Protein AF-A0A417Z4T6-F1 (afdb_monomer)

Organism: NCBI:txid1303590

pLDDT: mean 84.58, std 10.39, range [32.19, 97.38]

Mean predicted aligned error: 9.63 Å

Nearest PDB structures (foldseek):
  3gx1-assembly1_B  TM=9.097E-01  e=2.998E-04  Listeria innocua Clip11262
  3gdw-assembly1_A  TM=8.349E-01  e=2.255E-04  Enterococcus faecalis V583
  3ipr-assembly1_A  TM=7.755E-01  e=1.698E-02  Enterococcus faecalis
  6vg7-assembly1_A  TM=5.722E-01  e=9.838E-02  synthetic construct
  4bjh-assembly1_B  TM=3.637E-01  e=6.736E+00  Aquifex aeolicus

Structure (mmCIF, N/CA/C/O backbone):
data_AF-A0A417Z4T6-F1
#
_entry.id   AF-A0A417Z4T6-F1
#
loop_
_atom_site.group_PDB
_atom_site.id
_atom_site.type_symbol
_atom_site.label_atom_id
_atom_site.label_alt_id
_atom_site.label_comp_id
_atom_site.label_asym_id
_atom_site.label_entity_id
_atom_site.label_seq_id
_atom_site.pdbx_PDB_ins_code
_atom_site.Cartn_x
_atom_site.Cartn_y
_atom_site.Cartn_z
_atom_site.occupancy
_atom_site.B_iso_or_equiv
_atom_site.auth_seq_id
_atom_site.auth_comp_id
_atom_site.auth_asym_id
_atom_site.auth_atom_id
_atom_site.pdbx_PDB_model_num
ATOM 1 N N . MET A 1 1 ? 5.330 -1.977 -39.890 1.00 78.50 1 MET A N 1
ATOM 2 C CA . MET A 1 1 ? 6.059 -2.708 -40.962 1.00 78.50 1 MET A CA 1
ATOM 3 C C . MET A 1 1 ? 5.035 -3.295 -41.925 1.00 78.50 1 MET A C 1
ATOM 5 O O . MET A 1 1 ? 4.104 -3.929 -41.443 1.00 78.50 1 MET A O 1
ATOM 9 N N . SER A 1 2 ? 5.154 -3.073 -43.241 1.00 88.75 2 SER A N 1
ATOM 10 C CA . SER A 1 2 ? 4.208 -3.640 -44.224 1.00 88.75 2 SER A CA 1
ATOM 11 C C . SER A 1 2 ? 4.252 -5.171 -44.230 1.00 88.75 2 SER A C 1
ATOM 13 O O . SER A 1 2 ? 5.275 -5.746 -43.862 1.00 88.75 2 SER A O 1
ATOM 15 N N . GLN A 1 3 ? 3.163 -5.819 -44.662 1.00 88.06 3 GLN A N 1
ATOM 16 C CA . GLN A 1 3 ? 3.065 -7.283 -44.757 1.00 88.06 3 GLN A CA 1
ATOM 17 C C . GLN A 1 3 ? 4.199 -7.880 -45.607 1.00 88.06 3 GLN A C 1
ATOM 19 O O . GLN A 1 3 ? 4.899 -8.770 -45.136 1.00 88.06 3 GLN A O 1
ATOM 24 N N . GLU A 1 4 ? 4.467 -7.297 -46.778 1.00 88.50 4 GLU A N 1
ATOM 25 C CA . GLU A 1 4 ? 5.558 -7.702 -47.679 1.00 88.50 4 GLU A CA 1
ATOM 26 C C . GLU A 1 4 ? 6.935 -7.681 -46.989 1.00 88.50 4 GLU A C 1
ATOM 28 O O . GLU A 1 4 ? 7.740 -8.601 -47.130 1.00 88.50 4 GLU A O 1
ATOM 33 N N . ASN A 1 5 ? 7.205 -6.657 -46.172 1.00 88.50 5 ASN A N 1
ATOM 34 C CA . ASN A 1 5 ? 8.467 -6.569 -45.440 1.00 88.50 5 ASN A CA 1
ATOM 35 C C . ASN A 1 5 ? 8.563 -7.616 -44.318 1.00 88.50 5 ASN A C 1
ATOM 37 O O . ASN A 1 5 ? 9.669 -8.059 -44.005 1.00 88.50 5 ASN A O 1
ATOM 41 N N . GLN A 1 6 ? 7.436 -8.047 -43.732 1.00 89.81 6 GLN A N 1
ATOM 42 C CA . GLN A 1 6 ? 7.441 -9.150 -42.760 1.00 89.81 6 GLN A CA 1
ATOM 43 C C . GLN A 1 6 ? 7.777 -10.484 -43.435 1.00 89.81 6 GLN A C 1
ATOM 45 O O . GLN A 1 6 ? 8.498 -11.292 -42.855 1.00 89.81 6 GLN A O 1
ATOM 50 N N . GLU A 1 7 ? 7.306 -10.705 -44.663 1.00 87.88 7 GLU A N 1
ATOM 51 C CA . GLU A 1 7 ? 7.592 -11.931 -45.417 1.00 87.88 7 GLU A CA 1
ATOM 52 C C . GLU A 1 7 ? 9.052 -12.014 -45.858 1.00 87.88 7 GLU A C 1
ATOM 54 O O . GLU A 1 7 ? 9.674 -13.070 -45.737 1.00 87.88 7 GLU A O 1
ATOM 59 N N . LYS A 1 8 ? 9.649 -10.890 -46.273 1.00 87.50 8 LYS A N 1
ATOM 60 C CA . LYS A 1 8 ? 11.085 -10.832 -46.599 1.00 87.50 8 LYS A CA 1
ATOM 61 C C . LYS A 1 8 ? 11.966 -11.256 -45.419 1.00 87.50 8 LYS A C 1
ATOM 63 O O . LYS A 1 8 ? 13.004 -11.886 -45.616 1.00 87.50 8 LYS A O 1
ATOM 68 N N . LEU A 1 9 ? 11.534 -10.988 -44.184 1.00 90.69 9 LEU A N 1
ATOM 69 C CA . LEU A 1 9 ? 12.236 -11.445 -42.982 1.00 90.69 9 LEU A CA 1
ATOM 70 C C . LEU A 1 9 ? 12.176 -12.966 -42.776 1.00 90.69 9 LEU A C 1
ATOM 72 O O . LEU A 1 9 ? 13.034 -13.489 -42.067 1.00 90.69 9 LEU A O 1
ATOM 76 N N . PHE A 1 10 ? 11.239 -13.698 -43.392 1.00 89.75 10 PHE A N 1
ATOM 77 C CA . PHE A 1 10 ? 11.163 -15.159 -43.246 1.00 89.75 10 PHE A CA 1
ATOM 78 C C . PHE A 1 10 ? 12.434 -15.837 -43.753 1.00 89.75 10 PHE A C 1
ATOM 80 O O . PHE A 1 10 ? 12.952 -16.731 -43.095 1.00 89.75 10 PHE A O 1
ATOM 87 N N . LEU A 1 11 ? 12.982 -15.375 -44.878 1.00 88.00 11 LEU A N 1
ATOM 88 C CA . LEU A 1 11 ? 14.212 -15.929 -45.450 1.00 88.00 11 LEU A CA 1
ATOM 89 C C . LEU A 1 11 ? 15.414 -15.712 -44.526 1.00 88.00 11 LEU A C 1
ATOM 91 O O . LEU A 1 11 ? 16.238 -16.611 -44.339 1.00 88.00 11 LEU A O 1
ATOM 95 N N . LEU A 1 12 ? 15.479 -14.545 -43.887 1.00 91.56 12 LEU A N 1
ATOM 96 C CA . LEU A 1 12 ? 16.545 -14.230 -42.947 1.00 91.56 12 LEU A CA 1
ATOM 97 C C . LEU A 1 12 ? 16.410 -15.028 -41.643 1.00 91.56 12 LEU A C 1
ATOM 99 O O . LEU A 1 12 ? 17.414 -15.504 -41.121 1.00 91.56 12 LEU A O 1
ATOM 103 N N . ILE A 1 13 ? 15.190 -15.206 -41.132 1.00 91.19 13 ILE A N 1
ATOM 104 C CA . ILE A 1 13 ? 14.932 -15.947 -39.890 1.00 91.19 13 ILE A CA 1
ATOM 105 C C . ILE A 1 13 ? 15.121 -17.455 -40.094 1.00 91.19 13 ILE A C 1
ATOM 107 O O . ILE A 1 13 ? 15.824 -18.095 -39.313 1.00 91.19 13 ILE A O 1
ATOM 111 N N . ASP A 1 14 ? 14.525 -18.011 -41.149 1.00 90.00 14 ASP A N 1
ATOM 112 C CA . ASP A 1 14 ? 14.455 -19.457 -41.367 1.00 90.00 14 ASP A CA 1
ATOM 113 C C . ASP A 1 14 ? 15.727 -19.986 -42.043 1.00 90.00 14 ASP A C 1
ATOM 115 O O . ASP A 1 14 ? 16.243 -21.041 -41.675 1.00 90.00 14 ASP A O 1
ATOM 119 N N . GLN A 1 15 ? 16.250 -19.258 -43.037 1.00 90.12 15 GLN A N 1
ATOM 120 C CA . GLN A 1 15 ? 17.360 -19.719 -43.880 1.00 90.12 15 GLN A CA 1
ATOM 121 C C . GLN A 1 15 ? 18.670 -18.966 -43.635 1.00 90.12 15 GLN A C 1
ATOM 123 O O . GLN A 1 15 ? 19.686 -19.322 -44.237 1.00 90.12 15 GLN A O 1
ATOM 128 N N . LYS A 1 16 ? 18.677 -17.941 -42.767 1.00 91.69 16 LYS A N 1
ATOM 129 C CA . LYS A 1 1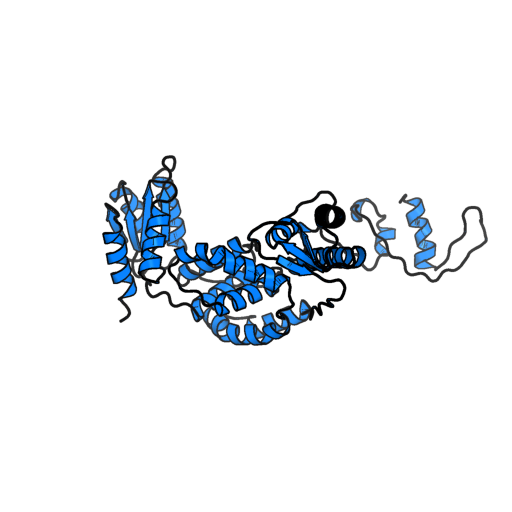6 ? 19.837 -17.063 -42.522 1.00 91.69 16 LYS A CA 1
ATOM 130 C C . LYS A 1 16 ? 20.347 -16.369 -43.785 1.00 91.69 16 LYS A C 1
ATOM 132 O O . LYS A 1 16 ? 21.536 -16.067 -43.883 1.00 91.69 16 LYS A O 1
ATOM 137 N N . LYS A 1 17 ? 19.460 -16.142 -44.757 1.00 91.56 17 LYS A N 1
ATOM 138 C CA . LYS A 1 17 ? 19.790 -15.572 -46.065 1.00 91.56 17 LYS A CA 1
ATOM 139 C C . LYS A 1 17 ? 19.033 -14.277 -46.317 1.00 91.56 17 LYS A C 1
ATOM 141 O O . LYS A 1 17 ? 17.878 -14.140 -45.928 1.00 91.56 17 LYS A O 1
ATOM 146 N N . PHE A 1 18 ? 19.681 -13.348 -47.003 1.00 91.56 18 PHE A N 1
ATOM 147 C CA . PHE A 1 18 ? 19.068 -12.126 -47.513 1.00 91.56 18 PHE A CA 1
ATOM 148 C C . PHE A 1 18 ? 19.759 -11.713 -48.816 1.00 91.56 18 PHE A C 1
ATOM 150 O O . PHE A 1 18 ? 20.878 -12.141 -49.082 1.00 91.56 18 PHE A O 1
ATOM 157 N N . HIS A 1 19 ? 19.117 -10.869 -49.611 1.00 89.00 19 HIS A N 1
ATOM 158 C CA . HIS A 1 19 ? 19.733 -10.204 -50.759 1.00 89.00 19 HIS A CA 1
ATOM 159 C C . HIS A 1 19 ? 19.510 -8.698 -50.618 1.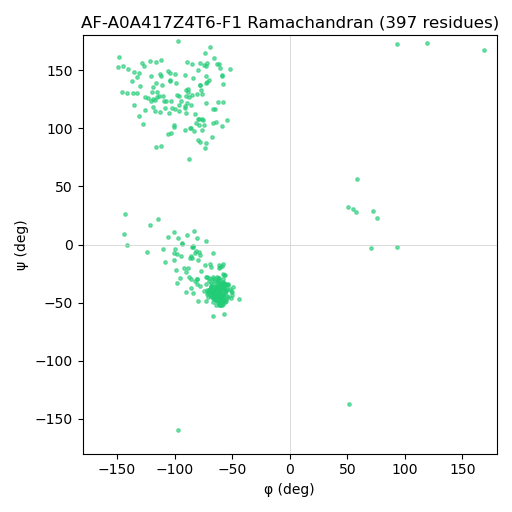00 89.00 19 HIS A C 1
ATOM 161 O O . HIS A 1 19 ? 18.588 -8.265 -49.913 1.00 89.00 19 HIS A O 1
ATOM 167 N N . ARG A 1 20 ? 20.388 -7.883 -51.203 1.00 87.38 20 ARG A N 1
ATOM 168 C CA . ARG A 1 20 ? 20.207 -6.429 -51.155 1.00 87.38 20 ARG A CA 1
ATOM 169 C C . ARG A 1 20 ? 19.146 -6.012 -52.169 1.00 87.38 20 ARG A C 1
ATOM 171 O O . ARG A 1 20 ? 18.880 -6.707 -53.146 1.00 87.38 20 ARG A O 1
ATOM 178 N N . LEU A 1 21 ? 18.524 -4.859 -51.936 1.00 84.56 21 LEU A N 1
ATOM 179 C CA . LEU A 1 21 ? 17.537 -4.319 -52.867 1.00 84.56 21 LEU A CA 1
ATOM 180 C C . LEU A 1 21 ? 18.211 -4.034 -54.221 1.00 84.56 21 LEU A C 1
ATOM 182 O O . LEU A 1 21 ? 19.176 -3.273 -54.266 1.00 84.56 21 LEU A O 1
ATOM 186 N N . GLY A 1 22 ? 17.704 -4.640 -55.296 1.00 83.56 22 GLY A N 1
ATOM 187 C CA . GLY A 1 22 ? 18.275 -4.543 -56.645 1.00 83.56 22 GLY A CA 1
ATOM 188 C C . GLY A 1 22 ? 19.269 -5.653 -57.013 1.00 83.56 22 GLY A C 1
ATOM 189 O O . GLY A 1 22 ? 19.747 -5.672 -58.142 1.00 83.56 22 GLY A O 1
ATOM 190 N N . GLU A 1 23 ? 19.576 -6.578 -56.097 1.00 84.00 23 GLU A N 1
ATOM 191 C CA . GLU A 1 23 ? 20.270 -7.832 -56.408 1.00 84.00 23 GLU A CA 1
ATOM 192 C C . GLU A 1 23 ? 19.220 -8.938 -56.581 1.00 84.00 23 GLU A C 1
ATOM 194 O O . GLU A 1 23 ? 18.542 -9.274 -55.610 1.00 84.00 23 GLU A O 1
ATOM 199 N N . ASP A 1 24 ? 19.082 -9.504 -57.783 1.00 71.12 24 ASP A N 1
ATOM 200 C CA . ASP A 1 24 ? 18.108 -10.582 -58.032 1.00 71.12 24 ASP A CA 1
ATOM 201 C C . ASP A 1 24 ? 18.673 -11.979 -57.696 1.00 71.12 24 ASP A C 1
ATOM 203 O O . ASP A 1 24 ? 17.932 -12.842 -57.232 1.00 71.12 24 ASP A O 1
ATOM 207 N N . ASP A 1 25 ? 19.995 -12.183 -57.824 1.00 78.06 25 ASP A N 1
ATOM 208 C CA . ASP A 1 25 ? 20.625 -13.512 -57.683 1.00 78.06 25 ASP A CA 1
ATOM 209 C C . ASP A 1 25 ? 21.750 -13.608 -56.632 1.00 78.06 25 ASP A C 1
ATOM 211 O O . ASP A 1 25 ? 22.241 -14.703 -56.337 1.00 78.06 25 ASP A O 1
ATOM 215 N N . GLN A 1 26 ? 22.178 -12.493 -56.026 1.00 87.81 26 GLN A N 1
ATOM 216 C CA . GLN A 1 26 ? 23.240 -12.520 -55.011 1.00 87.81 26 GLN A CA 1
ATOM 217 C C . GLN A 1 26 ? 22.679 -12.686 -53.598 1.00 87.81 26 GLN A C 1
ATOM 219 O O . GLN A 1 26 ? 22.265 -11.736 -52.936 1.00 87.81 26 GLN A O 1
ATOM 224 N N . TRP A 1 27 ? 22.712 -13.927 -53.113 1.00 89.31 27 TRP A N 1
ATOM 225 C CA . TRP A 1 27 ? 22.328 -14.263 -51.745 1.00 89.31 27 TRP A CA 1
ATOM 226 C C . TRP A 1 27 ? 23.501 -14.141 -50.779 1.00 89.31 27 TRP A C 1
ATOM 228 O O . TRP A 1 27 ? 24.534 -14.794 -50.929 1.00 89.31 27 TRP A O 1
ATOM 238 N N . HIS A 1 28 ? 23.289 -13.381 -49.713 1.00 91.31 28 HIS A N 1
ATOM 239 C CA . HIS A 1 28 ? 24.212 -13.218 -48.598 1.00 91.31 28 HIS A CA 1
ATOM 240 C C . HIS A 1 28 ? 23.722 -14.023 -47.397 1.00 91.31 28 HIS A C 1
ATOM 242 O O . HIS A 1 28 ? 22.518 -14.159 -47.173 1.00 91.31 28 HIS A O 1
ATOM 248 N N . GLN A 1 29 ? 24.654 -14.538 -46.595 1.00 93.31 29 GLN A N 1
ATOM 249 C CA . GLN A 1 29 ? 24.340 -15.203 -45.332 1.00 93.31 29 GLN A CA 1
ATOM 250 C C . GLN A 1 29 ? 24.644 -14.305 -44.135 1.00 93.31 29 GLN A C 1
ATOM 252 O O . GLN A 1 29 ? 25.662 -13.615 -44.106 1.00 93.31 29 GLN A O 1
ATOM 257 N N . ALA A 1 30 ? 23.783 -14.349 -43.119 1.00 93.19 30 ALA A N 1
ATOM 258 C CA . ALA A 1 30 ? 23.984 -13.627 -41.869 1.00 93.19 30 ALA A CA 1
ATOM 259 C C . ALA A 1 30 ? 23.525 -14.456 -40.666 1.00 93.19 30 ALA A C 1
ATOM 261 O O . ALA A 1 30 ? 22.405 -14.959 -40.619 1.00 93.19 30 ALA A O 1
ATOM 262 N N . SER A 1 31 ? 24.386 -14.562 -39.652 1.00 93.38 31 SER A N 1
ATOM 263 C CA . SER A 1 31 ? 24.036 -15.165 -38.365 1.00 93.38 31 SER A CA 1
ATOM 264 C C . SER A 1 31 ? 23.803 -14.062 -37.341 1.00 93.38 31 SER A C 1
ATOM 266 O O . SER A 1 31 ? 24.748 -13.551 -36.745 1.00 93.38 31 SER A O 1
ATOM 268 N N . ILE A 1 32 ? 22.540 -13.690 -37.151 1.00 91.25 32 ILE A N 1
ATOM 269 C CA . ILE A 1 32 ? 22.135 -12.575 -36.290 1.00 91.25 32 ILE A CA 1
ATOM 270 C C . ILE A 1 32 ? 21.182 -13.033 -35.187 1.00 91.25 32 ILE A C 1
ATOM 272 O O . ILE A 1 32 ? 20.500 -14.050 -35.307 1.00 91.25 32 ILE A O 1
ATOM 276 N N . ARG A 1 33 ? 21.110 -12.244 -34.112 1.00 91.44 33 ARG A N 1
ATOM 277 C CA . ARG A 1 33 ? 20.034 -12.316 -33.121 1.00 91.44 33 ARG A CA 1
ATOM 278 C C . ARG A 1 33 ? 19.091 -11.148 -33.367 1.00 91.44 33 ARG A C 1
ATOM 280 O O . ARG A 1 33 ? 19.530 -10.003 -33.346 1.00 91.44 33 ARG A O 1
ATOM 287 N N . ILE A 1 34 ? 17.815 -11.443 -33.583 1.00 90.56 34 ILE A N 1
ATOM 288 C CA . ILE A 1 34 ? 16.793 -10.423 -33.820 1.00 90.56 34 ILE A CA 1
ATOM 289 C C . ILE A 1 34 ? 16.090 -10.120 -32.497 1.00 90.56 34 ILE A C 1
ATOM 291 O O . ILE A 1 34 ? 15.628 -11.032 -31.814 1.00 90.56 34 ILE A O 1
ATOM 295 N N . ILE A 1 35 ? 16.022 -8.838 -32.143 1.00 93.31 35 ILE A N 1
ATOM 296 C CA . ILE A 1 35 ? 15.207 -8.319 -31.042 1.00 93.31 35 ILE A CA 1
ATOM 297 C C . ILE A 1 35 ? 14.247 -7.308 -31.664 1.00 93.31 35 ILE A C 1
ATOM 299 O O . ILE A 1 35 ? 14.684 -6.378 -32.339 1.00 93.31 35 ILE A O 1
ATOM 303 N N . LEU A 1 36 ? 12.949 -7.520 -31.465 1.00 91.62 36 LEU A N 1
ATOM 304 C CA . LEU A 1 36 ? 11.884 -6.665 -31.981 1.00 91.62 36 LEU A CA 1
ATOM 305 C C . LEU A 1 36 ? 11.210 -5.957 -30.807 1.00 91.62 36 LEU A C 1
ATOM 307 O O . LEU A 1 36 ? 11.056 -6.543 -29.738 1.00 91.62 36 LEU A O 1
ATOM 311 N N . ALA A 1 37 ? 10.791 -4.714 -31.017 1.00 92.94 37 ALA A N 1
ATOM 312 C CA . ALA A 1 37 ? 9.992 -3.956 -30.066 1.00 92.94 37 ALA A CA 1
ATOM 313 C C . ALA A 1 37 ? 8.880 -3.230 -30.825 1.00 92.94 37 ALA A C 1
ATOM 315 O O . ALA A 1 37 ? 9.100 -2.735 -31.930 1.00 92.94 37 ALA A O 1
ATOM 316 N N . THR A 1 38 ? 7.689 -3.184 -30.238 1.00 91.56 38 THR A N 1
ATOM 317 C CA . THR A 1 38 ? 6.541 -2.451 -30.772 1.00 91.56 38 THR A CA 1
ATOM 318 C C . THR A 1 38 ? 5.665 -1.974 -29.619 1.00 91.56 38 THR A C 1
ATOM 320 O O . THR A 1 38 ? 5.662 -2.584 -28.550 1.00 91.56 38 THR A O 1
ATOM 323 N N . THR A 1 39 ? 4.944 -0.879 -29.839 1.00 89.44 39 THR A N 1
ATOM 324 C CA . THR A 1 39 ? 3.874 -0.386 -28.959 1.00 89.44 39 THR A CA 1
ATOM 325 C C . THR A 1 39 ? 2.484 -0.761 -29.482 1.00 89.44 39 THR A C 1
ATOM 327 O O . THR A 1 39 ? 1.487 -0.455 -28.839 1.00 89.44 39 THR A O 1
ATOM 330 N N . GLU A 1 40 ? 2.402 -1.385 -30.659 1.00 89.88 40 GLU A N 1
ATOM 331 C CA . GLU A 1 40 ? 1.151 -1.821 -31.282 1.00 89.88 40 GLU A CA 1
ATOM 332 C C . GLU A 1 40 ? 0.764 -3.243 -30.840 1.00 89.88 40 GLU A C 1
ATOM 334 O O . GLU A 1 40 ? 1.624 -4.050 -30.480 1.00 89.88 40 GLU A O 1
ATOM 339 N N . ASP A 1 41 ? -0.526 -3.586 -30.925 1.00 88.94 41 ASP A N 1
ATOM 340 C CA . ASP A 1 41 ? -0.996 -4.952 -30.666 1.00 88.94 41 ASP A CA 1
ATOM 341 C C . ASP A 1 41 ? -0.464 -5.910 -31.744 1.00 88.94 41 ASP A C 1
ATOM 343 O O . ASP A 1 41 ? -0.790 -5.812 -32.933 1.00 88.94 41 ASP A O 1
ATOM 347 N N . THR A 1 42 ? 0.359 -6.871 -31.324 1.00 89.00 42 THR A N 1
ATOM 348 C CA . THR A 1 42 ? 0.999 -7.847 -32.210 1.00 89.00 42 THR A CA 1
ATOM 349 C C . THR A 1 42 ? -0.017 -8.743 -32.912 1.00 89.00 42 THR A C 1
ATOM 351 O O . THR A 1 42 ? 0.241 -9.203 -34.024 1.00 89.00 42 THR A O 1
ATOM 354 N N . LYS A 1 43 ? -1.194 -8.984 -32.321 1.00 87.69 43 LYS A N 1
ATOM 355 C CA . LYS A 1 43 ? -2.214 -9.870 -32.897 1.00 87.69 43 LYS A CA 1
ATOM 356 C C . LYS A 1 43 ? -2.913 -9.266 -34.105 1.00 87.69 43 LYS A C 1
ATOM 358 O O . LYS A 1 43 ? -3.369 -10.032 -34.953 1.00 87.69 43 LYS A O 1
ATOM 363 N N . THR A 1 44 ? -2.994 -7.942 -34.170 1.00 88.00 44 THR A N 1
ATOM 364 C CA . THR A 1 44 ? -3.660 -7.206 -35.251 1.00 88.00 44 THR A CA 1
ATOM 365 C C . THR A 1 44 ? -2.670 -6.719 -36.307 1.00 88.00 44 THR A C 1
ATOM 367 O O . THR A 1 44 ? -3.007 -6.690 -37.488 1.00 88.00 44 THR A O 1
ATOM 370 N N . THR A 1 45 ? -1.441 -6.384 -35.908 1.00 88.69 45 THR A N 1
ATOM 371 C CA . THR A 1 45 ? -0.440 -5.757 -36.791 1.00 88.69 45 THR A CA 1
ATOM 372 C C . THR A 1 45 ? 0.536 -6.735 -37.445 1.00 88.69 45 THR A C 1
ATOM 374 O O . THR A 1 45 ? 1.028 -6.478 -38.550 1.00 88.69 45 THR A O 1
ATOM 377 N N . LEU A 1 46 ? 0.829 -7.869 -36.801 1.00 90.88 46 LEU A N 1
ATOM 378 C CA . LEU A 1 46 ? 1.756 -8.868 -37.333 1.00 90.88 46 LEU A CA 1
ATOM 379 C C . LEU A 1 46 ? 1.012 -10.022 -38.002 1.00 90.88 46 LEU A C 1
ATOM 381 O O . LEU A 1 46 ? 0.032 -10.553 -37.474 1.00 90.88 46 LEU A O 1
ATOM 385 N N . LEU A 1 47 ? 1.543 -10.478 -39.138 1.00 91.81 47 LEU A N 1
ATOM 386 C CA . LEU A 1 47 ? 1.050 -11.678 -39.807 1.00 91.81 47 LEU A CA 1
ATOM 387 C C . LEU A 1 47 ? 1.142 -12.881 -38.860 1.00 91.81 47 LEU A C 1
ATOM 389 O O . LEU A 1 47 ? 2.158 -13.094 -38.193 1.00 91.81 47 LEU A O 1
ATOM 393 N N . ALA A 1 48 ? 0.112 -13.730 -38.848 1.00 90.31 48 ALA A N 1
ATOM 394 C CA . ALA A 1 48 ? 0.117 -14.948 -38.035 1.00 90.31 48 ALA A CA 1
ATOM 395 C C . ALA A 1 48 ? 1.318 -15.861 -38.361 1.00 90.31 48 ALA A C 1
ATOM 397 O O . ALA A 1 48 ? 1.884 -16.495 -37.472 1.00 90.31 48 ALA A O 1
ATOM 398 N N . THR A 1 49 ? 1.742 -15.895 -39.628 1.00 91.25 49 THR A N 1
ATOM 399 C CA . THR A 1 49 ? 2.936 -16.614 -40.099 1.00 91.25 49 THR A CA 1
ATOM 400 C C . THR A 1 49 ? 4.236 -16.019 -39.561 1.00 91.25 49 THR A C 1
ATOM 402 O O . THR A 1 49 ? 5.147 -16.776 -39.227 1.00 91.25 49 THR A O 1
ATOM 405 N N . PHE A 1 50 ? 4.325 -14.695 -39.428 1.00 91.44 50 PHE A N 1
ATOM 406 C CA . PHE A 1 50 ? 5.478 -14.026 -38.826 1.00 91.44 50 PHE A CA 1
ATOM 407 C C . PHE A 1 50 ? 5.529 -14.270 -37.314 1.00 91.44 50 PHE A C 1
ATOM 409 O O . PHE A 1 50 ? 6.560 -14.678 -36.791 1.00 91.44 50 PHE A O 1
ATOM 416 N N . ARG A 1 51 ? 4.390 -14.146 -36.620 1.00 90.38 51 ARG A N 1
ATOM 417 C CA . ARG A 1 51 ? 4.286 -14.400 -35.172 1.00 90.38 51 ARG A CA 1
ATOM 418 C C . ARG A 1 51 ? 4.733 -15.801 -34.762 1.00 90.38 51 ARG A C 1
ATOM 420 O O . ARG A 1 51 ? 5.379 -15.949 -33.735 1.00 90.38 51 ARG A O 1
ATOM 427 N N . ARG A 1 52 ? 4.451 -16.828 -35.573 1.00 89.50 52 ARG A N 1
ATOM 428 C CA . ARG A 1 52 ? 4.905 -18.212 -35.313 1.00 89.50 52 ARG A CA 1
ATOM 429 C C . ARG A 1 52 ? 6.431 -18.365 -35.260 1.00 89.50 52 ARG A C 1
ATOM 431 O O . ARG A 1 52 ? 6.908 -19.351 -34.713 1.00 89.50 52 ARG A O 1
ATOM 438 N N . ARG A 1 53 ? 7.185 -17.414 -35.818 1.00 91.06 53 ARG A N 1
ATOM 439 C CA . ARG A 1 53 ? 8.657 -17.390 -35.820 1.00 91.06 53 ARG A CA 1
ATOM 440 C C . ARG A 1 53 ? 9.245 -16.587 -34.658 1.00 91.06 53 ARG A C 1
ATOM 442 O O . ARG A 1 53 ? 10.462 -16.469 -34.554 1.00 91.06 53 ARG A O 1
ATOM 449 N N . ILE A 1 54 ? 8.394 -16.042 -33.788 1.00 91.25 54 ILE A N 1
ATOM 450 C CA . ILE A 1 54 ? 8.779 -15.320 -32.577 1.00 91.25 54 ILE A CA 1
ATOM 451 C C . ILE A 1 54 ? 8.486 -16.250 -31.388 1.00 91.25 54 ILE A C 1
ATOM 453 O O . ILE A 1 54 ? 7.349 -16.314 -30.927 1.00 91.25 54 ILE A O 1
ATOM 457 N N . PRO A 1 55 ? 9.479 -17.020 -30.903 1.00 90.25 55 PRO A N 1
ATOM 458 C CA . PRO A 1 55 ? 9.262 -18.025 -29.859 1.00 90.25 55 PRO A CA 1
ATOM 459 C C . PRO A 1 55 ? 9.051 -17.417 -28.467 1.00 90.25 55 PRO A C 1
ATOM 461 O O . PRO A 1 55 ? 8.574 -18.100 -27.565 1.00 90.25 55 PRO A O 1
ATOM 464 N N . LEU A 1 56 ? 9.440 -16.154 -28.282 1.00 91.75 56 LEU A N 1
ATOM 465 C CA . LEU A 1 56 ? 9.362 -15.446 -27.014 1.00 91.75 56 LEU A CA 1
ATOM 466 C C . LEU A 1 56 ? 8.809 -14.041 -27.247 1.00 91.75 56 LEU A C 1
ATOM 468 O O . LEU A 1 56 ? 9.417 -13.239 -27.955 1.00 91.75 56 LEU A O 1
ATOM 472 N N . GLU A 1 57 ? 7.686 -13.750 -26.605 1.00 90.25 57 GLU A N 1
ATOM 473 C CA . GLU A 1 57 ? 7.082 -12.424 -26.538 1.00 90.25 57 GLU A CA 1
ATOM 474 C C . GLU A 1 57 ? 7.144 -11.950 -25.084 1.00 90.25 57 GLU A C 1
ATOM 476 O O . GLU A 1 57 ? 6.747 -12.673 -24.169 1.00 90.25 57 GLU A O 1
ATOM 481 N N . VAL A 1 58 ? 7.687 -10.753 -24.864 1.00 91.38 58 VAL A N 1
ATOM 482 C CA . VAL A 1 58 ? 7.788 -10.139 -23.536 1.00 91.38 58 VAL A CA 1
ATOM 483 C C . VAL A 1 58 ? 6.993 -8.845 -23.557 1.00 91.38 58 VAL A C 1
ATOM 485 O O . VAL A 1 58 ? 7.322 -7.928 -24.307 1.00 91.38 58 VAL A O 1
ATOM 488 N N . VAL A 1 59 ? 5.964 -8.766 -22.716 1.00 88.94 59 VAL A N 1
ATOM 489 C CA . VAL A 1 59 ? 5.170 -7.548 -22.534 1.00 88.94 59 VAL A CA 1
ATOM 490 C C . VAL A 1 59 ? 5.810 -6.715 -21.431 1.00 88.94 59 VAL A C 1
ATOM 492 O O . VAL A 1 59 ? 5.968 -7.182 -20.304 1.00 88.94 59 VAL A O 1
ATOM 495 N N . LEU A 1 60 ? 6.189 -5.480 -21.753 1.00 90.25 60 LEU A N 1
ATOM 496 C CA . LEU A 1 60 ? 6.678 -4.525 -20.764 1.00 90.25 60 LEU A CA 1
ATOM 497 C C . LEU A 1 60 ? 5.492 -3.709 -20.237 1.00 90.25 60 LEU A C 1
ATOM 499 O O . LEU A 1 60 ? 4.861 -3.016 -21.031 1.00 90.25 60 LEU A O 1
ATOM 503 N N . PRO A 1 61 ? 5.182 -3.763 -18.931 1.00 89.75 61 PRO A N 1
ATOM 504 C CA . PRO A 1 61 ? 4.068 -3.010 -18.377 1.00 89.75 61 PRO A CA 1
ATOM 505 C C . PRO A 1 61 ? 4.370 -1.510 -18.323 1.00 89.75 61 PRO A C 1
ATOM 507 O O . PRO A 1 61 ? 5.533 -1.082 -18.209 1.00 89.75 61 PRO A O 1
ATOM 510 N N . ASP A 1 62 ? 3.298 -0.722 -18.319 1.00 91.75 62 ASP A N 1
ATOM 511 C CA . ASP A 1 62 ? 3.359 0.697 -17.995 1.00 91.75 62 ASP A CA 1
ATOM 512 C C . ASP A 1 62 ? 3.858 0.926 -16.578 1.00 91.75 62 ASP A C 1
ATOM 514 O O . ASP A 1 62 ? 3.727 0.063 -15.708 1.00 91.75 62 ASP A O 1
ATOM 518 N N . PHE A 1 63 ? 4.426 2.108 -16.335 1.00 91.69 63 PHE A N 1
ATOM 519 C CA . PHE A 1 63 ? 4.999 2.470 -15.050 1.00 91.69 63 PHE A CA 1
ATOM 520 C C . PHE A 1 63 ? 4.014 2.199 -13.918 1.00 91.69 63 PHE A C 1
ATOM 522 O O . PHE A 1 63 ? 4.397 1.543 -12.960 1.00 91.69 63 PHE A O 1
ATOM 529 N N . GLN A 1 64 ? 2.741 2.584 -14.056 1.00 87.69 64 GLN A N 1
ATOM 530 C CA . GLN A 1 64 ? 1.738 2.369 -13.013 1.00 87.69 64 GLN A CA 1
ATOM 531 C C . GLN A 1 64 ? 1.421 0.901 -12.725 1.00 87.69 64 GLN A C 1
ATOM 533 O O . GLN A 1 64 ? 1.172 0.562 -11.568 1.00 87.69 64 GLN A O 1
ATOM 538 N N . ALA A 1 65 ? 1.511 0.035 -13.733 1.00 84.88 65 ALA A N 1
ATOM 539 C CA . ALA A 1 65 ? 1.294 -1.401 -13.593 1.00 84.88 65 ALA A CA 1
ATOM 540 C C . ALA A 1 65 ? 2.531 -2.156 -13.067 1.00 84.88 65 ALA A C 1
ATOM 542 O O . ALA A 1 65 ? 2.442 -3.350 -12.786 1.00 84.88 65 ALA A O 1
ATOM 543 N N . ARG A 1 66 ? 3.687 -1.488 -12.929 1.00 84.81 66 ARG A N 1
ATOM 544 C CA . ARG A 1 66 ? 4.892 -2.081 -12.332 1.00 84.81 66 ARG A CA 1
ATOM 545 C C . ARG A 1 66 ? 4.772 -2.211 -10.824 1.00 84.81 66 ARG A C 1
ATOM 547 O O . ARG A 1 66 ? 4.102 -1.422 -10.157 1.00 84.81 66 ARG A O 1
ATOM 554 N N . THR A 1 67 ? 5.527 -3.170 -10.307 1.00 78.19 67 THR A N 1
ATOM 555 C CA . THR A 1 67 ? 5.689 -3.402 -8.874 1.00 78.19 67 THR A CA 1
ATOM 556 C C . THR A 1 67 ? 6.259 -2.155 -8.188 1.00 78.19 67 THR A C 1
ATOM 558 O O . THR A 1 67 ? 7.077 -1.438 -8.775 1.00 78.19 67 THR A O 1
ATOM 561 N N . HIS A 1 68 ? 5.858 -1.871 -6.947 1.00 79.50 68 HIS A N 1
ATOM 562 C CA . HIS A 1 68 ? 6.427 -0.784 -6.147 1.00 79.50 68 HIS A CA 1
ATOM 563 C C . HIS A 1 68 ? 7.960 -0.852 -6.129 1.00 79.50 68 HIS A C 1
ATOM 565 O O . HIS A 1 68 ? 8.633 0.156 -6.357 1.00 79.50 68 HIS A O 1
ATOM 571 N N . ARG A 1 69 ? 8.514 -2.059 -5.959 1.00 76.88 69 ARG A N 1
ATOM 572 C CA . ARG A 1 69 ? 9.964 -2.287 -5.968 1.00 76.88 69 ARG A CA 1
ATOM 573 C C . ARG A 1 69 ? 10.614 -1.875 -7.292 1.00 76.88 69 ARG A C 1
ATOM 575 O O . ARG A 1 69 ? 11.621 -1.169 -7.277 1.00 76.88 69 ARG A O 1
ATOM 582 N N . GLU A 1 70 ? 10.048 -2.266 -8.434 1.00 81.38 70 GLU A N 1
ATOM 583 C CA . GLU A 1 70 ? 10.560 -1.851 -9.748 1.00 81.38 70 GLU A CA 1
ATOM 584 C C . GLU A 1 70 ? 10.449 -0.340 -9.962 1.00 81.38 70 GLU A C 1
ATOM 586 O O . GLU A 1 70 ? 11.379 0.277 -10.485 1.00 81.38 70 GLU A O 1
ATOM 591 N N . LYS A 1 71 ? 9.334 0.272 -9.542 1.00 88.75 71 LYS A N 1
ATOM 592 C CA . LYS A 1 71 ? 9.140 1.723 -9.652 1.00 88.75 71 LYS A CA 1
ATOM 593 C C . LYS A 1 71 ? 10.228 2.481 -8.888 1.00 88.75 71 LYS A C 1
ATOM 595 O O . LYS A 1 71 ? 10.857 3.377 -9.455 1.00 88.75 71 LYS A O 1
ATOM 600 N N . VAL A 1 72 ? 10.499 2.086 -7.639 1.00 86.69 72 VAL A N 1
ATOM 601 C CA . VAL A 1 72 ? 11.569 2.671 -6.813 1.00 86.69 72 VAL A CA 1
ATOM 602 C C . VAL A 1 72 ? 12.933 2.486 -7.479 1.00 86.69 72 VAL A C 1
ATOM 604 O O . VAL A 1 72 ? 13.700 3.443 -7.570 1.00 86.69 72 VAL A O 1
ATOM 607 N N . GLN A 1 73 ? 13.228 1.296 -8.012 1.00 84.19 73 GLN A N 1
ATOM 608 C CA . GLN A 1 73 ? 14.495 1.025 -8.703 1.00 84.19 73 GLN A CA 1
ATOM 609 C C . GLN A 1 73 ? 14.696 1.897 -9.949 1.00 84.19 73 GLN A C 1
ATOM 611 O O . GLN A 1 73 ? 15.803 2.391 -10.175 1.00 84.19 73 GLN A O 1
ATOM 616 N N . LEU A 1 74 ? 13.647 2.104 -10.750 1.00 91.06 74 LEU A N 1
ATOM 617 C CA . LEU A 1 74 ? 13.696 2.978 -11.925 1.00 91.06 74 LEU A CA 1
ATOM 618 C C . LEU A 1 74 ? 13.963 4.429 -11.525 1.00 91.06 74 LEU A C 1
ATOM 620 O O . LEU A 1 74 ? 14.916 5.029 -12.024 1.00 91.06 74 LEU A O 1
ATOM 624 N N . ILE A 1 75 ? 13.169 4.966 -10.593 1.00 93.62 75 ILE A N 1
ATOM 625 C CA . ILE A 1 75 ? 13.325 6.335 -10.082 1.00 93.62 75 ILE A CA 1
ATOM 626 C C . ILE A 1 75 ? 14.741 6.537 -9.539 1.00 93.62 75 ILE A C 1
ATOM 628 O O . ILE A 1 75 ? 15.428 7.487 -9.916 1.00 93.62 75 ILE A O 1
ATOM 632 N N . TRP A 1 76 ? 15.208 5.604 -8.710 1.00 90.12 76 TRP A N 1
ATOM 633 C CA . TRP A 1 76 ? 16.540 5.656 -8.128 1.00 90.12 76 TRP A CA 1
ATOM 634 C C . TRP A 1 76 ? 17.633 5.663 -9.196 1.00 90.12 76 TRP A C 1
ATOM 636 O O . TRP A 1 76 ? 18.539 6.495 -9.158 1.00 90.12 76 TRP A O 1
ATOM 646 N N . ARG A 1 77 ? 17.534 4.780 -10.196 1.00 90.31 77 ARG A N 1
ATOM 647 C CA . ARG A 1 77 ? 18.489 4.723 -11.308 1.00 90.31 77 ARG A CA 1
ATOM 648 C C . ARG A 1 77 ? 18.521 6.029 -12.101 1.00 90.31 77 ARG A C 1
ATOM 650 O O . ARG A 1 77 ? 19.598 6.451 -12.520 1.00 90.31 77 ARG A O 1
ATOM 657 N N . PHE A 1 78 ? 17.377 6.682 -12.304 1.00 95.31 78 PHE A N 1
ATOM 658 C CA . PHE A 1 78 ? 17.329 7.981 -12.974 1.00 95.31 78 PHE A CA 1
ATOM 659 C C . PHE A 1 78 ? 18.028 9.066 -12.156 1.00 95.31 78 PHE A C 1
ATOM 661 O O . PHE A 1 78 ? 18.896 9.748 -12.697 1.00 95.31 78 PHE A O 1
ATOM 668 N N . PHE A 1 79 ? 17.766 9.155 -10.851 1.00 95.00 79 PHE A N 1
ATOM 669 C CA . PHE A 1 79 ? 18.498 10.082 -9.987 1.00 95.00 79 PHE A CA 1
ATOM 670 C C . PHE A 1 79 ? 19.996 9.774 -9.914 1.00 95.00 79 PHE A C 1
ATOM 672 O O . PHE A 1 79 ? 20.803 10.696 -9.929 1.00 95.00 79 PHE A O 1
ATOM 679 N N . GLN A 1 80 ? 20.406 8.503 -9.888 1.00 91.81 80 GLN A N 1
ATOM 680 C CA . GLN A 1 80 ? 21.826 8.135 -9.919 1.00 91.81 80 GLN A CA 1
ATOM 681 C C . GLN A 1 80 ? 22.518 8.576 -11.211 1.00 91.81 80 GLN A C 1
ATOM 683 O O . GLN A 1 80 ? 23.660 9.042 -11.172 1.00 91.81 80 GLN A O 1
ATOM 688 N N . ASN A 1 81 ? 21.839 8.443 -12.353 1.00 93.69 81 ASN A N 1
ATOM 689 C CA . ASN A 1 81 ? 22.354 8.923 -13.632 1.00 93.69 81 ASN A CA 1
ATOM 690 C C . ASN A 1 81 ? 22.529 10.447 -13.618 1.00 93.69 81 ASN A C 1
ATOM 692 O O . ASN A 1 81 ? 23.576 10.934 -14.044 1.00 93.69 81 ASN A O 1
ATOM 696 N N . GLU A 1 82 ? 21.561 11.185 -13.071 1.00 95.12 82 GLU A N 1
ATOM 697 C CA . GLU A 1 82 ? 21.664 12.640 -12.919 1.00 95.12 82 GLU A CA 1
ATOM 698 C C . GLU A 1 82 ? 22.759 13.036 -11.917 1.00 95.12 82 GLU A C 1
ATOM 700 O O . GLU A 1 82 ? 23.578 13.898 -12.218 1.00 95.12 82 GLU A O 1
ATOM 705 N N . ALA A 1 83 ? 22.880 12.350 -10.778 1.00 93.31 83 ALA A N 1
ATOM 706 C CA . ALA A 1 83 ? 23.961 12.559 -9.810 1.00 93.31 83 ALA A CA 1
ATOM 707 C C . ALA A 1 83 ? 25.347 12.346 -10.447 1.00 93.31 83 ALA A C 1
ATOM 709 O O . ALA A 1 83 ? 26.303 13.072 -10.166 1.00 93.31 83 ALA A O 1
ATOM 710 N N . LYS A 1 84 ? 25.465 11.355 -11.343 1.00 93.00 84 LYS A N 1
ATOM 711 C CA . LYS A 1 84 ? 26.682 11.103 -12.126 1.00 93.00 84 LYS A CA 1
ATOM 712 C C . LYS A 1 84 ? 26.951 12.222 -13.130 1.00 93.00 84 LYS A C 1
ATOM 714 O O . LYS A 1 84 ? 28.095 12.659 -13.229 1.00 93.00 84 LYS A O 1
ATOM 719 N N . HIS A 1 85 ? 25.927 12.674 -13.850 1.00 92.56 85 HIS A N 1
ATOM 720 C CA . HIS A 1 85 ? 26.040 13.751 -14.833 1.00 92.56 85 HIS A CA 1
ATOM 721 C C . HIS A 1 85 ? 26.419 15.090 -14.177 1.00 92.56 85 HIS A C 1
ATOM 723 O O . HIS A 1 85 ? 27.310 15.782 -14.659 1.00 92.56 85 HIS A O 1
ATOM 729 N N . LEU A 1 86 ? 25.803 15.416 -13.038 1.00 91.38 86 LEU A N 1
ATOM 730 C CA . LEU A 1 86 ? 26.043 16.639 -12.260 1.00 91.38 86 LEU A CA 1
ATOM 731 C C . LEU A 1 86 ? 27.278 16.562 -11.348 1.00 91.38 86 LEU A C 1
ATOM 733 O O . LEU A 1 86 ? 27.612 17.540 -10.682 1.00 91.38 86 LEU A O 1
ATOM 737 N N . GLN A 1 87 ? 27.926 15.394 -11.265 1.00 90.69 87 GLN A N 1
ATOM 738 C CA . GLN A 1 87 ? 29.068 15.124 -10.381 1.00 90.69 87 GLN A CA 1
ATOM 739 C C . GLN A 1 87 ? 28.828 15.535 -8.914 1.00 90.69 87 GLN A C 1
ATOM 741 O O . GLN A 1 87 ? 29.755 15.914 -8.198 1.00 90.69 87 GLN A O 1
ATOM 746 N N . SER A 1 88 ? 27.579 15.438 -8.461 1.00 90.56 88 SER A N 1
ATOM 747 C CA . SER A 1 88 ? 27.117 15.920 -7.158 1.00 90.56 88 SER A CA 1
ATOM 748 C C . SER A 1 88 ? 26.230 14.867 -6.500 1.00 90.56 88 SER A C 1
ATOM 750 O O . SER A 1 88 ? 25.529 14.122 -7.184 1.00 90.56 88 SER A O 1
ATOM 752 N N . THR A 1 89 ? 26.239 14.795 -5.170 1.00 93.00 89 THR A N 1
ATOM 753 C CA . THR A 1 89 ? 25.278 13.963 -4.434 1.00 93.00 89 THR A CA 1
ATOM 754 C C . THR A 1 89 ? 23.928 14.670 -4.419 1.00 93.00 89 THR A C 1
ATOM 756 O O . THR A 1 89 ? 23.843 15.838 -4.045 1.00 93.00 89 THR A O 1
ATOM 759 N N . LEU A 1 90 ? 22.862 13.974 -4.789 1.00 93.75 90 LEU A N 1
ATOM 760 C CA . LEU A 1 90 ? 21.509 14.512 -4.722 1.00 93.75 90 LEU A CA 1
ATOM 761 C C . LEU A 1 90 ? 20.903 14.189 -3.355 1.00 93.75 90 LEU A C 1
ATOM 763 O O . LEU A 1 90 ? 20.993 13.059 -2.890 1.00 93.75 90 LEU A O 1
ATOM 767 N N . ALA A 1 91 ? 20.301 15.176 -2.706 1.00 92.75 91 ALA A N 1
ATOM 768 C CA . ALA A 1 91 ? 19.392 14.988 -1.586 1.00 92.75 91 ALA A CA 1
ATOM 769 C C . ALA A 1 91 ? 17.979 15.114 -2.154 1.00 92.75 91 ALA A C 1
ATOM 771 O O . ALA A 1 91 ? 17.540 16.220 -2.454 1.00 92.75 91 ALA A O 1
ATOM 772 N N . VAL A 1 92 ? 17.286 13.999 -2.355 1.00 92.81 92 VAL A N 1
ATOM 773 C CA . VAL A 1 92 ? 15.949 13.985 -2.966 1.00 92.81 92 VAL A CA 1
ATOM 774 C C . VAL A 1 92 ? 14.905 13.912 -1.869 1.00 92.81 92 VAL A C 1
ATOM 776 O O . VAL A 1 92 ? 15.014 13.063 -0.986 1.00 92.81 92 VAL A O 1
ATOM 779 N N . SER A 1 93 ? 13.913 14.800 -1.891 1.00 91.62 93 SER A N 1
ATOM 780 C CA . SER A 1 93 ? 12.912 14.799 -0.829 1.00 91.62 93 SER A CA 1
ATOM 781 C C . SER A 1 93 ? 11.994 13.577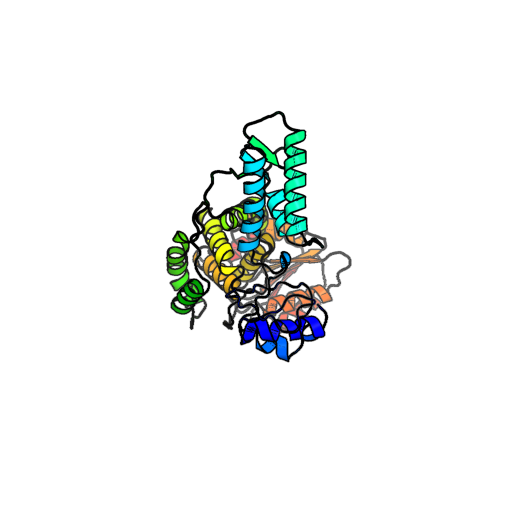 -0.908 1.00 91.62 93 SER A C 1
ATOM 783 O O . SER A 1 93 ? 11.611 13.131 -1.994 1.00 91.62 93 SER A O 1
ATOM 785 N N . ALA A 1 94 ? 11.626 13.022 0.252 1.00 86.44 94 ALA A N 1
ATOM 786 C CA . ALA A 1 94 ? 10.735 11.859 0.331 1.00 86.44 94 ALA A CA 1
ATOM 787 C C . ALA A 1 94 ? 9.377 12.125 -0.338 1.00 86.44 94 ALA A C 1
ATOM 789 O O . ALA A 1 94 ? 8.843 11.267 -1.040 1.00 86.44 94 ALA A O 1
ATOM 790 N N . ARG A 1 95 ? 8.873 13.357 -0.209 1.00 87.88 95 ARG A N 1
ATOM 791 C CA . ARG A 1 95 ? 7.647 13.804 -0.870 1.00 87.88 95 ARG A CA 1
ATOM 792 C C . ARG A 1 95 ? 7.750 13.719 -2.392 1.00 87.88 95 ARG A C 1
ATOM 794 O O . ARG A 1 95 ? 6.842 13.191 -3.028 1.00 87.88 95 ARG A O 1
ATOM 801 N N . LEU A 1 96 ? 8.852 14.194 -2.982 1.00 91.81 96 LEU A N 1
ATOM 802 C CA . LEU A 1 96 ? 9.060 14.083 -4.427 1.00 91.81 96 LEU A CA 1
ATOM 803 C C . LEU A 1 96 ? 9.102 12.611 -4.863 1.00 91.81 96 LEU A C 1
ATOM 805 O O . LEU A 1 96 ? 8.539 12.265 -5.900 1.00 91.81 96 LEU A O 1
ATOM 809 N N . LEU A 1 97 ? 9.725 11.728 -4.076 1.00 91.00 97 LEU A N 1
ATOM 810 C CA . LEU A 1 97 ? 9.730 10.289 -4.360 1.00 91.00 97 LEU A CA 1
ATOM 811 C C . LEU A 1 97 ? 8.310 9.700 -4.347 1.00 91.00 97 LEU A C 1
ATOM 813 O O . LEU A 1 97 ? 7.956 8.976 -5.277 1.00 91.00 97 LEU A O 1
ATOM 817 N N . GLU A 1 98 ? 7.482 10.038 -3.352 1.00 87.31 98 GLU A N 1
ATOM 818 C CA . GLU A 1 98 ? 6.069 9.628 -3.298 1.00 87.31 98 GLU A CA 1
ATOM 819 C C . GLU A 1 98 ? 5.284 10.125 -4.524 1.00 87.31 98 GLU A C 1
ATOM 821 O O . GLU A 1 98 ? 4.578 9.342 -5.166 1.00 87.31 98 GLU A O 1
ATOM 826 N N . GLU A 1 99 ? 5.448 11.397 -4.894 1.00 90.62 99 GLU A N 1
ATOM 827 C CA . GLU A 1 99 ? 4.791 11.995 -6.062 1.00 90.62 99 GLU A CA 1
ATOM 828 C C . GLU A 1 99 ? 5.213 11.314 -7.374 1.00 90.62 99 GLU A C 1
ATOM 830 O O . GLU A 1 99 ? 4.383 11.076 -8.253 1.00 90.62 99 GLU A O 1
ATOM 835 N N . LEU A 1 100 ? 6.494 10.961 -7.517 1.00 93.56 100 LEU A N 1
ATOM 836 C CA . LEU A 1 100 ? 7.004 10.249 -8.690 1.00 93.56 100 LEU A CA 1
ATOM 837 C C . LEU A 1 100 ? 6.470 8.813 -8.761 1.00 93.56 100 LEU A C 1
ATOM 839 O O . LEU A 1 100 ? 6.089 8.364 -9.842 1.00 93.56 100 LEU A O 1
ATOM 843 N N . LEU A 1 101 ? 6.376 8.105 -7.632 1.00 89.88 101 LEU A N 1
ATOM 844 C CA . LEU A 1 101 ? 5.836 6.739 -7.574 1.00 89.88 101 LEU A CA 1
ATOM 845 C C . LEU A 1 101 ? 4.361 6.655 -7.975 1.00 89.88 101 LEU A C 1
ATOM 847 O O . LEU A 1 101 ? 3.930 5.651 -8.547 1.00 89.88 101 LEU A O 1
ATOM 851 N N . GLN A 1 102 ? 3.599 7.708 -7.690 1.00 88.06 102 GLN A N 1
ATOM 852 C CA . GLN A 1 102 ? 2.172 7.806 -7.999 1.00 88.06 102 GLN A CA 1
ATOM 853 C C . GLN A 1 102 ? 1.897 8.498 -9.344 1.00 88.06 102 GLN A C 1
ATOM 855 O O . GLN A 1 102 ? 0.741 8.647 -9.726 1.00 88.06 102 GLN A O 1
ATOM 860 N N . SER A 1 103 ? 2.936 8.921 -10.072 1.00 88.44 103 SER A N 1
ATOM 861 C CA . SER A 1 103 ? 2.761 9.713 -11.290 1.00 88.44 103 SER A CA 1
ATOM 862 C C . SER A 1 103 ? 2.231 8.891 -12.466 1.00 88.44 103 SER A C 1
ATOM 864 O O . SER A 1 103 ? 2.855 7.923 -12.900 1.00 88.44 103 SER A O 1
ATOM 866 N N . ASP A 1 104 ? 1.083 9.295 -13.002 1.00 87.94 104 ASP A N 1
ATOM 867 C CA . ASP A 1 104 ? 0.529 8.746 -14.236 1.00 87.94 104 ASP A CA 1
ATOM 868 C C . ASP A 1 104 ? 0.825 9.718 -15.383 1.00 87.94 104 ASP A C 1
ATOM 870 O O . ASP A 1 104 ? 0.239 10.797 -15.475 1.00 87.94 104 ASP A O 1
ATOM 874 N N . LEU A 1 105 ? 1.849 9.403 -16.177 1.00 88.06 105 LEU A N 1
ATOM 875 C CA . LEU A 1 105 ? 2.372 10.276 -17.227 1.00 88.06 105 LEU A CA 1
ATOM 876 C C . LEU A 1 105 ? 2.146 9.614 -18.585 1.00 88.06 105 LEU A C 1
ATOM 878 O O . LEU A 1 105 ? 2.568 8.477 -18.777 1.00 88.06 105 LEU A O 1
ATOM 882 N N . GLU A 1 106 ? 1.591 10.349 -19.553 1.00 86.19 106 GLU A N 1
ATOM 883 C CA . GLU A 1 106 ? 1.323 9.831 -20.909 1.00 86.19 106 GLU A CA 1
ATOM 884 C C . GLU A 1 106 ? 2.584 9.278 -21.601 1.00 86.19 106 GLU A C 1
ATOM 886 O O . GLU A 1 106 ? 2.532 8.272 -22.301 1.00 86.19 106 GLU A O 1
ATOM 891 N N . GLY A 1 107 ? 3.753 9.884 -21.360 1.00 87.88 107 GLY A N 1
ATOM 892 C CA . GLY A 1 107 ? 5.040 9.388 -21.870 1.00 87.88 107 GLY A CA 1
ATOM 893 C C . GLY A 1 107 ? 5.690 8.288 -21.017 1.00 87.88 107 GLY A C 1
ATOM 894 O O . GLY A 1 107 ? 6.872 7.984 -21.214 1.00 87.88 107 GLY A O 1
ATOM 895 N N . ASN A 1 108 ? 4.956 7.717 -20.056 1.00 92.06 108 ASN A N 1
ATOM 896 C CA . ASN A 1 108 ? 5.342 6.571 -19.236 1.00 92.06 108 ASN A CA 1
ATOM 897 C C . ASN A 1 108 ? 6.731 6.764 -18.574 1.00 92.06 108 ASN A C 1
ATOM 899 O O . ASN A 1 108 ? 7.067 7.854 -18.100 1.00 92.06 108 ASN A O 1
ATOM 903 N N . VAL A 1 109 ? 7.574 5.727 -18.561 1.00 94.25 109 VAL A N 1
ATOM 904 C CA . VAL A 1 109 ? 8.934 5.752 -17.994 1.00 94.25 109 VAL A CA 1
ATOM 905 C C . VAL A 1 109 ? 9.811 6.862 -18.602 1.00 94.25 109 VAL A C 1
ATOM 907 O O . VAL A 1 109 ? 10.631 7.448 -17.895 1.00 94.25 109 VAL A O 1
ATOM 910 N N . GLY A 1 110 ? 9.632 7.193 -19.887 1.00 94.25 110 GLY A N 1
ATOM 911 C CA . GLY A 1 110 ? 10.395 8.255 -20.552 1.00 94.25 110 GLY A CA 1
ATOM 912 C C . GLY A 1 110 ? 10.043 9.651 -20.030 1.00 94.25 110 GLY A C 1
ATOM 913 O O . GLY A 1 110 ? 10.934 10.443 -19.716 1.00 94.25 110 GLY A O 1
ATOM 914 N N . ALA A 1 111 ? 8.748 9.937 -19.858 1.00 95.38 111 ALA A N 1
ATOM 915 C CA . ALA A 1 111 ? 8.293 11.185 -19.243 1.00 95.38 111 ALA A CA 1
ATOM 916 C C . ALA A 1 111 ? 8.730 11.292 -17.776 1.00 95.38 111 ALA A C 1
ATOM 918 O O . ALA A 1 111 ? 9.150 12.366 -17.344 1.00 95.38 111 ALA A O 1
ATOM 919 N N . LEU A 1 112 ? 8.701 10.181 -17.031 1.00 96.62 112 LEU A N 1
ATOM 920 C CA . LEU A 1 112 ? 9.191 10.119 -15.652 1.00 96.62 112 LEU A CA 1
ATOM 921 C C . LEU A 1 112 ? 10.678 10.488 -15.562 1.00 96.62 112 LEU A C 1
ATOM 923 O O . LEU A 1 112 ? 11.058 11.344 -14.762 1.00 96.62 112 LEU A O 1
ATOM 927 N N . GLN A 1 113 ? 11.513 9.885 -16.412 1.00 97.38 113 GLN A N 1
ATOM 928 C CA . GLN A 1 113 ? 12.939 10.200 -16.482 1.00 97.38 113 GLN A CA 1
ATOM 929 C C . GLN A 1 113 ? 13.168 11.676 -16.827 1.00 97.38 113 GLN A C 1
ATOM 931 O O . GLN A 1 113 ? 13.998 12.335 -16.200 1.00 97.38 113 GLN A O 1
ATOM 936 N N . ASN A 1 114 ? 12.422 12.212 -17.798 1.00 96.81 114 ASN A N 1
ATOM 937 C CA . ASN A 1 114 ? 12.533 13.617 -18.176 1.00 96.81 114 ASN A CA 1
ATOM 938 C C . ASN A 1 114 ? 12.130 14.555 -17.028 1.00 96.81 114 ASN A C 1
ATOM 940 O O . ASN A 1 114 ? 12.818 15.540 -16.778 1.00 96.81 114 ASN A O 1
ATOM 944 N N . LYS A 1 115 ? 11.062 14.230 -16.287 1.00 96.69 115 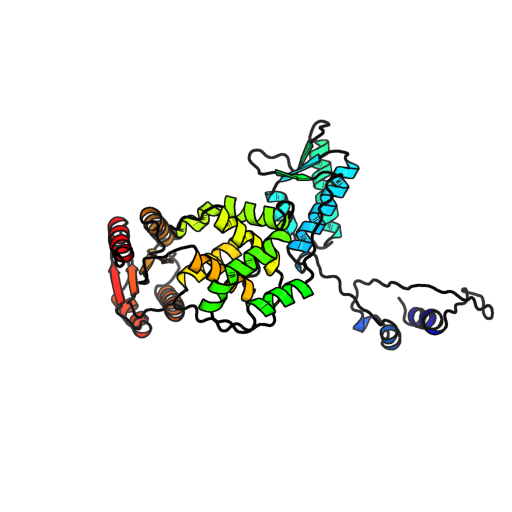LYS A N 1
ATOM 945 C CA . LYS A 1 115 ? 10.636 14.998 -15.110 1.00 96.69 115 LYS A CA 1
ATOM 946 C C . LYS A 1 115 ? 11.743 15.051 -14.056 1.00 96.69 115 LYS A C 1
ATOM 948 O O . LYS A 1 115 ? 12.087 16.140 -13.611 1.00 96.69 115 LYS A O 1
ATOM 953 N N . ILE A 1 116 ? 12.351 13.907 -13.729 1.00 97.25 116 ILE A N 1
ATOM 954 C CA . ILE A 1 116 ? 13.490 13.828 -12.798 1.00 97.25 116 ILE A CA 1
ATOM 955 C C . ILE A 1 116 ? 14.654 14.696 -13.283 1.00 97.25 116 ILE A C 1
ATOM 957 O O . ILE A 1 116 ? 15.165 15.516 -12.524 1.00 97.25 116 ILE A O 1
ATOM 961 N N . LYS A 1 117 ? 15.030 14.571 -14.560 1.00 97.00 117 LYS A N 1
ATOM 962 C CA . LYS A 1 117 ? 16.104 15.365 -15.167 1.00 97.00 117 LYS A CA 1
ATOM 963 C C . LYS A 1 117 ? 15.850 16.868 -15.041 1.00 97.00 117 LYS A C 1
ATOM 965 O O . LYS A 1 117 ? 16.738 17.609 -14.626 1.00 97.00 117 LYS A O 1
ATOM 970 N N . VAL A 1 118 ? 14.638 17.319 -15.367 1.00 95.88 118 VAL A N 1
ATOM 971 C CA . VAL A 1 118 ? 14.246 18.732 -15.252 1.00 95.88 118 VAL A CA 1
ATOM 972 C C . VAL A 1 118 ? 14.284 19.192 -13.794 1.00 95.88 118 VAL A C 1
ATOM 974 O O . VAL A 1 118 ? 14.858 20.244 -13.521 1.00 95.88 118 VAL A O 1
ATOM 977 N N . SER A 1 119 ? 13.758 18.403 -12.852 1.00 95.38 119 SER A N 1
ATOM 978 C CA . SER A 1 119 ? 13.798 18.725 -11.419 1.00 95.38 119 SER A CA 1
ATOM 979 C C . SER A 1 119 ? 15.229 18.857 -10.892 1.00 95.38 119 SER A C 1
ATOM 981 O O . SER A 1 119 ? 15.540 19.819 -10.191 1.00 95.38 119 SER A O 1
ATOM 983 N N . CYS A 1 120 ? 16.124 17.937 -11.265 1.00 95.31 120 CYS A N 1
ATOM 984 C CA . CYS A 1 120 ? 17.538 18.009 -10.898 1.00 95.31 120 CYS A CA 1
ATOM 985 C C . CYS A 1 120 ? 18.228 19.235 -11.508 1.00 95.31 120 CYS A C 1
ATOM 987 O O . CYS A 1 120 ? 18.961 19.928 -10.806 1.00 95.31 120 CYS A O 1
ATOM 989 N N . ALA A 1 121 ? 17.980 19.533 -12.787 1.00 93.00 121 ALA A N 1
ATOM 990 C CA . ALA A 1 121 ? 18.568 20.687 -13.465 1.00 93.00 121 ALA A CA 1
ATOM 991 C C . ALA A 1 121 ? 18.108 22.021 -12.851 1.00 93.00 121 ALA A C 1
ATOM 993 O O . ALA A 1 121 ? 18.927 22.915 -12.639 1.00 93.00 121 ALA A O 1
ATOM 994 N N . GLN A 1 122 ? 16.818 22.143 -12.526 1.00 93.25 122 GLN A N 1
ATOM 995 C CA . GLN A 1 122 ? 16.259 23.321 -11.857 1.00 93.25 122 GLN A CA 1
ATOM 996 C C . GLN A 1 122 ? 16.889 23.530 -10.477 1.00 93.25 122 GLN A C 1
ATOM 998 O O . GLN A 1 122 ? 17.395 24.616 -10.200 1.00 93.25 122 GLN A O 1
ATOM 1003 N N . ALA A 1 123 ? 16.924 22.481 -9.650 1.00 93.31 123 ALA A N 1
ATOM 1004 C CA . ALA A 1 123 ? 17.547 22.526 -8.330 1.00 93.31 123 ALA A CA 1
ATOM 1005 C C . ALA A 1 123 ? 19.034 22.908 -8.405 1.00 93.31 123 ALA A C 1
ATOM 1007 O O . ALA A 1 123 ? 19.487 23.801 -7.690 1.00 93.31 123 ALA A O 1
ATOM 1008 N N . TYR A 1 124 ? 19.780 22.284 -9.320 1.00 92.38 124 TYR A N 1
ATOM 1009 C CA . TYR A 1 124 ? 21.200 22.562 -9.524 1.00 92.38 124 TYR A CA 1
ATOM 1010 C C . TYR A 1 124 ? 21.461 24.003 -9.979 1.00 92.38 124 TYR A C 1
ATOM 1012 O O . TYR A 1 124 ? 22.426 24.613 -9.539 1.00 92.38 124 TYR A O 1
ATOM 1020 N N . SER A 1 125 ? 20.610 24.561 -10.845 1.00 91.25 125 SER A N 1
ATOM 1021 C CA . SER A 1 125 ? 20.764 25.937 -11.332 1.00 91.25 125 SER A CA 1
ATOM 1022 C C . SER A 1 125 ? 20.446 26.995 -10.272 1.00 91.25 125 SER A C 1
ATOM 1024 O O . SER A 1 125 ? 20.935 28.118 -10.383 1.00 91.25 125 SER A O 1
ATOM 1026 N N . GLN A 1 126 ? 19.582 26.679 -9.306 1.00 90.12 126 GLN A N 1
ATOM 1027 C CA . GLN A 1 126 ? 19.159 27.607 -8.251 1.00 90.12 126 GLN A CA 1
ATOM 1028 C C . GLN A 1 126 ? 20.106 27.583 -7.047 1.00 90.12 126 GLN A C 1
ATOM 1030 O O . GLN A 1 126 ? 20.256 28.590 -6.356 1.00 90.12 126 GLN A O 1
ATOM 1035 N N . GLN A 1 127 ? 20.773 26.453 -6.816 1.00 89.31 127 GLN A N 1
ATOM 1036 C CA . GLN A 1 127 ? 21.744 26.289 -5.743 1.00 89.31 127 GLN A CA 1
ATOM 1037 C C . GLN A 1 127 ? 23.154 26.637 -6.228 1.00 89.31 127 GLN A C 1
ATOM 1039 O O . GLN A 1 127 ? 23.531 26.407 -7.374 1.00 89.31 127 GLN A O 1
ATOM 1044 N N . LYS A 1 128 ? 23.976 27.203 -5.338 1.00 77.69 128 LYS A N 1
ATOM 1045 C CA . LYS A 1 128 ? 25.401 27.411 -5.634 1.00 77.69 128 LYS A CA 1
ATOM 1046 C C . LYS A 1 128 ? 26.073 26.059 -5.907 1.00 77.69 128 LYS A C 1
ATOM 1048 O O . LYS A 1 128 ? 25.645 25.066 -5.322 1.00 77.69 128 LYS A O 1
ATOM 1053 N N . PRO A 1 129 ? 27.149 26.012 -6.719 1.00 68.62 129 PRO A N 1
ATOM 1054 C CA . PRO A 1 129 ? 27.886 24.779 -6.970 1.00 68.62 129 PRO A CA 1
ATOM 1055 C C . PRO A 1 129 ? 28.325 24.162 -5.639 1.00 68.62 129 PRO A C 1
ATOM 1057 O O . PRO A 1 129 ? 29.204 24.674 -4.944 1.00 68.62 129 PRO A O 1
ATOM 1060 N N . ALA A 1 130 ? 27.657 23.077 -5.271 1.00 71.31 130 ALA A N 1
ATOM 1061 C CA . ALA A 1 130 ? 27.803 22.405 -3.997 1.00 71.31 130 ALA A CA 1
ATOM 1062 C C . ALA A 1 130 ? 27.995 20.915 -4.250 1.00 71.31 130 ALA A C 1
ATOM 1064 O O . ALA A 1 130 ? 27.417 20.339 -5.166 1.00 71.31 130 ALA A O 1
ATOM 1065 N N . LYS A 1 131 ? 28.772 20.255 -3.384 1.00 82.69 131 LYS A N 1
ATOM 1066 C CA . LYS A 1 131 ? 28.934 18.791 -3.431 1.00 82.69 131 LYS A CA 1
ATOM 1067 C C . LYS A 1 131 ? 27.610 18.041 -3.218 1.00 82.69 131 LYS A C 1
ATOM 1069 O O . LYS A 1 131 ? 27.539 16.847 -3.506 1.00 82.69 131 LYS A O 1
ATOM 1074 N N . LYS A 1 132 ? 26.597 18.724 -2.674 1.00 90.75 132 LYS A N 1
ATOM 1075 C CA . LYS A 1 132 ? 25.270 18.199 -2.369 1.00 90.75 132 LYS A CA 1
ATOM 1076 C C . LYS A 1 132 ? 24.198 19.165 -2.880 1.00 90.75 132 LYS A C 1
ATOM 1078 O O . LYS A 1 132 ? 24.291 20.350 -2.583 1.00 90.75 132 LYS A O 1
ATOM 1083 N N . VAL A 1 133 ? 23.210 18.646 -3.604 1.00 92.81 133 VAL A N 1
ATOM 1084 C CA . VAL A 1 133 ? 22.133 19.416 -4.253 1.00 92.81 133 VAL A CA 1
ATOM 1085 C C . VAL A 1 133 ? 20.788 18.892 -3.760 1.00 92.81 133 VAL A C 1
ATOM 1087 O O . VAL A 1 133 ? 20.542 17.691 -3.851 1.00 92.81 133 VAL A O 1
ATOM 1090 N N . PHE A 1 134 ? 19.927 19.760 -3.238 1.00 93.00 134 PHE A N 1
ATOM 1091 C CA . PHE A 1 134 ? 18.611 19.395 -2.700 1.00 93.00 134 PHE A CA 1
ATOM 1092 C C . PHE A 1 134 ? 17.535 19.462 -3.790 1.00 93.00 134 PHE A C 1
ATOM 1094 O O . PHE A 1 134 ? 17.432 20.468 -4.485 1.00 93.00 134 PHE A O 1
ATOM 1101 N N . VAL A 1 135 ? 16.748 18.403 -3.975 1.00 93.06 135 VAL A N 1
ATOM 1102 C CA . VAL A 1 135 ? 15.798 18.263 -5.089 1.00 93.06 135 VAL A CA 1
ATOM 1103 C C . VAL A 1 135 ? 14.394 17.925 -4.563 1.00 93.06 135 VAL A C 1
ATOM 1105 O O . VAL A 1 135 ? 14.150 16.760 -4.232 1.00 93.06 135 VAL A O 1
ATOM 1108 N N . PRO A 1 136 ? 13.453 18.893 -4.542 1.00 90.25 136 PRO A N 1
ATOM 1109 C CA . PRO A 1 136 ? 13.681 20.347 -4.550 1.00 90.25 136 PRO A CA 1
ATOM 1110 C C . PRO A 1 136 ? 14.295 20.838 -3.224 1.00 90.25 136 PRO A C 1
ATOM 1112 O O . PRO A 1 136 ? 14.366 20.086 -2.260 1.00 90.25 136 PRO A O 1
ATOM 1115 N N . GLU A 1 137 ? 14.738 22.097 -3.160 1.00 84.88 137 GLU A N 1
ATOM 1116 C CA . GLU A 1 137 ? 15.172 22.715 -1.900 1.00 84.88 137 GLU A CA 1
ATOM 1117 C C . GLU A 1 137 ? 13.953 23.180 -1.093 1.00 84.88 137 GLU A C 1
ATOM 1119 O O . GLU A 1 137 ? 13.259 24.131 -1.452 1.00 84.88 137 GLU A O 1
ATOM 1124 N N . THR A 1 138 ? 13.675 22.473 -0.005 1.00 81.00 138 THR A N 1
ATOM 1125 C CA . THR A 1 138 ? 12.566 22.727 0.918 1.00 81.00 138 THR A CA 1
ATOM 1126 C C . THR A 1 138 ? 13.054 22.694 2.364 1.00 81.00 138 THR A C 1
ATOM 1128 O O . THR A 1 138 ? 13.913 21.894 2.753 1.00 81.00 138 THR A O 1
ATOM 1131 N N . ASN A 1 139 ? 12.471 23.564 3.186 1.00 73.44 139 ASN A N 1
ATOM 1132 C CA . ASN A 1 139 ? 12.670 23.534 4.629 1.00 73.44 139 ASN A CA 1
ATOM 1133 C C . ASN A 1 139 ? 11.808 22.413 5.231 1.00 73.44 139 ASN A C 1
ATOM 1135 O O . ASN A 1 139 ? 10.631 22.312 4.897 1.00 73.44 139 ASN A O 1
ATOM 1139 N N . LEU A 1 140 ? 12.373 21.645 6.172 1.00 62.59 140 LEU A N 1
ATOM 1140 C CA . LEU A 1 140 ? 11.673 20.628 6.983 1.00 62.59 140 LEU A CA 1
ATOM 1141 C C . LEU A 1 140 ? 11.257 19.335 6.255 1.00 62.59 140 LEU A C 1
ATOM 1143 O O . LEU A 1 140 ? 10.308 18.679 6.679 1.00 62.59 140 LEU A O 1
ATOM 1147 N N . GLU A 1 141 ? 11.979 18.917 5.215 1.00 69.75 141 GLU A N 1
ATOM 1148 C CA . GLU A 1 141 ? 11.755 17.609 4.581 1.00 69.75 141 GLU A CA 1
ATOM 1149 C C . GLU A 1 141 ? 12.855 16.597 4.923 1.00 69.75 141 GLU A C 1
ATOM 1151 O O . GLU A 1 141 ? 14.020 16.939 5.143 1.00 69.75 141 GLU A O 1
ATOM 1156 N N . HIS A 1 142 ? 12.470 15.321 4.968 1.00 81.38 142 HIS A N 1
ATOM 1157 C CA . HIS A 1 142 ? 13.418 14.213 4.977 1.00 81.38 142 HIS A CA 1
ATOM 1158 C C . HIS A 1 142 ? 13.961 14.010 3.564 1.00 81.38 142 HIS A C 1
ATOM 1160 O O . HIS A 1 142 ? 13.196 13.974 2.595 1.00 81.38 142 HIS A O 1
ATOM 1166 N N . TYR A 1 143 ? 15.281 13.878 3.458 1.00 87.19 143 TYR A N 1
ATOM 1167 C CA . TYR A 1 143 ? 15.979 13.744 2.186 1.00 87.19 143 TYR A CA 1
ATOM 1168 C C . TYR A 1 143 ? 16.736 12.430 2.115 1.00 87.19 143 TYR A C 1
ATOM 1170 O O . TYR A 1 143 ? 17.559 12.130 2.980 1.00 87.19 143 TYR A O 1
ATOM 1178 N N . GLU A 1 144 ? 16.539 11.724 1.011 1.00 86.06 144 GLU A N 1
ATOM 1179 C CA . GLU A 1 144 ? 17.316 10.547 0.660 1.00 86.06 144 GLU A CA 1
ATOM 1180 C C . GLU A 1 144 ? 18.556 10.945 -0.138 1.00 86.06 144 GLU A C 1
ATOM 1182 O O . GLU A 1 144 ? 18.488 11.728 -1.090 1.00 86.06 144 GLU A O 1
ATOM 1187 N N . LEU A 1 145 ? 19.717 10.424 0.266 1.00 88.62 145 LEU A N 1
ATOM 1188 C CA . LEU A 1 145 ? 20.997 10.747 -0.364 1.00 88.62 145 LEU A CA 1
ATOM 1189 C C . LEU A 1 145 ? 21.310 9.770 -1.490 1.00 88.62 145 LEU A C 1
ATOM 1191 O O . LEU A 1 145 ? 21.529 8.582 -1.256 1.00 88.62 145 LEU A O 1
ATOM 1195 N N . ILE A 1 146 ? 21.406 10.309 -2.702 1.00 88.38 146 ILE A N 1
ATOM 1196 C CA . ILE A 1 146 ? 21.651 9.564 -3.932 1.00 88.38 146 ILE A CA 1
ATOM 1197 C C . ILE A 1 146 ? 22.976 10.019 -4.531 1.00 88.38 146 ILE A C 1
ATOM 1199 O O . ILE A 1 146 ? 23.133 11.162 -4.962 1.00 88.38 146 ILE A O 1
ATOM 1203 N N . SER A 1 147 ? 23.947 9.113 -4.575 1.00 86.19 147 SER A N 1
ATOM 1204 C CA . SER A 1 147 ? 25.261 9.366 -5.169 1.00 86.19 147 SER A CA 1
ATOM 1205 C C . SER A 1 147 ? 25.525 8.478 -6.383 1.00 86.19 147 SER A C 1
ATOM 1207 O O . SER A 1 147 ? 24.985 7.379 -6.516 1.00 86.19 147 SER A O 1
ATOM 1209 N N . SER A 1 148 ? 26.432 8.926 -7.250 1.00 81.44 148 SER A N 1
ATOM 1210 C CA . SER A 1 148 ? 26.853 8.187 -8.447 1.00 81.44 148 SER A CA 1
ATOM 1211 C C . SER A 1 148 ? 27.673 6.922 -8.159 1.00 81.44 148 SER A C 1
ATOM 1213 O O . SER A 1 148 ? 27.829 6.084 -9.044 1.00 81.44 148 SER A O 1
ATOM 1215 N N . LYS A 1 149 ? 28.214 6.782 -6.939 1.00 72.44 149 LYS A N 1
ATOM 1216 C CA . LYS A 1 149 ? 29.060 5.651 -6.512 1.00 72.44 149 LYS A CA 1
ATOM 1217 C C . LYS A 1 149 ? 28.313 4.608 -5.680 1.00 72.44 149 LYS A C 1
ATOM 1219 O O . LYS A 1 149 ? 28.890 3.565 -5.381 1.00 72.44 149 LYS A O 1
ATOM 1224 N N . GLN A 1 150 ? 27.062 4.869 -5.296 1.00 67.06 150 GLN A N 1
ATOM 1225 C CA . GLN A 1 150 ? 26.244 3.888 -4.586 1.00 67.06 150 GLN A CA 1
ATOM 1226 C C . GLN A 1 150 ? 25.931 2.714 -5.515 1.00 67.06 150 GLN A C 1
ATOM 1228 O O . GLN A 1 150 ? 25.075 2.799 -6.396 1.00 67.06 150 GLN A O 1
ATOM 1233 N N . VAL A 1 151 ? 26.616 1.596 -5.296 1.00 58.28 151 VAL A N 1
ATOM 1234 C CA . VAL A 1 151 ? 26.203 0.304 -5.835 1.00 58.28 151 VAL A CA 1
ATOM 1235 C C . VAL A 1 151 ? 25.163 -0.244 -4.873 1.00 58.28 151 VAL A C 1
ATOM 1237 O O . VAL A 1 151 ? 25.515 -0.795 -3.834 1.00 58.28 151 VAL A O 1
ATOM 1240 N N . ILE A 1 152 ? 23.880 -0.074 -5.191 1.00 57.41 152 ILE A N 1
ATOM 1241 C CA . ILE A 1 152 ? 22.848 -0.778 -4.434 1.00 57.41 152 ILE A CA 1
ATOM 1242 C C . ILE A 1 152 ? 22.860 -2.224 -4.902 1.00 57.41 152 ILE A C 1
ATOM 1244 O O . ILE A 1 152 ? 22.468 -2.537 -6.030 1.00 57.41 152 ILE A O 1
ATOM 1248 N N . HIS A 1 153 ? 23.345 -3.112 -4.040 1.00 52.31 153 HIS A N 1
ATOM 1249 C CA . HIS A 1 153 ? 23.216 -4.535 -4.276 1.00 52.31 153 HIS A CA 1
ATOM 1250 C C . HIS A 1 153 ? 21.807 -4.963 -3.875 1.00 52.31 153 HIS A C 1
ATOM 1252 O O . HIS A 1 153 ? 21.543 -5.319 -2.730 1.00 52.31 153 HIS A O 1
ATOM 1258 N N . TRP A 1 154 ? 20.881 -4.909 -4.832 1.00 55.31 154 TRP A N 1
ATOM 1259 C CA . TRP A 1 154 ? 19.572 -5.520 -4.661 1.00 55.31 154 TRP A CA 1
ATOM 1260 C C . TRP A 1 154 ? 19.771 -7.033 -4.614 1.00 55.31 154 TRP A C 1
ATOM 1262 O O . TRP A 1 154 ? 19.789 -7.679 -5.664 1.00 55.31 154 TRP A O 1
ATOM 1272 N N . GLN A 1 155 ? 19.924 -7.621 -3.423 1.00 55.44 155 GLN A N 1
ATOM 1273 C CA . GLN A 1 155 ? 19.744 -9.063 -3.292 1.00 55.44 155 GLN A CA 1
ATOM 1274 C C . GLN A 1 155 ? 18.321 -9.369 -3.758 1.00 55.44 155 GLN A C 1
ATOM 1276 O O . GLN A 1 155 ? 17.320 -9.045 -3.113 1.00 55.44 155 GLN A O 1
ATOM 1281 N N . THR A 1 156 ? 18.230 -9.871 -4.985 1.00 56.06 156 THR A N 1
ATOM 1282 C CA . THR A 1 156 ? 16.954 -10.042 -5.656 1.00 56.06 156 THR A CA 1
ATOM 1283 C C . THR A 1 156 ? 16.428 -11.387 -5.202 1.00 56.06 156 THR A C 1
ATOM 1285 O O . THR A 1 156 ? 16.875 -12.432 -5.671 1.00 56.06 156 THR A O 1
ATOM 1288 N N . LEU A 1 157 ? 15.507 -11.374 -4.239 1.00 62.12 157 LEU A N 1
ATOM 1289 C CA . LEU A 1 157 ? 14.721 -12.560 -3.947 1.00 62.12 157 LEU A CA 1
ATOM 1290 C C . LEU A 1 157 ? 13.880 -12.839 -5.194 1.00 62.12 157 LEU A C 1
ATOM 1292 O O . LEU A 1 157 ? 12.952 -12.089 -5.499 1.00 62.12 157 LEU A O 1
ATOM 1296 N N . SER A 1 158 ? 14.255 -13.864 -5.960 1.00 65.69 158 SER A N 1
ATOM 1297 C CA . SER A 1 158 ? 13.495 -14.233 -7.151 1.00 65.69 158 SER A CA 1
ATOM 1298 C C . SER A 1 158 ? 12.061 -14.569 -6.747 1.00 65.69 158 SER A C 1
ATOM 1300 O O . SER A 1 158 ? 11.831 -15.133 -5.673 1.00 65.69 158 SER A O 1
ATOM 1302 N N . GLN A 1 159 ? 11.090 -14.260 -7.612 1.00 67.56 159 GLN A N 1
ATOM 1303 C CA . GLN A 1 159 ? 9.692 -14.623 -7.355 1.00 67.56 159 GLN A CA 1
ATOM 1304 C C . GLN A 1 159 ? 9.552 -16.122 -7.062 1.00 67.56 159 GLN A C 1
ATOM 1306 O O . GLN A 1 159 ? 8.791 -16.497 -6.177 1.00 67.56 159 GLN A O 1
ATOM 1311 N N . ASN A 1 160 ? 10.355 -16.973 -7.710 1.00 68.38 160 ASN A N 1
ATOM 1312 C CA . ASN A 1 160 ? 10.385 -18.412 -7.447 1.00 68.38 160 ASN A CA 1
ATOM 1313 C C . ASN A 1 160 ? 10.849 -18.735 -6.021 1.00 68.38 160 ASN A C 1
ATOM 1315 O O . ASN A 1 160 ? 10.212 -19.542 -5.350 1.00 68.38 160 ASN A O 1
ATOM 1319 N N . LYS A 1 161 ? 11.913 -18.086 -5.523 1.00 73.56 161 LYS A N 1
ATOM 1320 C CA . LYS A 1 161 ? 12.393 -18.316 -4.153 1.00 73.56 161 LYS A CA 1
ATOM 1321 C C . LYS A 1 161 ? 11.422 -17.765 -3.111 1.00 73.56 161 LYS A C 1
ATOM 1323 O O . LYS A 1 161 ? 11.194 -18.418 -2.099 1.00 73.56 161 LYS A O 1
ATOM 1328 N N . LEU A 1 162 ? 10.815 -16.605 -3.368 1.00 74.00 162 LEU A N 1
ATOM 1329 C CA . LEU A 1 162 ? 9.753 -16.060 -2.521 1.00 74.00 162 LEU A CA 1
ATOM 1330 C C . LEU A 1 162 ? 8.549 -17.010 -2.474 1.00 74.00 162 LEU A C 1
ATOM 1332 O O . LEU A 1 162 ? 8.056 -17.309 -1.393 1.00 74.00 162 LEU A O 1
ATOM 1336 N N . THR A 1 163 ? 8.127 -17.533 -3.627 1.00 74.00 163 THR A N 1
ATOM 1337 C CA . THR A 1 163 ? 7.035 -18.511 -3.730 1.00 74.00 163 THR A CA 1
ATOM 1338 C C . THR A 1 163 ? 7.360 -19.777 -2.946 1.00 74.00 163 THR A C 1
ATOM 1340 O O . THR A 1 163 ? 6.518 -20.250 -2.193 1.00 74.00 163 THR A O 1
ATOM 1343 N N . GLU A 1 164 ? 8.587 -20.293 -3.055 1.00 74.56 164 GLU A N 1
ATOM 1344 C CA . GLU A 1 164 ? 9.048 -21.459 -2.297 1.00 74.56 164 GLU A CA 1
ATOM 1345 C C . GLU A 1 164 ? 8.988 -21.203 -0.782 1.00 74.56 164 GLU A C 1
ATOM 1347 O O . GLU A 1 164 ? 8.415 -22.003 -0.046 1.00 74.56 164 GLU A O 1
ATOM 1352 N N . ILE A 1 165 ? 9.508 -20.059 -0.316 1.00 74.38 165 ILE A N 1
ATOM 1353 C CA . ILE A 1 165 ? 9.457 -19.671 1.101 1.00 74.38 165 ILE A CA 1
ATOM 1354 C C . ILE A 1 165 ? 7.999 -19.536 1.560 1.00 74.38 165 ILE A C 1
ATOM 1356 O O . ILE A 1 165 ? 7.645 -20.031 2.629 1.00 74.38 165 ILE A O 1
ATOM 1360 N N . ILE A 1 166 ? 7.134 -18.896 0.769 1.00 75.94 166 ILE A N 1
ATOM 1361 C CA . ILE A 1 166 ? 5.715 -18.732 1.105 1.00 75.94 166 ILE A CA 1
ATOM 1362 C C . ILE A 1 166 ? 5.019 -20.093 1.173 1.00 75.94 166 ILE A C 1
ATOM 1364 O O . ILE A 1 166 ? 4.310 -20.362 2.137 1.00 75.94 166 ILE A O 1
ATOM 1368 N N . GLN A 1 167 ? 5.240 -20.976 0.200 1.00 74.88 167 GLN A N 1
ATOM 1369 C CA . GLN A 1 167 ? 4.637 -22.309 0.179 1.00 74.88 167 GLN A CA 1
ATOM 1370 C C . GLN A 1 167 ? 5.102 -23.158 1.366 1.00 74.88 167 GLN A C 1
ATOM 1372 O O . GLN A 1 167 ? 4.267 -23.744 2.052 1.00 74.88 167 GLN A O 1
ATOM 1377 N N . GLN A 1 168 ? 6.404 -23.160 1.669 1.00 71.00 168 GLN A N 1
ATOM 1378 C CA . GLN A 1 168 ? 6.965 -23.871 2.824 1.00 71.00 168 GLN A CA 1
ATOM 1379 C C . GLN A 1 168 ? 6.377 -23.394 4.156 1.00 71.00 168 GLN A C 1
ATOM 1381 O O . GLN A 1 168 ? 6.246 -24.188 5.084 1.00 71.00 168 GLN A O 1
ATOM 1386 N N . ASN A 1 169 ? 6.036 -22.107 4.264 1.00 67.56 169 ASN A N 1
ATOM 1387 C CA . ASN A 1 169 ? 5.572 -21.522 5.517 1.00 67.56 169 ASN A CA 1
ATOM 1388 C C . ASN A 1 169 ? 4.046 -21.406 5.629 1.00 67.56 169 ASN A C 1
ATOM 1390 O O . ASN A 1 169 ? 3.577 -21.293 6.754 1.00 67.56 169 ASN A O 1
ATOM 1394 N N . PHE A 1 170 ? 3.275 -21.400 4.530 1.00 71.06 170 PHE A N 1
ATOM 1395 C CA . PHE A 1 170 ? 1.868 -20.963 4.560 1.00 71.06 170 PHE A CA 1
ATOM 1396 C C . PHE A 1 170 ? 0.881 -21.757 3.682 1.00 71.06 170 PHE A C 1
ATOM 1398 O O . PHE A 1 170 ? -0.306 -21.442 3.716 1.00 71.06 170 PHE A O 1
ATOM 1405 N N . ALA A 1 171 ? 1.303 -22.786 2.932 1.00 58.75 171 ALA A N 1
ATOM 1406 C CA . ALA A 1 171 ? 0.455 -23.446 1.923 1.00 58.75 171 ALA A CA 1
ATOM 1407 C C . ALA A 1 171 ? -0.866 -24.072 2.432 1.00 58.75 171 ALA A C 1
ATOM 1409 O O . ALA A 1 171 ? -1.757 -24.319 1.622 1.00 58.75 171 ALA A O 1
ATOM 1410 N N . THR A 1 172 ? -1.022 -24.327 3.737 1.00 55.81 172 THR A N 1
ATOM 1411 C CA . THR A 1 172 ? -2.202 -25.022 4.301 1.00 55.81 172 THR A CA 1
ATOM 1412 C C . THR A 1 172 ? -2.653 -24.491 5.670 1.00 55.81 172 THR A C 1
ATOM 1414 O O . THR A 1 172 ? -3.197 -25.243 6.477 1.00 55.81 172 THR A O 1
ATOM 1417 N N . LEU A 1 173 ? -2.383 -23.225 5.996 1.00 58.84 173 LEU A N 1
ATOM 1418 C CA . LEU A 1 173 ? -2.410 -22.762 7.389 1.00 58.84 173 LEU A CA 1
ATOM 1419 C C . LEU A 1 173 ? -3.639 -21.927 7.785 1.00 58.84 173 LEU A C 1
ATOM 1421 O O . LEU A 1 173 ? -4.083 -21.045 7.053 1.00 58.84 173 LEU A O 1
ATOM 1425 N N . THR A 1 174 ? -4.142 -22.161 9.005 1.00 62.03 174 THR A N 1
ATOM 1426 C CA . THR A 1 174 ? -5.106 -21.276 9.689 1.00 62.03 174 THR A CA 1
ATOM 1427 C C . THR A 1 174 ? -4.414 -19.992 10.181 1.00 62.03 174 THR A C 1
ATOM 1429 O O . THR A 1 174 ? -3.189 -19.962 10.293 1.00 62.03 174 THR A O 1
ATOM 1432 N N . ILE A 1 175 ? -5.159 -18.934 10.557 1.00 58.84 175 ILE A N 1
ATOM 1433 C CA . ILE A 1 175 ? -4.576 -17.699 11.149 1.00 58.84 175 ILE A CA 1
ATOM 1434 C C . ILE A 1 175 ? -3.625 -18.025 12.318 1.00 58.84 175 ILE A C 1
ATOM 1436 O O . ILE A 1 175 ? -2.557 -17.430 12.445 1.00 58.84 175 ILE A O 1
ATOM 1440 N N . THR A 1 176 ? -3.996 -18.988 13.164 1.00 62.41 176 THR A N 1
ATOM 1441 C CA . THR A 1 176 ? -3.191 -19.453 14.305 1.00 62.41 176 THR A CA 1
ATOM 1442 C C . THR A 1 176 ? -1.849 -20.044 13.884 1.00 62.41 176 THR A C 1
ATOM 1444 O O . THR A 1 176 ? -0.837 -19.833 14.554 1.00 62.41 176 THR A O 1
ATOM 1447 N N . ASP A 1 177 ? -1.816 -20.748 12.759 1.00 66.69 177 ASP A N 1
ATOM 1448 C CA . ASP A 1 177 ? -0.586 -21.333 12.244 1.00 66.69 177 ASP A CA 1
ATOM 1449 C C . ASP A 1 177 ? 0.256 -20.300 11.491 1.00 66.69 177 ASP A C 1
ATOM 1451 O O . ASP A 1 177 ? 1.481 -20.320 11.617 1.00 66.69 177 ASP A O 1
ATOM 1455 N N . VAL A 1 178 ? -0.378 -19.348 10.794 1.00 69.94 178 VAL A N 1
ATOM 1456 C CA . VAL A 1 178 ? 0.303 -18.196 10.181 1.00 69.94 178 VAL A CA 1
ATOM 1457 C C . VAL A 1 178 ? 1.084 -17.427 11.237 1.00 69.94 178 VAL A C 1
ATOM 1459 O O . VAL A 1 178 ? 2.277 -17.189 11.064 1.00 69.94 178 VAL A O 1
ATOM 1462 N N . SER A 1 179 ? 0.449 -17.105 12.364 1.00 68.44 179 SER A N 1
ATOM 1463 C CA . SER A 1 179 ? 1.111 -16.449 13.487 1.00 68.44 179 SER A CA 1
ATOM 1464 C C . SER A 1 179 ? 2.365 -17.223 13.943 1.00 68.44 179 SER A C 1
ATOM 1466 O O . SER A 1 179 ? 3.446 -16.651 14.098 1.00 68.44 179 SER A O 1
ATOM 1468 N N . ARG A 1 180 ? 2.285 -18.551 14.074 1.00 69.81 180 ARG A N 1
ATOM 1469 C CA . ARG A 1 180 ? 3.435 -19.371 14.493 1.00 69.81 180 ARG A CA 1
ATOM 1470 C C . ARG A 1 180 ? 4.609 -19.317 13.505 1.00 69.81 180 ARG A C 1
ATOM 1472 O O . ARG A 1 180 ? 5.765 -19.332 13.931 1.00 69.81 180 ARG A O 1
ATOM 1479 N N . HIS A 1 181 ? 4.327 -19.236 12.207 1.00 78.38 181 HIS A N 1
ATOM 1480 C CA . HIS A 1 181 ? 5.348 -19.223 11.155 1.00 78.38 181 HIS A CA 1
ATOM 1481 C C . HIS A 1 181 ? 5.855 -17.818 10.823 1.00 78.38 181 HIS A C 1
ATOM 1483 O O . HIS A 1 181 ? 6.971 -17.676 10.329 1.00 78.38 181 HIS A O 1
ATOM 1489 N N . LEU A 1 182 ? 5.105 -16.771 11.167 1.00 82.50 182 LEU A N 1
ATOM 1490 C CA . LEU A 1 182 ? 5.423 -15.397 10.795 1.00 82.50 182 LEU A CA 1
ATOM 1491 C C . LEU A 1 182 ? 6.787 -14.927 11.313 1.00 82.50 182 LEU A C 1
ATOM 1493 O O . LEU A 1 182 ? 7.542 -14.313 10.567 1.00 82.50 182 LEU A O 1
ATOM 1497 N N . ARG A 1 183 ? 7.149 -15.253 12.562 1.00 80.38 183 ARG A N 1
ATOM 1498 C CA . ARG A 1 183 ? 8.478 -14.901 13.100 1.00 80.38 183 ARG A CA 1
ATOM 1499 C C . ARG A 1 183 ? 9.605 -15.557 12.301 1.00 80.38 183 ARG A C 1
ATOM 1501 O O . ARG A 1 183 ? 10.597 -14.903 11.999 1.00 80.38 183 ARG A O 1
ATOM 1508 N N . ARG A 1 184 ? 9.447 -16.834 11.932 1.00 81.69 184 ARG A N 1
ATOM 1509 C CA . ARG A 1 184 ? 10.428 -17.563 11.109 1.00 81.69 184 ARG A CA 1
ATOM 1510 C C . ARG A 1 184 ? 10.507 -16.975 9.706 1.00 81.69 184 ARG A C 1
ATOM 1512 O O . ARG A 1 184 ? 11.606 -16.781 9.202 1.00 81.69 184 ARG A O 1
ATOM 1519 N N . PHE A 1 185 ? 9.357 -16.645 9.121 1.00 83.69 185 PHE A N 1
ATOM 1520 C CA . PHE A 1 185 ? 9.273 -15.985 7.827 1.00 83.69 185 PHE A CA 1
ATOM 1521 C C . PHE A 1 185 ? 10.011 -14.645 7.839 1.00 83.69 185 PHE A C 1
ATOM 1523 O O . PHE A 1 185 ? 10.915 -14.476 7.031 1.00 83.69 185 PHE A O 1
ATOM 1530 N N . LEU A 1 186 ? 9.722 -13.757 8.802 1.00 83.31 186 LEU A N 1
ATOM 1531 C CA . LEU A 1 186 ? 10.406 -12.467 8.973 1.00 83.31 186 LEU A CA 1
ATOM 1532 C C . LEU A 1 186 ? 11.928 -12.630 9.095 1.00 83.31 186 LEU A C 1
ATOM 1534 O O . LEU A 1 186 ? 12.673 -11.908 8.439 1.00 83.31 186 LEU A O 1
ATOM 1538 N N . ILE A 1 187 ? 12.402 -13.606 9.876 1.00 82.75 187 ILE A N 1
ATOM 1539 C CA . ILE A 1 187 ? 13.839 -13.900 9.998 1.00 82.75 187 ILE A CA 1
ATOM 1540 C C . ILE A 1 187 ? 14.426 -14.371 8.661 1.00 82.75 187 ILE A C 1
ATOM 1542 O O . ILE A 1 187 ? 15.509 -13.929 8.288 1.00 82.75 187 ILE A O 1
ATOM 1546 N N . ALA A 1 188 ? 13.723 -15.243 7.934 1.00 80.56 188 ALA A N 1
ATOM 1547 C CA . ALA A 1 188 ? 14.189 -15.783 6.659 1.00 80.56 188 ALA A CA 1
ATOM 1548 C C . ALA A 1 188 ? 14.279 -14.715 5.562 1.00 80.56 188 ALA A C 1
ATOM 1550 O O . ALA A 1 188 ? 15.161 -14.787 4.710 1.00 80.56 188 ALA A O 1
ATOM 1551 N N . ILE A 1 189 ? 13.383 -13.727 5.580 1.00 79.38 189 ILE A N 1
ATOM 1552 C CA . ILE A 1 189 ? 13.326 -12.678 4.559 1.00 79.38 189 ILE A CA 1
ATOM 1553 C C . ILE A 1 189 ? 14.182 -11.448 4.891 1.00 79.38 189 ILE A C 1
ATOM 1555 O O . ILE A 1 189 ? 14.611 -10.754 3.971 1.00 79.38 189 ILE A O 1
ATOM 1559 N N . LYS A 1 190 ? 14.481 -11.192 6.174 1.00 80.50 190 LYS A N 1
ATOM 1560 C CA . LYS A 1 190 ? 15.263 -10.027 6.625 1.00 80.50 190 LYS A CA 1
ATOM 1561 C C . LYS A 1 190 ? 16.600 -9.828 5.893 1.00 80.50 190 LYS A C 1
ATOM 1563 O O . LYS A 1 190 ? 16.893 -8.688 5.557 1.00 80.50 190 LYS A O 1
ATOM 1568 N N . PRO A 1 191 ? 17.384 -10.874 5.565 1.00 77.56 191 PRO A N 1
ATOM 1569 C CA . PRO A 1 191 ? 18.619 -10.709 4.796 1.00 77.56 191 PRO A CA 1
ATOM 1570 C C . PRO A 1 191 ? 18.416 -10.118 3.392 1.00 77.56 191 PRO A C 1
ATOM 1572 O O . PRO A 1 191 ? 19.306 -9.444 2.888 1.00 77.56 191 PRO A O 1
ATOM 1575 N N . TYR A 1 192 ? 17.250 -10.340 2.773 1.00 70.62 192 TYR A N 1
ATOM 1576 C CA . TYR A 1 192 ? 16.945 -9.892 1.408 1.00 70.62 192 TYR A CA 1
ATOM 1577 C C . TYR A 1 192 ? 16.409 -8.456 1.338 1.00 70.62 192 TYR A C 1
ATOM 1579 O O . TYR A 1 192 ? 16.292 -7.898 0.246 1.00 70.62 192 TYR A O 1
ATOM 1587 N N . CYS A 1 193 ? 16.090 -7.864 2.489 1.00 66.94 193 CYS A N 1
ATOM 1588 C CA . CYS A 1 193 ? 15.759 -6.454 2.642 1.00 66.94 193 CYS A CA 1
ATOM 1589 C C . CYS A 1 193 ? 16.835 -5.826 3.525 1.00 66.94 193 CYS A C 1
ATOM 1591 O O . CYS A 1 193 ? 16.694 -5.749 4.745 1.00 66.94 193 CYS A O 1
ATOM 1593 N N . SER A 1 194 ? 17.952 -5.434 2.912 1.00 62.19 194 SER A N 1
ATOM 1594 C CA . SER A 1 194 ? 18.980 -4.676 3.618 1.00 62.19 194 SER A CA 1
ATOM 1595 C C . SER A 1 194 ? 18.439 -3.300 4.015 1.00 62.19 194 SER A C 1
ATOM 1597 O O . SER A 1 194 ? 17.491 -2.791 3.417 1.00 62.19 194 SER A O 1
ATOM 1599 N N . ASN A 1 195 ? 19.083 -2.647 4.987 1.00 61.91 195 ASN A N 1
ATOM 1600 C CA . ASN A 1 195 ? 18.816 -1.232 5.269 1.00 61.91 195 ASN A CA 1
ATOM 1601 C C . ASN A 1 195 ? 19.051 -0.335 4.036 1.00 61.91 195 ASN A C 1
ATOM 1603 O O . ASN A 1 195 ? 18.553 0.783 4.006 1.00 61.91 195 ASN A O 1
ATOM 1607 N N . ASP A 1 196 ? 19.765 -0.825 3.022 1.00 65.06 196 ASP A N 1
ATOM 1608 C CA . ASP A 1 196 ? 19.997 -0.119 1.762 1.00 65.06 196 ASP A CA 1
ATOM 1609 C C . ASP A 1 196 ? 18.858 -0.314 0.741 1.00 65.06 196 ASP A C 1
ATOM 1611 O O . ASP A 1 196 ? 18.912 0.248 -0.355 1.00 65.06 196 ASP A O 1
ATOM 1615 N N . ASP A 1 197 ? 17.830 -1.115 1.055 1.00 75.25 197 ASP A N 1
ATOM 1616 C CA . ASP A 1 197 ? 16.652 -1.238 0.201 1.00 75.25 197 ASP A CA 1
ATOM 1617 C C . ASP A 1 197 ? 15.783 0.021 0.326 1.00 75.25 197 ASP A C 1
ATOM 1619 O O . ASP A 1 197 ? 15.043 0.221 1.291 1.00 75.25 197 ASP A O 1
ATOM 1623 N N . MET A 1 198 ? 15.871 0.881 -0.685 1.00 76.06 198 MET A N 1
ATOM 1624 C CA . MET A 1 198 ? 15.140 2.145 -0.725 1.00 76.06 198 MET A CA 1
ATOM 1625 C C . MET A 1 198 ? 13.619 1.981 -0.723 1.00 76.06 198 MET A C 1
ATOM 1627 O O . MET A 1 198 ? 12.927 2.863 -0.220 1.00 76.06 198 MET A O 1
ATOM 1631 N N . GLY A 1 199 ? 13.086 0.877 -1.263 1.00 79.81 199 GLY A N 1
ATOM 1632 C CA . GLY A 1 199 ? 11.646 0.615 -1.216 1.00 79.81 199 GLY A CA 1
ATOM 1633 C C . GLY A 1 199 ? 11.201 0.415 0.226 1.00 79.81 199 GLY A C 1
ATOM 1634 O O . GLY A 1 199 ? 10.284 1.080 0.706 1.00 79.81 199 GLY A O 1
ATOM 1635 N N . TYR A 1 200 ? 11.950 -0.409 0.958 1.00 84.38 200 TYR A N 1
ATOM 1636 C CA . TYR A 1 200 ? 11.764 -0.594 2.392 1.00 84.38 200 TYR A CA 1
ATOM 1637 C C . TYR A 1 200 ? 11.909 0.722 3.175 1.00 84.38 200 TYR A C 1
ATOM 1639 O O . TYR A 1 200 ? 11.035 1.029 3.986 1.00 84.38 200 TYR A O 1
ATOM 1647 N N . GLN A 1 201 ? 12.956 1.517 2.920 1.00 82.81 201 GLN A N 1
ATOM 1648 C CA . GLN A 1 201 ? 13.175 2.785 3.631 1.00 82.81 201 GLN A CA 1
ATOM 1649 C C . GLN A 1 201 ? 12.048 3.788 3.393 1.00 82.81 201 GLN A C 1
ATOM 1651 O O . GLN A 1 201 ? 11.574 4.411 4.341 1.00 82.81 201 GLN A O 1
ATOM 1656 N N . LEU A 1 202 ? 11.557 3.903 2.158 1.00 82.81 202 LEU A N 1
ATOM 1657 C CA . LEU A 1 202 ? 10.457 4.808 1.848 1.00 82.81 202 LEU A CA 1
ATOM 1658 C C . LEU A 1 202 ? 9.146 4.354 2.502 1.00 82.81 202 LEU A C 1
ATOM 1660 O O . LEU A 1 202 ? 8.421 5.169 3.069 1.00 82.81 202 LEU A O 1
ATOM 1664 N N . ILE A 1 203 ? 8.850 3.050 2.483 1.00 87.19 203 ILE A N 1
ATOM 1665 C CA . ILE A 1 203 ? 7.682 2.507 3.187 1.00 87.19 203 ILE A CA 1
ATOM 1666 C C . ILE A 1 203 ? 7.801 2.773 4.694 1.00 87.19 203 ILE A C 1
ATOM 1668 O O . ILE A 1 203 ? 6.838 3.226 5.316 1.00 87.19 203 ILE A O 1
ATOM 1672 N N . LEU A 1 204 ? 8.974 2.536 5.284 1.00 88.38 204 LEU A N 1
ATOM 1673 C CA . LEU A 1 204 ? 9.227 2.793 6.700 1.00 88.38 204 LEU A CA 1
ATOM 1674 C C . LEU A 1 204 ? 9.095 4.284 7.040 1.00 88.38 204 LEU A C 1
ATOM 1676 O O . LEU A 1 204 ? 8.483 4.634 8.051 1.00 88.38 204 LEU A O 1
ATOM 1680 N N . HIS A 1 205 ? 9.609 5.170 6.191 1.00 86.12 205 HIS A N 1
ATOM 1681 C CA . HIS A 1 205 ? 9.447 6.614 6.332 1.00 86.12 205 HIS A CA 1
ATOM 1682 C C . HIS A 1 205 ? 7.966 7.015 6.298 1.00 86.12 205 HIS A C 1
ATOM 1684 O O . HIS A 1 205 ? 7.494 7.741 7.172 1.00 86.12 205 HIS A O 1
ATOM 1690 N N . ASN A 1 206 ? 7.191 6.469 5.361 1.00 85.00 206 ASN A N 1
ATOM 1691 C CA . ASN A 1 206 ? 5.754 6.731 5.262 1.00 85.00 206 ASN A CA 1
ATOM 1692 C C . ASN A 1 206 ? 4.998 6.255 6.505 1.00 85.00 206 ASN A C 1
ATOM 1694 O O . ASN A 1 206 ? 4.106 6.948 6.991 1.00 85.00 206 ASN A O 1
ATOM 1698 N N . LEU A 1 207 ? 5.360 5.092 7.049 1.00 88.56 207 LEU A N 1
ATOM 1699 C CA . LEU A 1 207 ? 4.758 4.57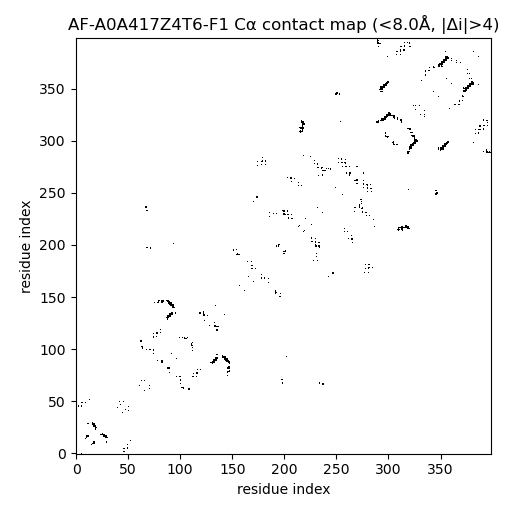4 8.278 1.00 88.56 207 LEU A CA 1
ATOM 1700 C C . LEU A 1 207 ? 5.133 5.404 9.508 1.00 88.56 207 LEU A C 1
ATOM 1702 O O . LEU A 1 207 ? 4.279 5.654 10.354 1.00 88.56 207 LEU A O 1
ATOM 1706 N N . THR A 1 208 ? 6.388 5.840 9.616 1.00 88.75 208 THR A N 1
ATOM 1707 C CA . THR A 1 208 ? 6.870 6.620 10.767 1.00 88.75 208 THR A CA 1
ATOM 1708 C C . THR A 1 208 ? 6.321 8.046 10.763 1.00 88.75 208 THR A C 1
ATOM 1710 O O . THR A 1 208 ? 5.853 8.516 11.796 1.00 88.75 208 THR A O 1
ATOM 1713 N N . THR A 1 209 ? 6.285 8.719 9.611 1.00 85.56 209 THR A N 1
ATOM 1714 C CA . THR A 1 209 ? 5.719 10.076 9.486 1.00 85.56 209 THR A CA 1
ATOM 1715 C C . THR A 1 209 ? 4.206 10.096 9.661 1.00 85.56 209 THR A C 1
ATOM 1717 O O . THR A 1 209 ? 3.665 10.996 10.304 1.00 85.56 209 THR A O 1
ATOM 1720 N N . LYS A 1 210 ? 3.503 9.078 9.149 1.00 85.50 210 LYS A N 1
ATOM 1721 C CA . LYS A 1 210 ? 2.043 8.960 9.269 1.00 85.50 210 LYS A CA 1
ATOM 1722 C C . LYS A 1 210 ? 1.612 8.203 10.533 1.00 85.50 210 LYS A C 1
ATOM 1724 O O . LYS A 1 210 ? 0.414 7.961 10.703 1.00 85.50 210 LYS A O 1
ATOM 1729 N N . LEU A 1 211 ? 2.533 7.887 11.453 1.00 83.81 211 LEU A N 1
ATOM 1730 C CA . LEU A 1 211 ? 2.260 7.173 12.710 1.00 83.81 211 LEU A CA 1
ATOM 1731 C C . LEU A 1 211 ? 1.180 7.862 13.549 1.00 83.81 211 LEU A C 1
ATOM 1733 O O . LEU A 1 211 ? 0.341 7.194 14.149 1.00 83.81 211 LEU A O 1
ATOM 1737 N N . GLY A 1 212 ? 1.140 9.199 13.518 1.00 81.94 212 GLY A N 1
ATOM 1738 C CA . GLY A 1 212 ? 0.108 9.991 14.187 1.00 81.94 212 GLY A CA 1
ATOM 1739 C C . GLY A 1 212 ? -1.317 9.623 13.758 1.00 81.94 212 GLY A C 1
ATOM 1740 O O . GLY A 1 212 ? -2.234 9.735 14.557 1.00 81.94 212 GLY A O 1
ATOM 1741 N N . THR A 1 213 ? -1.528 9.092 12.552 1.00 83.62 213 THR A N 1
ATOM 1742 C CA . THR A 1 213 ? -2.857 8.626 12.114 1.00 83.62 213 THR A CA 1
ATOM 1743 C C . THR A 1 213 ? -3.257 7.277 12.716 1.00 83.62 213 THR A C 1
ATOM 1745 O O . THR A 1 213 ? -4.447 6.984 12.815 1.00 83.62 213 THR A O 1
ATOM 1748 N N . LEU A 1 214 ? -2.284 6.465 13.144 1.00 86.62 214 LEU A N 1
ATOM 1749 C CA . LEU A 1 214 ? -2.524 5.206 13.857 1.00 86.62 214 LEU A CA 1
ATOM 1750 C C . LEU A 1 214 ? -2.837 5.435 15.341 1.00 86.62 214 LEU A C 1
ATOM 1752 O O . LEU A 1 214 ? -3.372 4.537 15.989 1.00 86.62 214 LEU A O 1
ATOM 1756 N N . SER A 1 215 ? -2.586 6.644 15.860 1.00 85.38 215 SER A N 1
ATOM 1757 C CA . SER A 1 215 ? -2.949 7.023 17.231 1.00 85.38 215 SER A CA 1
ATOM 1758 C C . SER A 1 215 ? -4.446 6.873 17.511 1.00 85.38 215 SER A C 1
ATOM 1760 O O . SER A 1 215 ? -4.815 6.629 18.652 1.00 85.38 215 SER A O 1
ATOM 1762 N N . PHE A 1 216 ? -5.306 6.934 16.484 1.00 89.56 216 PHE A N 1
ATOM 1763 C CA . PHE A 1 216 ? -6.745 6.670 16.595 1.00 89.56 216 PHE A CA 1
ATOM 1764 C C . PHE A 1 216 ? -7.063 5.355 17.327 1.00 89.56 216 PHE A C 1
ATOM 1766 O O . PHE A 1 216 ? -8.032 5.268 18.079 1.00 89.56 216 PHE A O 1
ATOM 1773 N N . PHE A 1 217 ? -6.243 4.323 17.118 1.00 91.06 217 PHE A N 1
ATOM 1774 C CA . PHE A 1 217 ? -6.450 3.014 17.731 1.00 91.06 217 PHE A CA 1
ATOM 1775 C C . PHE A 1 217 ? -6.018 2.962 19.201 1.00 91.06 217 PHE A C 1
ATOM 1777 O O . PHE A 1 217 ? -6.257 1.956 19.855 1.00 91.06 217 PHE A O 1
ATOM 1784 N N . GLY A 1 218 ? -5.349 3.996 19.719 1.00 88.31 218 GLY A N 1
ATOM 1785 C CA . GLY A 1 218 ? -4.837 4.039 21.090 1.00 88.31 218 GLY A CA 1
ATOM 1786 C C . GLY A 1 218 ? -3.653 3.114 21.376 1.00 88.31 218 GLY A C 1
ATOM 1787 O O . GLY A 1 218 ? -3.102 3.141 22.468 1.00 88.31 218 GLY A O 1
ATOM 1788 N N . LEU A 1 219 ? -3.225 2.310 20.402 1.00 90.25 219 LEU A N 1
ATOM 1789 C CA . LEU A 1 219 ? -2.161 1.326 20.577 1.00 90.25 219 LEU A CA 1
ATOM 1790 C C . LEU A 1 219 ? -0.774 1.951 20.402 1.00 90.25 219 LEU A C 1
ATOM 1792 O O . LEU A 1 219 ? -0.546 2.776 19.515 1.00 90.25 219 LEU A O 1
ATOM 1796 N N . GLN A 1 220 ? 0.184 1.489 21.205 1.00 88.50 220 GLN A N 1
ATOM 1797 C CA . GLN A 1 220 ? 1.584 1.880 21.075 1.00 88.50 220 GLN A CA 1
ATOM 1798 C C . GLN A 1 220 ? 2.306 1.002 20.047 1.00 88.50 220 GLN A C 1
ATOM 1800 O O . GLN A 1 220 ? 2.420 -0.216 20.197 1.00 88.50 220 GLN A O 1
ATOM 1805 N N . PHE A 1 221 ? 2.840 1.632 19.003 1.00 90.69 221 PHE A N 1
ATOM 1806 C CA . PHE A 1 221 ? 3.660 0.968 17.994 1.00 90.69 221 PHE A CA 1
ATOM 1807 C C . PHE A 1 221 ? 5.139 1.226 18.273 1.00 90.69 221 PHE A C 1
ATOM 1809 O O . PHE A 1 221 ? 5.608 2.359 18.198 1.00 90.69 221 PHE A O 1
ATOM 1816 N N . LEU A 1 222 ? 5.886 0.161 18.563 1.00 90.94 222 LEU A N 1
ATOM 1817 C CA . LEU A 1 222 ? 7.340 0.229 18.677 1.00 90.94 222 LEU A CA 1
ATOM 1818 C C . LEU A 1 222 ? 7.978 0.385 17.284 1.00 90.94 222 LEU A C 1
ATOM 1820 O O . LEU A 1 222 ? 7.424 -0.127 16.306 1.00 90.94 222 LEU A O 1
ATOM 1824 N N . PRO A 1 223 ? 9.178 0.988 17.166 1.00 90.00 223 PRO A N 1
ATOM 1825 C CA . PRO A 1 223 ? 9.885 1.100 15.885 1.00 90.00 223 PRO A CA 1
ATOM 1826 C C . PRO A 1 223 ? 10.077 -0.246 15.167 1.00 90.00 223 PRO A C 1
ATOM 1828 O O . PRO A 1 223 ? 9.980 -0.319 13.943 1.00 90.00 223 PRO A O 1
ATOM 1831 N N . GLN A 1 224 ? 10.265 -1.331 15.928 1.00 90.12 224 GLN A N 1
ATOM 1832 C CA . GLN A 1 224 ? 10.370 -2.685 15.381 1.00 90.12 224 GLN A CA 1
ATOM 1833 C C . GLN A 1 224 ? 9.082 -3.134 14.670 1.00 90.12 224 GLN A C 1
ATOM 1835 O O . GLN A 1 224 ? 9.166 -3.795 13.639 1.00 90.12 224 GLN A O 1
ATOM 1840 N N . HIS A 1 225 ? 7.903 -2.731 15.163 1.00 91.69 225 HIS A N 1
ATOM 1841 C CA . HIS A 1 225 ? 6.626 -3.051 14.519 1.00 91.69 225 HIS A CA 1
ATOM 1842 C C . HIS A 1 225 ? 6.535 -2.420 13.134 1.00 91.69 225 HIS A C 1
ATOM 1844 O O . HIS A 1 225 ? 6.148 -3.079 12.173 1.00 91.69 225 HIS A O 1
ATOM 1850 N N . LEU A 1 226 ? 6.931 -1.152 13.022 1.00 91.38 226 LEU A N 1
ATOM 1851 C CA . LEU A 1 226 ? 6.918 -0.433 11.751 1.00 91.38 226 LEU A CA 1
ATOM 1852 C C . LEU A 1 226 ? 7.939 -1.020 10.772 1.00 91.38 226 LEU A C 1
ATOM 1854 O O . LEU A 1 226 ? 7.626 -1.172 9.597 1.00 91.38 226 LEU A O 1
ATOM 1858 N N . SER A 1 227 ? 9.119 -1.406 11.265 1.00 90.19 227 SER A N 1
ATOM 1859 C CA . SER A 1 227 ? 10.153 -2.087 10.479 1.00 90.19 227 SER A CA 1
ATOM 1860 C C . SER A 1 227 ? 9.659 -3.420 9.909 1.00 90.19 227 SER A C 1
ATOM 1862 O O . SER A 1 227 ? 9.712 -3.624 8.699 1.00 90.19 227 SER A O 1
ATOM 1864 N N . ASP A 1 228 ? 9.106 -4.310 10.733 1.00 90.75 228 ASP A N 1
ATOM 1865 C CA . ASP A 1 228 ? 8.643 -5.617 10.251 1.00 90.75 228 ASP A CA 1
ATOM 1866 C C . ASP A 1 228 ? 7.468 -5.483 9.269 1.00 90.75 228 ASP A C 1
ATOM 1868 O O . ASP A 1 228 ? 7.414 -6.181 8.257 1.00 90.75 228 ASP A O 1
ATOM 1872 N N . ILE A 1 229 ? 6.546 -4.549 9.526 1.00 91.69 229 ILE A N 1
ATOM 1873 C CA . ILE A 1 229 ? 5.419 -4.264 8.628 1.00 91.69 229 ILE A CA 1
ATOM 1874 C C . ILE A 1 229 ? 5.913 -3.673 7.303 1.00 91.69 229 ILE A C 1
ATOM 1876 O O . ILE A 1 229 ? 5.462 -4.111 6.244 1.00 91.69 229 ILE A O 1
ATOM 1880 N N . ALA A 1 230 ? 6.861 -2.731 7.334 1.00 89.75 230 ALA A N 1
ATOM 1881 C CA . ALA A 1 230 ? 7.470 -2.178 6.125 1.00 89.75 230 ALA A CA 1
ATOM 1882 C C . ALA A 1 230 ? 8.140 -3.270 5.287 1.00 89.75 230 ALA A C 1
ATOM 1884 O O . ALA A 1 230 ? 8.042 -3.264 4.062 1.00 89.75 230 ALA A O 1
ATOM 1885 N N . LEU A 1 231 ? 8.768 -4.244 5.946 1.00 87.81 231 LEU A N 1
ATOM 1886 C CA . LEU A 1 231 ? 9.414 -5.368 5.291 1.00 87.81 231 LEU A CA 1
ATOM 1887 C C . LEU A 1 231 ? 8.397 -6.288 4.601 1.00 87.81 231 LEU A C 1
ATOM 1889 O O . LEU A 1 231 ? 8.581 -6.645 3.435 1.00 87.81 231 LEU A O 1
ATOM 1893 N N . LEU A 1 232 ? 7.301 -6.630 5.289 1.00 88.25 232 LEU A N 1
ATOM 1894 C CA . LEU A 1 232 ? 6.202 -7.400 4.698 1.00 88.25 232 LEU A CA 1
ATOM 1895 C C . LEU A 1 232 ? 5.626 -6.691 3.470 1.00 88.25 232 LEU A C 1
ATOM 1897 O O . LEU A 1 232 ? 5.422 -7.329 2.441 1.00 88.25 232 LEU A O 1
ATOM 1901 N N . ILE A 1 233 ? 5.406 -5.378 3.561 1.00 87.56 233 ILE A N 1
ATOM 1902 C CA . ILE A 1 233 ? 4.884 -4.575 2.453 1.00 87.56 233 ILE A CA 1
ATOM 1903 C C . ILE A 1 233 ? 5.872 -4.539 1.284 1.00 87.56 233 ILE A C 1
ATOM 1905 O O . ILE A 1 233 ? 5.467 -4.787 0.153 1.00 87.56 233 ILE A O 1
ATOM 1909 N N . ASN A 1 234 ? 7.158 -4.286 1.538 1.00 84.12 234 ASN A N 1
ATOM 1910 C CA . ASN A 1 234 ? 8.172 -4.187 0.487 1.00 84.12 234 ASN A CA 1
ATOM 1911 C C . ASN A 1 234 ? 8.322 -5.492 -0.314 1.00 84.12 234 ASN A C 1
ATOM 1913 O O . ASN A 1 234 ? 8.589 -5.462 -1.513 1.00 84.12 234 ASN A O 1
ATOM 1917 N N . LEU A 1 235 ? 8.148 -6.646 0.336 1.00 81.31 235 LEU A N 1
ATOM 1918 C CA . LEU A 1 235 ? 8.289 -7.950 -0.317 1.00 81.31 235 LEU A CA 1
ATOM 1919 C C . LEU A 1 235 ? 6.996 -8.484 -0.919 1.00 81.31 235 LEU A C 1
ATOM 1921 O O . LEU A 1 235 ? 7.031 -9.091 -1.988 1.00 81.31 235 LEU A O 1
ATOM 1925 N N . LEU A 1 236 ? 5.874 -8.322 -0.219 1.00 80.38 236 LEU A N 1
ATOM 1926 C CA . LEU A 1 236 ? 4.609 -8.938 -0.606 1.00 80.38 236 LEU A CA 1
ATOM 1927 C C . LEU A 1 236 ? 3.661 -7.975 -1.313 1.00 80.38 236 LEU A C 1
ATOM 1929 O O . LEU A 1 236 ? 2.714 -8.472 -1.907 1.00 80.38 236 LEU A O 1
ATOM 1933 N N . GLY A 1 237 ? 3.901 -6.657 -1.293 1.00 76.31 237 GLY A N 1
ATOM 1934 C CA . GLY A 1 237 ? 3.056 -5.623 -1.916 1.00 76.31 237 GLY A CA 1
ATOM 1935 C C . GLY A 1 237 ? 2.591 -5.985 -3.320 1.00 76.31 237 GLY A C 1
ATOM 1936 O O . GLY A 1 237 ? 1.394 -5.962 -3.612 1.00 76.31 237 GLY A O 1
ATOM 1937 N N . ASP A 1 238 ? 3.536 -6.454 -4.130 1.00 69.56 238 ASP A N 1
ATOM 1938 C CA . ASP A 1 238 ? 3.325 -6.809 -5.532 1.00 69.56 238 ASP A CA 1
ATOM 1939 C C . ASP A 1 238 ? 3.286 -8.326 -5.781 1.00 69.56 238 ASP A C 1
ATOM 1941 O O . ASP A 1 238 ? 3.269 -8.789 -6.924 1.00 69.56 238 ASP A O 1
ATOM 1945 N N . TYR A 1 239 ? 3.304 -9.130 -4.714 1.00 73.69 239 TYR A N 1
ATOM 1946 C CA . TYR A 1 239 ? 3.204 -10.577 -4.832 1.00 73.69 239 TYR A CA 1
ATOM 1947 C C . TYR A 1 239 ? 1.749 -10.983 -5.065 1.00 73.69 239 TYR A C 1
ATOM 1949 O O . TYR A 1 239 ? 0.913 -10.953 -4.160 1.00 73.69 239 TYR A O 1
ATOM 1957 N N . HIS A 1 240 ? 1.456 -11.413 -6.287 1.00 66.25 240 HIS A N 1
ATOM 1958 C CA . HIS A 1 240 ? 0.168 -11.993 -6.637 1.00 66.25 240 HIS A CA 1
ATOM 1959 C C . HIS A 1 240 ? 0.178 -13.494 -6.350 1.00 66.25 240 HIS A C 1
ATOM 1961 O O . HIS A 1 240 ? 0.694 -14.291 -7.131 1.00 66.25 240 HIS A O 1
ATOM 1967 N N . SER A 1 241 ? -0.411 -13.893 -5.224 1.00 63.38 241 SER A N 1
ATOM 1968 C CA . SER A 1 241 ? -0.666 -15.305 -4.947 1.00 63.38 241 SER A CA 1
ATOM 1969 C C . SER A 1 241 ? -2.024 -15.717 -5.512 1.00 63.38 241 SER A C 1
ATOM 1971 O O . SER A 1 241 ? -3.021 -15.055 -5.234 1.00 63.38 241 SER A O 1
ATOM 1973 N N . SER A 1 242 ? -2.098 -16.857 -6.200 1.00 56.94 242 SER A N 1
ATOM 1974 C CA . SER A 1 242 ? -3.367 -17.541 -6.506 1.00 56.94 242 SER A CA 1
ATOM 1975 C C . SER A 1 242 ? -3.989 -18.228 -5.279 1.00 56.94 242 SER A C 1
ATOM 1977 O O . SER A 1 242 ? -5.008 -18.906 -5.390 1.00 56.94 242 SER A O 1
ATOM 1979 N N . MET A 1 243 ? -3.370 -18.085 -4.103 1.00 58.28 243 MET A N 1
ATOM 1980 C CA . MET A 1 243 ? -3.769 -18.764 -2.881 1.00 58.28 243 MET A CA 1
ATOM 1981 C C . MET A 1 243 ? -5.032 -18.109 -2.306 1.00 58.28 243 MET A C 1
ATOM 1983 O O . MET A 1 243 ? -4.998 -17.012 -1.752 1.00 58.28 243 MET A O 1
ATOM 1987 N N . THR A 1 244 ? -6.167 -18.792 -2.429 1.00 52.91 244 THR A N 1
ATOM 1988 C CA . THR A 1 244 ? -7.407 -18.428 -1.737 1.00 52.91 244 THR A CA 1
ATOM 1989 C C . THR A 1 244 ? -7.307 -18.844 -0.278 1.00 52.91 244 THR A C 1
ATOM 1991 O O . THR A 1 244 ? -7.522 -20.008 0.059 1.00 52.91 244 THR A O 1
ATOM 1994 N N . ILE A 1 245 ? -6.978 -17.898 0.599 1.00 59.12 245 ILE A N 1
ATOM 1995 C CA . ILE A 1 245 ? -7.016 -18.133 2.042 1.00 59.12 245 ILE A CA 1
ATOM 1996 C C . ILE A 1 245 ? -8.412 -17.745 2.533 1.00 59.12 245 ILE A C 1
ATOM 1998 O O . ILE A 1 245 ? -8.796 -16.578 2.475 1.00 59.12 245 ILE A O 1
ATOM 2002 N N . ASN A 1 246 ? -9.189 -18.730 2.988 1.00 56.19 246 ASN A N 1
ATOM 2003 C CA . ASN A 1 246 ? -10.491 -18.482 3.599 1.00 56.19 246 ASN A CA 1
ATOM 2004 C C . ASN A 1 246 ? -10.271 -18.015 5.043 1.00 56.19 246 ASN A C 1
ATOM 2006 O O . ASN A 1 246 ? -9.913 -18.808 5.915 1.00 56.19 246 ASN A O 1
ATOM 2010 N N . ILE A 1 247 ? -10.408 -16.712 5.279 1.00 62.88 247 ILE A N 1
ATOM 2011 C CA . ILE A 1 247 ? -10.084 -16.101 6.565 1.00 62.88 247 ILE A CA 1
ATOM 2012 C C . ILE A 1 247 ? -11.374 -15.599 7.207 1.00 62.88 247 ILE A C 1
ATOM 2014 O O . ILE A 1 247 ? -12.001 -14.658 6.728 1.00 62.88 247 ILE A O 1
ATOM 2018 N N . ASN A 1 248 ? -11.761 -16.207 8.328 1.00 71.25 248 ASN A N 1
ATOM 2019 C CA . ASN A 1 248 ? -12.828 -15.668 9.162 1.00 71.25 248 ASN A CA 1
ATOM 2020 C C . ASN A 1 248 ? -12.261 -14.555 10.054 1.00 71.25 248 ASN A C 1
ATOM 2022 O O . ASN A 1 248 ? -11.579 -14.823 11.045 1.00 71.25 248 ASN A O 1
ATOM 2026 N N . PHE A 1 249 ? -12.563 -13.306 9.704 1.00 76.00 249 PHE A N 1
ATOM 2027 C CA . PHE A 1 249 ? -12.066 -12.130 10.414 1.00 76.00 249 PHE A CA 1
ATOM 2028 C C . PHE A 1 249 ? -12.894 -11.734 11.644 1.00 76.00 249 PHE A C 1
ATOM 2030 O O . PHE A 1 249 ? -12.491 -10.807 12.339 1.00 76.00 249 PHE A O 1
ATOM 2037 N N . LYS A 1 250 ? -14.002 -12.418 11.977 1.00 82.56 250 LYS A N 1
ATOM 2038 C CA . LYS A 1 250 ? -14.937 -11.952 13.026 1.00 82.56 250 LYS A CA 1
ATOM 2039 C C . LYS A 1 250 ? -14.282 -11.697 14.385 1.00 82.56 250 LYS A C 1
ATOM 2041 O O . LYS A 1 250 ? -14.605 -10.717 15.049 1.00 82.56 250 LYS A O 1
ATOM 2046 N N . ASN A 1 251 ? -13.333 -12.546 14.782 1.00 81.44 251 ASN A N 1
ATOM 2047 C CA . ASN A 1 251 ? -12.596 -12.405 16.047 1.00 81.44 251 ASN A CA 1
ATOM 2048 C C . ASN A 1 251 ? -11.363 -11.496 15.941 1.00 81.44 251 ASN A C 1
ATOM 2050 O O . ASN A 1 251 ? -10.745 -11.171 16.947 1.00 81.44 251 ASN A O 1
ATOM 2054 N N . THR A 1 252 ? -10.949 -11.132 14.730 1.00 85.06 252 THR A N 1
ATOM 2055 C CA . THR A 1 252 ? -9.737 -10.341 14.471 1.00 85.06 252 THR A CA 1
ATOM 2056 C C . THR A 1 252 ? -10.047 -9.046 13.733 1.00 85.06 252 THR A C 1
ATOM 2058 O O . THR A 1 252 ? -9.144 -8.415 13.192 1.00 85.06 252 THR A O 1
ATOM 2061 N N . TYR A 1 253 ? -11.313 -8.631 13.721 1.00 88.25 253 TYR A N 1
ATOM 2062 C CA . TYR A 1 253 ? -11.784 -7.496 12.941 1.00 88.25 253 TYR A CA 1
ATOM 2063 C C . TYR A 1 253 ? -11.119 -6.181 13.353 1.00 88.25 253 TYR A C 1
ATOM 2065 O O . TYR A 1 253 ? -10.738 -5.382 12.505 1.00 88.25 253 TYR A O 1
ATOM 2073 N N . LYS A 1 254 ? -10.877 -5.982 14.653 1.00 90.38 254 LYS A N 1
ATOM 2074 C CA . LYS A 1 254 ? -10.125 -4.822 15.146 1.00 90.38 254 LYS A CA 1
ATOM 2075 C C . LYS A 1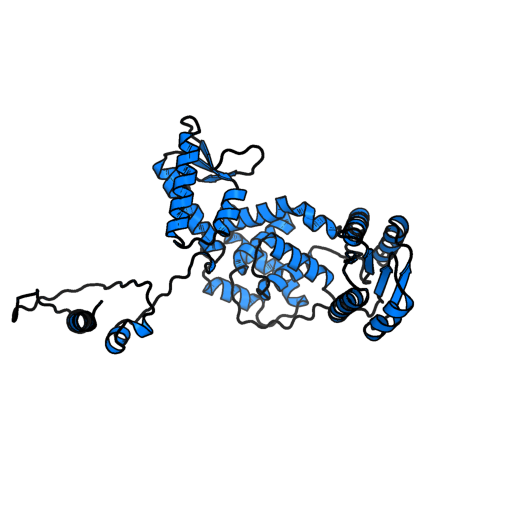 254 ? -8.715 -4.748 14.538 1.00 90.38 254 LYS A C 1
ATOM 2077 O O . LYS A 1 254 ? -8.296 -3.698 14.062 1.00 90.38 254 LYS A O 1
ATOM 2082 N N . TYR A 1 255 ? -8.015 -5.880 14.455 1.00 91.19 255 TYR A N 1
ATOM 2083 C CA . TYR A 1 255 ? -6.714 -5.966 13.781 1.00 91.19 255 TYR A CA 1
ATOM 2084 C C . TYR A 1 255 ? -6.820 -5.796 12.262 1.00 91.19 255 TYR A C 1
ATOM 2086 O O . TYR A 1 255 ? -5.919 -5.224 11.652 1.00 91.19 255 TYR A O 1
ATOM 2094 N N . LEU A 1 256 ? -7.920 -6.251 11.651 1.00 89.75 256 LEU A N 1
ATOM 2095 C CA . LEU A 1 256 ? -8.205 -6.030 10.233 1.00 89.75 256 LEU A CA 1
ATOM 2096 C C . LEU A 1 256 ? -8.317 -4.533 9.918 1.00 89.75 256 LEU A C 1
ATOM 2098 O O . LEU A 1 256 ? -7.705 -4.083 8.954 1.00 89.75 256 LEU A O 1
ATOM 2102 N N . GLN A 1 257 ? -9.021 -3.762 10.752 1.00 90.00 257 GLN A N 1
ATOM 2103 C CA . GLN A 1 257 ? -9.141 -2.307 10.596 1.00 90.00 257 GLN A CA 1
ATOM 2104 C C . GLN A 1 257 ? -7.773 -1.614 10.635 1.00 90.00 257 GLN A C 1
ATOM 2106 O O . GLN A 1 257 ? -7.459 -0.790 9.773 1.00 90.00 257 GLN A O 1
ATOM 2111 N N . ILE A 1 258 ? -6.917 -2.005 11.584 1.00 92.50 258 ILE A N 1
ATOM 2112 C CA . ILE A 1 258 ? -5.547 -1.487 11.686 1.00 92.50 258 ILE A CA 1
ATOM 2113 C C . ILE A 1 258 ? -4.742 -1.848 10.429 1.00 92.50 258 ILE A C 1
ATOM 2115 O O . ILE A 1 258 ? -4.120 -0.977 9.822 1.00 92.50 258 ILE A O 1
ATOM 2119 N N . ALA A 1 259 ? -4.781 -3.112 9.995 1.00 91.88 259 ALA A N 1
ATOM 2120 C CA . ALA A 1 259 ? -4.049 -3.578 8.818 1.00 91.88 259 ALA A CA 1
ATOM 2121 C C . ALA A 1 259 ? -4.491 -2.854 7.533 1.00 91.88 259 ALA A C 1
ATOM 2123 O O . ALA A 1 259 ? -3.653 -2.404 6.751 1.00 91.88 259 ALA A O 1
ATOM 2124 N N . GLN A 1 260 ? -5.799 -2.673 7.335 1.00 89.56 260 GLN A N 1
ATOM 2125 C CA . GLN A 1 260 ? -6.350 -1.926 6.201 1.00 89.56 260 GLN A CA 1
ATOM 2126 C C . GLN A 1 260 ? -5.924 -0.456 6.226 1.00 89.56 260 GLN A C 1
ATOM 2128 O O . GLN A 1 260 ? -5.570 0.095 5.181 1.00 89.56 260 GLN A O 1
ATOM 2133 N N . LYS A 1 261 ? -5.905 0.173 7.410 1.00 90.06 261 LYS A N 1
ATOM 2134 C CA . LYS A 1 261 ? -5.421 1.547 7.562 1.00 90.06 261 LYS A CA 1
ATOM 2135 C C . LYS A 1 261 ? -3.942 1.657 7.192 1.00 90.06 261 LYS A C 1
ATOM 2137 O O . LYS A 1 261 ? -3.582 2.548 6.432 1.00 90.06 261 LYS A O 1
ATOM 2142 N N . ILE A 1 262 ? -3.104 0.727 7.647 1.00 91.44 262 ILE A N 1
ATOM 2143 C CA . ILE A 1 262 ? -1.673 0.663 7.306 1.00 91.44 262 ILE A CA 1
ATOM 2144 C C . ILE A 1 262 ? -1.457 0.533 5.789 1.00 91.44 262 ILE A C 1
ATOM 2146 O O . ILE A 1 262 ? -0.648 1.265 5.213 1.00 91.44 262 ILE A O 1
ATOM 2150 N N . LEU A 1 263 ? -2.205 -0.348 5.117 1.00 88.69 263 LEU A N 1
ATOM 2151 C CA . LEU A 1 263 ? -2.127 -0.497 3.658 1.00 88.69 263 LEU A CA 1
ATOM 2152 C C . LEU A 1 263 ? -2.587 0.765 2.920 1.00 88.69 263 LEU A C 1
ATOM 2154 O O . LEU A 1 263 ? -1.982 1.157 1.924 1.00 88.69 263 LEU A O 1
ATOM 2158 N N . GLN A 1 264 ? -3.615 1.445 3.436 1.00 86.00 264 GLN A N 1
ATOM 2159 C CA . GLN A 1 264 ? -4.064 2.723 2.889 1.00 86.00 264 GLN A CA 1
ATOM 2160 C C . GLN A 1 264 ? -2.987 3.813 3.015 1.00 86.00 264 GLN A C 1
ATOM 2162 O O . GLN A 1 264 ? -2.783 4.566 2.068 1.00 86.00 264 GLN A O 1
ATOM 2167 N N . LEU A 1 265 ? -2.284 3.894 4.151 1.00 84.31 265 LEU A N 1
ATOM 2168 C CA . LEU A 1 265 ? -1.227 4.891 4.389 1.00 84.31 265 LEU A CA 1
ATOM 2169 C C . LEU A 1 265 ? -0.001 4.702 3.488 1.00 84.31 265 LEU A C 1
ATOM 2171 O O . LEU A 1 265 ? 0.706 5.666 3.190 1.00 84.31 265 LEU A O 1
ATOM 2175 N N . THR A 1 266 ? 0.245 3.462 3.068 1.00 81.75 266 THR A N 1
ATOM 2176 C CA . THR A 1 266 ? 1.378 3.071 2.219 1.00 81.75 266 THR A CA 1
ATOM 2177 C C . THR A 1 266 ? 1.012 2.978 0.735 1.00 81.75 266 THR A C 1
ATOM 2179 O O . THR A 1 266 ? 1.855 2.589 -0.070 1.00 81.75 266 THR A O 1
ATOM 2182 N N . HIS A 1 267 ? -0.219 3.363 0.365 1.00 77.25 267 HIS A N 1
ATOM 2183 C CA . HIS A 1 267 ? -0.748 3.328 -1.006 1.00 77.25 267 HIS A CA 1
ATOM 2184 C C . HIS A 1 267 ? -0.650 1.947 -1.676 1.00 77.25 267 HIS A C 1
ATOM 2186 O O . HIS A 1 267 ? -0.504 1.838 -2.892 1.00 77.25 267 HIS A O 1
ATOM 2192 N N . GLN A 1 268 ? -0.731 0.884 -0.879 1.00 74.06 268 GLN A N 1
ATOM 2193 C CA . GLN A 1 268 ? -0.635 -0.487 -1.364 1.00 74.06 268 GLN A CA 1
ATOM 2194 C C . GLN A 1 268 ? -1.985 -1.000 -1.858 1.00 74.06 268 GLN A C 1
ATOM 2196 O O . GLN A 1 268 ? -3.050 -0.542 -1.430 1.00 74.06 268 GLN A O 1
ATOM 2201 N N . ASN A 1 269 ? -1.946 -1.987 -2.754 1.00 69.19 269 ASN A N 1
ATOM 2202 C CA . ASN A 1 269 ? -3.158 -2.581 -3.296 1.00 69.19 269 ASN A CA 1
ATOM 2203 C C . ASN A 1 269 ? -3.945 -3.309 -2.191 1.00 69.19 269 ASN A C 1
ATOM 2205 O O . ASN A 1 269 ? -3.492 -4.311 -1.636 1.00 69.19 269 ASN A O 1
ATOM 2209 N N . LYS A 1 270 ? -5.163 -2.828 -1.909 1.00 62.75 270 LYS A N 1
ATOM 2210 C CA . LYS A 1 270 ? -6.068 -3.408 -0.902 1.00 62.75 270 LYS A CA 1
ATOM 2211 C C . LYS A 1 270 ? -6.468 -4.855 -1.209 1.00 62.75 270 LYS A C 1
ATOM 2213 O O . LYS A 1 270 ? -6.868 -5.572 -0.298 1.00 62.75 270 LYS A O 1
ATOM 2218 N N . ASN A 1 271 ? -6.342 -5.288 -2.465 1.00 66.31 271 ASN A N 1
ATOM 2219 C CA . ASN A 1 271 ? -6.762 -6.617 -2.911 1.00 66.31 271 ASN A CA 1
ATOM 2220 C C . ASN A 1 271 ? -5.710 -7.708 -2.657 1.00 66.31 271 ASN A C 1
ATOM 2222 O O . ASN A 1 271 ? -5.957 -8.875 -2.960 1.00 66.31 271 ASN A O 1
ATOM 2226 N N . ASN A 1 272 ? -4.542 -7.365 -2.104 1.00 76.56 272 ASN A N 1
ATOM 2227 C CA . ASN A 1 272 ? -3.528 -8.351 -1.752 1.00 76.56 272 ASN A CA 1
ATOM 2228 C C . ASN A 1 272 ? -3.899 -9.077 -0.444 1.00 76.56 272 ASN A C 1
ATOM 2230 O O . ASN A 1 272 ? -3.522 -8.669 0.658 1.00 76.56 272 ASN A O 1
ATOM 2234 N N . SER A 1 273 ? -4.667 -10.161 -0.579 1.00 78.56 273 SER A N 1
ATOM 2235 C CA . SER A 1 273 ? -5.187 -10.961 0.538 1.00 78.56 273 SER A CA 1
ATOM 2236 C C . SER A 1 273 ? -4.084 -11.559 1.417 1.00 78.56 273 SER A C 1
ATOM 2238 O O . SER A 1 273 ? -4.227 -11.581 2.641 1.00 78.56 273 SER A O 1
ATOM 2240 N N . LEU A 1 274 ? -2.967 -11.997 0.822 1.00 80.25 274 LEU A N 1
ATOM 2241 C CA . LEU A 1 274 ? -1.832 -12.554 1.558 1.00 80.25 274 LEU A CA 1
ATOM 2242 C C . LEU A 1 274 ? -1.151 -11.486 2.414 1.00 80.25 274 LEU A C 1
ATOM 2244 O O . LEU A 1 274 ? -0.936 -11.709 3.604 1.00 80.25 274 LEU A O 1
ATOM 2248 N N . LEU A 1 275 ? -0.834 -10.325 1.834 1.00 84.94 275 LEU A N 1
ATOM 2249 C CA . LEU A 1 275 ? -0.220 -9.222 2.572 1.00 84.94 275 LEU A CA 1
ATOM 2250 C C . LEU A 1 275 ? -1.111 -8.779 3.738 1.00 84.94 275 LEU A C 1
ATOM 2252 O O . LEU A 1 275 ? -0.630 -8.634 4.863 1.00 84.94 275 LEU A O 1
ATOM 2256 N N . LEU A 1 276 ? -2.414 -8.624 3.484 1.00 85.56 276 LEU A N 1
ATOM 2257 C CA . LEU A 1 276 ? -3.388 -8.268 4.512 1.00 85.56 276 LEU A CA 1
ATOM 2258 C C . LEU A 1 276 ? -3.400 -9.289 5.658 1.00 85.56 276 LEU A C 1
ATOM 2260 O O . LEU A 1 276 ? -3.373 -8.902 6.827 1.00 85.56 276 LEU A O 1
ATOM 2264 N N . LEU A 1 277 ? -3.385 -10.586 5.336 1.00 83.62 277 LEU A N 1
ATOM 2265 C CA . LEU A 1 277 ? -3.318 -11.655 6.329 1.00 83.62 277 LEU A CA 1
ATOM 2266 C C . LEU A 1 277 ? -2.011 -11.627 7.131 1.00 83.62 277 LEU A C 1
ATOM 2268 O O . LEU A 1 277 ? -2.056 -11.785 8.350 1.00 83.62 277 LEU A O 1
ATOM 2272 N N . MET A 1 278 ? -0.862 -11.430 6.477 1.00 86.00 278 MET A N 1
ATOM 2273 C CA . MET A 1 278 ? 0.443 -11.386 7.148 1.00 86.00 278 MET A CA 1
ATOM 2274 C C . MET A 1 278 ? 0.527 -10.216 8.129 1.00 86.00 278 MET A C 1
ATOM 2276 O O . MET A 1 278 ? 0.947 -10.406 9.270 1.00 86.00 278 MET A O 1
ATOM 2280 N N . ILE A 1 279 ? 0.074 -9.025 7.720 1.00 90.12 279 ILE A N 1
ATOM 2281 C CA . ILE A 1 279 ? 0.022 -7.852 8.601 1.00 90.12 279 ILE A CA 1
ATOM 2282 C C . ILE A 1 279 ? -0.953 -8.104 9.754 1.00 90.12 279 ILE A C 1
ATOM 2284 O O . ILE A 1 279 ? -0.606 -7.868 10.907 1.00 90.12 279 ILE A O 1
ATOM 2288 N N . LEU A 1 280 ? -2.151 -8.631 9.486 1.00 89.00 280 LEU A N 1
ATOM 2289 C CA . LEU A 1 280 ? -3.121 -8.940 10.540 1.00 89.00 280 LEU A CA 1
ATOM 2290 C C . LEU A 1 280 ? -2.553 -9.933 11.562 1.00 89.00 280 LEU A C 1
ATOM 2292 O O . LEU A 1 280 ? -2.670 -9.713 12.769 1.00 89.00 280 LEU A O 1
ATOM 2296 N N . ALA A 1 281 ? -1.920 -11.011 11.095 1.00 86.81 281 ALA A N 1
ATOM 2297 C CA . ALA A 1 281 ? -1.294 -12.004 11.959 1.00 86.81 281 ALA A CA 1
ATOM 2298 C C . ALA A 1 281 ? -0.126 -11.414 12.763 1.00 86.81 281 ALA A C 1
ATOM 2300 O O . ALA A 1 281 ? 0.042 -11.775 13.929 1.00 86.81 281 ALA A O 1
ATOM 2301 N N . TYR A 1 282 ? 0.641 -10.489 12.170 1.00 90.69 282 TYR A N 1
ATOM 2302 C CA . TYR A 1 282 ? 1.694 -9.741 12.857 1.00 90.69 282 TYR A CA 1
ATOM 2303 C C . TYR A 1 282 ? 1.131 -8.904 14.001 1.00 90.69 282 TYR A C 1
ATOM 2305 O O . TYR A 1 282 ? 1.607 -8.990 15.133 1.00 90.69 282 TYR A O 1
ATOM 2313 N N . LEU A 1 283 ? 0.103 -8.105 13.709 1.00 91.44 283 LEU A N 1
ATOM 2314 C CA . LEU A 1 283 ? -0.511 -7.208 14.680 1.00 91.44 283 LEU A CA 1
ATOM 2315 C C . LEU A 1 283 ? -1.115 -8.004 15.835 1.00 91.44 283 LEU A C 1
ATOM 2317 O O . LEU A 1 283 ? -0.856 -7.678 16.985 1.00 91.44 283 LEU A O 1
ATOM 2321 N N . LYS A 1 284 ? -1.833 -9.096 15.548 1.00 88.44 284 LYS A N 1
ATOM 2322 C CA . LYS A 1 284 ? -2.420 -9.959 16.583 1.00 88.44 284 LYS A CA 1
ATOM 2323 C C . LYS A 1 284 ? -1.377 -10.570 17.525 1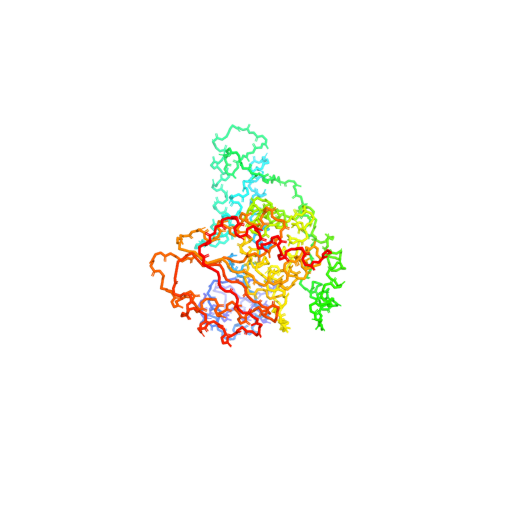.00 88.44 284 LYS A C 1
ATOM 2325 O O . LYS A 1 284 ? -1.669 -10.808 18.690 1.00 88.44 284 LYS A O 1
ATOM 2330 N N . LEU A 1 285 ? -0.183 -10.869 17.019 1.00 87.88 285 LEU A N 1
ATOM 2331 C CA . LEU A 1 285 ? 0.888 -11.470 17.813 1.00 87.88 285 LEU A CA 1
ATOM 2332 C C . LEU A 1 285 ? 1.620 -10.488 18.717 1.00 87.88 285 LEU A C 1
ATOM 2334 O O . LEU A 1 285 ? 2.091 -10.890 19.778 1.00 87.88 285 LEU A O 1
ATOM 2338 N N . ASN A 1 286 ? 1.799 -9.255 18.250 1.00 88.94 286 ASN A N 1
ATOM 2339 C CA . ASN A 1 286 ? 2.673 -8.282 18.903 1.00 88.94 286 ASN A CA 1
ATOM 2340 C C . ASN A 1 286 ? 1.899 -7.155 19.598 1.00 88.94 286 ASN A C 1
ATOM 2342 O O . ASN A 1 286 ? 2.477 -6.452 20.419 1.00 88.94 286 ASN A O 1
ATOM 2346 N N . LEU A 1 287 ? 0.609 -6.985 19.295 1.00 89.12 287 LEU A N 1
ATOM 2347 C CA . LEU A 1 287 ? -0.270 -6.004 19.927 1.00 89.12 287 LEU A CA 1
ATOM 2348 C C . LEU A 1 287 ? -1.429 -6.715 20.622 1.00 89.12 287 LEU A C 1
ATOM 2350 O O . LEU A 1 287 ? -2.185 -7.466 20.003 1.00 89.12 287 LEU A O 1
ATOM 2354 N N . THR A 1 288 ? -1.603 -6.438 21.907 1.00 87.62 288 THR A N 1
ATOM 2355 C CA . THR A 1 288 ? -2.721 -6.936 22.710 1.00 87.62 288 THR A CA 1
ATOM 2356 C C . THR A 1 288 ? -3.843 -5.908 22.727 1.00 87.62 288 THR A C 1
ATOM 2358 O O . THR A 1 288 ? -3.612 -4.770 23.126 1.00 87.62 288 THR A O 1
ATOM 2361 N N . ILE A 1 289 ? -5.043 -6.311 22.311 1.00 88.50 289 ILE A N 1
ATOM 2362 C CA . ILE A 1 289 ? -6.268 -5.518 22.467 1.00 88.50 289 ILE A CA 1
ATOM 2363 C C . ILE A 1 289 ? -7.071 -6.161 23.598 1.00 88.50 289 ILE A C 1
ATOM 2365 O O . ILE A 1 289 ? -7.514 -7.300 23.451 1.00 88.50 289 ILE A O 1
ATOM 2369 N N . SER A 1 290 ? -7.227 -5.459 24.720 1.00 85.12 290 SER A N 1
ATOM 2370 C CA . SER A 1 290 ? -7.880 -6.001 25.926 1.00 85.12 290 SER A CA 1
ATOM 2371 C C . SER A 1 290 ? -9.403 -5.916 25.843 1.00 85.12 290 SER A C 1
ATOM 2373 O O . SER A 1 290 ? -10.115 -6.769 26.368 1.00 85.12 290 SER A O 1
ATOM 2375 N N . SER A 1 291 ? -9.909 -4.898 25.151 1.00 81.31 291 SER A N 1
ATOM 2376 C CA . SER A 1 291 ? -11.334 -4.655 24.961 1.00 81.31 291 SER A CA 1
ATOM 2377 C C . SER A 1 291 ? -11.937 -5.650 23.961 1.00 81.31 291 SER A C 1
ATOM 2379 O O . SER A 1 291 ? -12.084 -5.340 22.777 1.00 81.31 291 SER A O 1
ATOM 2381 N N . GLU A 1 292 ? -12.304 -6.852 24.410 1.00 77.00 292 GLU A N 1
ATOM 2382 C CA . GLU A 1 292 ? -12.899 -7.880 23.535 1.00 77.00 292 GLU A CA 1
ATOM 2383 C C . GLU A 1 292 ? -14.323 -7.540 23.071 1.00 77.00 292 GLU A C 1
ATOM 2385 O O . GLU A 1 292 ? -14.727 -7.909 21.966 1.00 77.00 292 GLU A O 1
ATOM 2390 N N . ARG A 1 293 ? -15.095 -6.816 23.893 1.00 86.69 293 ARG A N 1
ATOM 2391 C CA . ARG A 1 293 ? -16.437 -6.361 23.503 1.00 86.69 293 ARG A CA 1
ATOM 2392 C C . ARG A 1 293 ? -16.335 -5.240 22.474 1.00 86.69 293 ARG A C 1
ATOM 2394 O O . ARG A 1 293 ? -15.515 -4.327 22.593 1.00 86.69 293 ARG A O 1
ATOM 2401 N N . ASN A 1 294 ? -17.205 -5.297 21.471 1.00 89.88 294 ASN A N 1
ATOM 2402 C CA . ASN A 1 294 ? -17.285 -4.256 20.457 1.00 89.88 294 ASN A CA 1
ATOM 2403 C C . ASN A 1 294 ? -18.098 -3.080 20.997 1.00 89.88 294 ASN A C 1
ATOM 2405 O O . ASN A 1 294 ? -19.207 -3.262 21.506 1.00 89.88 294 ASN A O 1
ATOM 2409 N N . ALA A 1 295 ? -17.542 -1.879 20.870 1.00 93.62 295 ALA A N 1
ATOM 2410 C CA . ALA A 1 295 ? -18.214 -0.644 21.224 1.00 93.62 295 ALA A CA 1
ATOM 2411 C C . ALA A 1 295 ? -18.106 0.361 20.073 1.00 93.62 295 ALA A C 1
ATOM 2413 O O . ALA A 1 295 ? -17.047 0.512 19.457 1.00 93.62 295 ALA A O 1
ATOM 2414 N N . LEU A 1 296 ? -19.216 1.029 19.775 1.00 94.44 296 LEU A N 1
ATOM 2415 C CA . LEU A 1 296 ? -19.363 1.978 18.682 1.00 94.44 296 LEU A CA 1
ATOM 2416 C C . LEU A 1 296 ? -19.718 3.357 19.229 1.00 94.44 296 LEU A C 1
ATOM 2418 O O . LEU A 1 296 ? -20.601 3.471 20.076 1.00 94.44 296 LEU A O 1
ATOM 2422 N N . ILE A 1 297 ? -19.072 4.397 18.709 1.00 94.56 297 ILE A N 1
ATOM 2423 C CA . ILE A 1 297 ? -19.457 5.794 18.929 1.00 94.56 297 ILE A CA 1
ATOM 2424 C C . ILE A 1 297 ? -20.071 6.327 17.640 1.00 94.56 297 ILE A C 1
ATOM 2426 O O . ILE A 1 297 ? -19.442 6.287 16.585 1.00 94.56 297 ILE A O 1
ATOM 2430 N N . ILE A 1 298 ? -21.299 6.827 17.726 1.00 92.19 298 ILE A N 1
ATOM 2431 C CA . ILE A 1 298 ? -22.071 7.354 16.606 1.00 92.19 298 ILE A CA 1
ATOM 2432 C C . ILE A 1 298 ? -22.519 8.770 16.967 1.00 92.19 298 ILE A C 1
ATOM 2434 O O . ILE A 1 298 ? -23.278 8.973 17.914 1.00 92.19 298 ILE A O 1
ATOM 2438 N N . MET A 1 299 ? -22.050 9.774 16.230 1.00 90.38 299 MET A N 1
ATOM 2439 C CA . MET A 1 299 ? -22.333 11.178 16.554 1.00 90.38 299 MET A CA 1
ATOM 2440 C C . MET A 1 299 ? -22.592 11.998 15.304 1.00 90.38 299 MET A C 1
ATOM 2442 O O . MET A 1 299 ? -22.039 11.721 14.238 1.00 90.38 299 MET A O 1
ATOM 2446 N N . HIS A 1 300 ? -23.408 13.042 15.446 1.00 88.62 300 HIS A N 1
ATOM 2447 C CA . HIS A 1 300 ? -23.579 14.013 14.379 1.00 88.62 300 HIS A CA 1
ATOM 2448 C C . HIS A 1 300 ? -22.346 14.905 14.230 1.00 88.62 300 HIS A C 1
ATOM 2450 O O . HIS A 1 300 ? -21.677 15.278 15.193 1.00 88.62 300 HIS A O 1
ATOM 2456 N N . GLY A 1 301 ? -22.054 15.261 12.982 1.00 86.50 301 GLY A N 1
ATOM 2457 C CA . GLY A 1 301 ? -20.888 16.054 12.612 1.00 86.50 301 GLY A CA 1
ATOM 2458 C C . GLY A 1 301 ? -19.957 15.300 11.673 1.00 86.50 301 GLY A C 1
ATOM 2459 O O . GLY A 1 301 ? -20.183 14.143 11.337 1.00 86.50 301 GLY A O 1
ATOM 2460 N N . ARG A 1 302 ? -18.932 15.999 11.177 1.00 86.75 302 ARG A N 1
ATOM 2461 C CA . ARG A 1 302 ? -18.001 15.425 10.192 1.00 86.75 302 ARG A CA 1
ATOM 2462 C C . ARG A 1 302 ? -16.926 14.541 10.824 1.00 86.75 302 ARG A C 1
ATOM 2464 O O . ARG A 1 302 ? -16.453 13.641 10.149 1.00 86.75 302 ARG A O 1
ATOM 2471 N N . HIS A 1 303 ? -16.542 14.832 12.067 1.00 91.31 303 HIS A N 1
ATOM 2472 C CA . HIS A 1 303 ? -15.460 14.139 12.777 1.00 91.31 303 HIS A CA 1
ATOM 2473 C C . HIS A 1 303 ? -15.737 13.983 14.281 1.00 91.31 303 HIS A C 1
ATOM 2475 O O . HIS A 1 303 ? -14.833 13.621 15.022 1.00 91.31 303 HIS A O 1
ATOM 2481 N N . SER A 1 304 ? -16.947 14.290 14.761 1.00 91.69 304 SER A N 1
ATOM 2482 C CA . SER A 1 304 ? -17.254 14.317 16.197 1.00 91.69 304 SER A CA 1
ATOM 2483 C C . SER A 1 304 ? -17.088 12.942 16.847 1.00 91.69 304 SER A C 1
ATOM 2485 O O . SER A 1 304 ? -16.481 12.831 17.911 1.00 91.69 304 SER A O 1
ATOM 2487 N N . ALA A 1 305 ? -17.583 11.887 16.190 1.00 92.88 305 ALA A N 1
ATOM 2488 C CA . ALA A 1 305 ? -17.459 10.523 16.691 1.00 92.88 305 ALA A CA 1
ATOM 2489 C C . ALA A 1 305 ? -16.012 10.043 16.594 1.00 92.88 305 ALA A C 1
ATOM 2491 O O . ALA A 1 305 ? -15.507 9.397 17.511 1.00 92.88 305 ALA A O 1
ATOM 2492 N N . THR A 1 306 ? -15.347 10.360 15.479 1.00 94.06 306 THR A N 1
ATOM 2493 C CA . THR A 1 306 ? -13.960 9.953 15.234 1.00 94.06 306 THR A CA 1
ATOM 2494 C C . THR A 1 306 ? -12.983 10.616 16.194 1.00 94.06 306 THR A C 1
ATOM 2496 O O . THR A 1 306 ? -12.117 9.918 16.715 1.00 94.06 306 THR A O 1
ATOM 2499 N N . SER A 1 307 ? -13.145 11.909 16.479 1.00 93.38 307 SER A N 1
ATOM 2500 C CA . SER A 1 307 ? -12.387 12.599 17.523 1.00 93.38 307 SER A CA 1
ATOM 2501 C C . SER A 1 307 ? -12.592 11.894 18.856 1.00 93.38 307 SER A C 1
ATOM 2503 O O . SER A 1 307 ? -11.650 11.296 19.371 1.00 93.38 307 SER A O 1
ATOM 2505 N N . LEU A 1 308 ? -13.839 11.803 19.336 1.00 94.38 308 LEU A N 1
ATOM 2506 C CA . LEU A 1 308 ? -14.097 11.268 20.670 1.00 94.38 308 LEU A CA 1
ATOM 2507 C C . LEU A 1 308 ? -13.598 9.826 20.853 1.00 94.38 308 LEU A C 1
ATOM 2509 O O . LEU A 1 308 ? -13.040 9.492 21.900 1.00 94.38 308 LEU A O 1
ATOM 2513 N N . ALA A 1 309 ? -13.771 8.974 19.840 1.00 94.69 309 ALA A N 1
ATOM 2514 C CA . ALA A 1 309 ? -13.236 7.615 19.856 1.00 94.69 309 ALA A CA 1
ATOM 2515 C C . ALA A 1 309 ? -11.701 7.610 19.886 1.00 94.69 309 ALA A C 1
ATOM 2517 O O . ALA A 1 309 ? -11.117 6.856 20.663 1.00 94.69 309 ALA A O 1
ATOM 2518 N N . SER A 1 310 ? -11.056 8.470 19.089 1.00 93.62 310 SER A N 1
ATOM 2519 C CA . SER A 1 310 ? -9.601 8.640 19.082 1.00 93.62 310 SER A CA 1
ATOM 2520 C C . SER A 1 310 ? -9.085 9.036 20.460 1.00 93.62 310 SER A C 1
ATOM 2522 O O . SER A 1 310 ? -8.178 8.391 20.978 1.00 93.62 310 SER A O 1
ATOM 2524 N N . GLU A 1 311 ? -9.667 10.068 21.075 1.00 92.38 311 GLU A N 1
ATOM 2525 C CA . GLU A 1 311 ? -9.239 10.534 22.394 1.00 92.38 311 GLU A CA 1
ATOM 2526 C C . GLU A 1 311 ? -9.450 9.460 23.470 1.00 92.38 311 GLU A C 1
ATOM 2528 O O . GLU A 1 311 ? -8.551 9.212 24.275 1.00 92.38 311 GLU A O 1
ATOM 2533 N N . ALA A 1 312 ? -10.598 8.774 23.465 1.00 93.88 312 ALA A N 1
ATOM 2534 C CA . ALA A 1 312 ? -10.879 7.714 24.430 1.00 93.88 312 ALA A CA 1
ATOM 2535 C C . ALA A 1 312 ? -9.916 6.522 24.289 1.00 93.88 312 ALA A C 1
ATOM 2537 O O . ALA A 1 312 ? -9.370 6.055 25.290 1.00 93.88 312 ALA A O 1
ATOM 2538 N N . ASN A 1 313 ? -9.669 6.062 23.059 1.00 94.44 313 ASN A N 1
ATOM 2539 C CA . ASN A 1 313 ? -8.731 4.973 22.790 1.00 94.44 313 ASN A CA 1
ATOM 2540 C C . ASN A 1 313 ? -7.302 5.356 23.210 1.00 94.44 313 ASN A C 1
ATOM 2542 O O . ASN A 1 313 ? -6.624 4.575 23.876 1.00 94.44 313 ASN A O 1
ATOM 2546 N N . GLN A 1 314 ? -6.848 6.571 22.874 1.00 91.50 314 GLN A N 1
ATOM 2547 C CA . GLN A 1 314 ? -5.512 7.067 23.235 1.00 91.50 314 GLN A CA 1
ATOM 2548 C C . GLN A 1 314 ? -5.294 7.152 24.740 1.00 91.50 314 GLN A C 1
ATOM 2550 O O . GLN A 1 314 ? -4.255 6.714 25.229 1.00 91.50 314 GLN A O 1
ATOM 2555 N N . LEU A 1 315 ? -6.263 7.700 25.476 1.00 90.75 315 LEU A N 1
ATOM 2556 C CA . LEU A 1 315 ? -6.144 7.868 26.923 1.00 90.75 315 LEU A CA 1
ATOM 2557 C C . LEU A 1 315 ? -6.097 6.530 27.666 1.00 90.75 315 LEU A C 1
ATOM 2559 O O . LEU A 1 315 ? -5.483 6.441 28.727 1.00 90.75 315 LEU A O 1
ATOM 2563 N N . ILE A 1 316 ? -6.733 5.498 27.115 1.00 90.31 316 ILE A N 1
ATOM 2564 C CA . ILE A 1 316 ? -6.795 4.167 27.731 1.00 90.31 316 ILE A CA 1
ATOM 2565 C C . ILE A 1 316 ? -5.656 3.266 27.249 1.00 90.31 316 ILE A C 1
ATOM 2567 O O . ILE A 1 316 ? -5.300 2.314 27.941 1.00 90.31 316 ILE A O 1
ATOM 2571 N N . GLY A 1 317 ? -5.048 3.581 26.104 1.00 90.31 317 GLY A N 1
ATOM 2572 C CA . GLY A 1 317 ? -3.984 2.772 25.521 1.00 90.31 317 GLY A CA 1
ATOM 2573 C C . GLY A 1 317 ? -4.494 1.487 24.857 1.00 90.31 317 GLY A C 1
ATOM 2574 O O . GLY A 1 317 ? -3.746 0.516 24.761 1.00 90.31 317 GLY A O 1
ATOM 2575 N N . ASP A 1 318 ? -5.768 1.448 24.452 1.00 92.00 318 ASP A N 1
ATOM 2576 C CA . ASP A 1 318 ? -6.428 0.259 23.905 1.00 92.00 318 ASP A CA 1
ATOM 2577 C C . ASP A 1 318 ? -7.440 0.634 22.812 1.00 92.00 318 ASP A C 1
ATOM 2579 O O . ASP A 1 318 ? -8.020 1.722 22.821 1.00 92.00 318 ASP A O 1
ATOM 2583 N N . TYR A 1 319 ? -7.697 -0.290 21.884 1.00 93.31 319 TYR A N 1
ATOM 2584 C CA . TYR A 1 319 ? -8.659 -0.079 20.803 1.00 93.31 319 TYR A CA 1
ATOM 2585 C C . TYR A 1 319 ? -10.071 -0.487 21.245 1.00 93.31 319 TYR A C 1
ATOM 2587 O O . TYR A 1 319 ? -10.604 -1.535 20.857 1.00 93.31 319 TYR A O 1
ATOM 2595 N N . ALA A 1 320 ? -10.686 0.340 22.090 1.00 92.94 320 ALA A N 1
ATOM 2596 C CA . ALA A 1 320 ? -12.003 0.079 22.663 1.00 92.94 320 ALA A CA 1
ATOM 2597 C C . ALA A 1 320 ? -13.144 0.407 21.687 1.00 92.94 320 ALA A C 1
ATOM 2599 O O . ALA A 1 320 ? -14.026 -0.430 21.470 1.00 92.94 320 ALA A O 1
ATOM 2600 N N . PHE A 1 321 ? -13.100 1.590 21.067 1.00 94.50 321 PHE A N 1
ATOM 2601 C CA . PHE A 1 321 ? -14.192 2.134 20.261 1.00 94.50 321 PHE A CA 1
ATOM 2602 C C . PHE A 1 321 ? -13.880 2.195 18.771 1.00 94.50 321 PHE A C 1
ATOM 2604 O O . PHE A 1 321 ? -12.819 2.663 18.366 1.00 94.50 321 PHE A O 1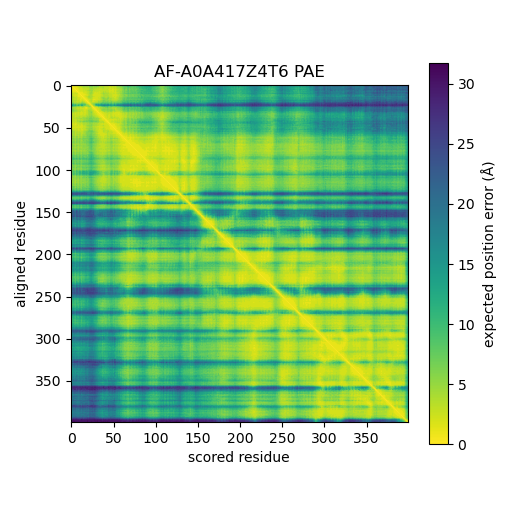
ATOM 2611 N N . THR A 1 322 ? -14.860 1.819 17.949 1.00 94.06 322 THR A N 1
ATOM 2612 C CA . THR A 1 322 ? -14.934 2.202 16.527 1.00 94.06 322 THR A CA 1
ATOM 2613 C C . THR A 1 322 ? -15.915 3.367 16.367 1.00 94.06 322 THR A C 1
ATOM 2615 O O . THR A 1 322 ? -16.890 3.447 17.110 1.00 94.06 322 THR A O 1
ATOM 2618 N N . SER A 1 323 ? -15.678 4.279 15.424 1.00 93.88 323 SER A N 1
ATOM 2619 C CA . SER A 1 323 ? -16.507 5.474 15.226 1.00 93.88 323 SER A CA 1
ATOM 2620 C C . SER A 1 323 ? -17.282 5.457 13.909 1.00 93.88 323 SER A C 1
ATOM 2622 O O . SER A 1 323 ? -16.791 4.976 12.8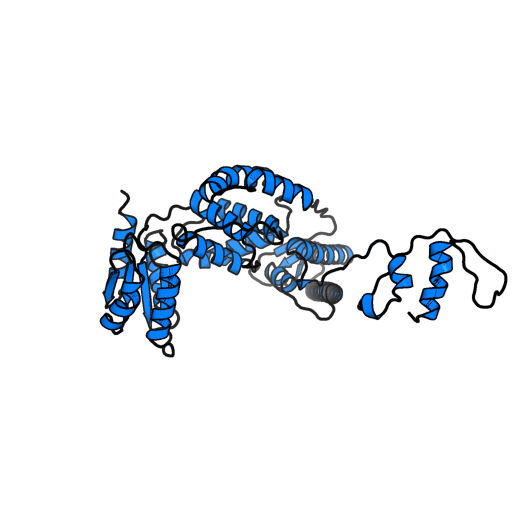88 1.00 93.88 323 SER A O 1
ATOM 2624 N N . PHE A 1 324 ? -18.477 6.049 13.927 1.00 92.12 324 PHE A N 1
ATOM 2625 C CA . PHE A 1 324 ? -19.258 6.393 12.742 1.00 92.12 324 PHE A CA 1
ATOM 2626 C C . PHE A 1 324 ? -19.731 7.846 12.837 1.00 92.12 324 PHE A C 1
ATOM 2628 O O . PHE A 1 324 ? -20.590 8.189 13.650 1.00 92.12 324 PHE A O 1
ATOM 2635 N N . ASP A 1 325 ? -19.175 8.708 11.991 1.00 90.50 325 ASP A N 1
ATOM 2636 C CA . ASP A 1 325 ? -19.629 10.091 11.872 1.00 90.50 325 ASP A CA 1
ATOM 2637 C C . ASP A 1 325 ? -20.923 10.174 11.049 1.00 90.50 325 ASP A C 1
ATOM 2639 O O . ASP A 1 325 ? -21.059 9.536 9.998 1.00 90.50 325 ASP A O 1
ATOM 2643 N N . MET A 1 326 ? -21.866 10.998 11.511 1.00 86.69 326 MET A N 1
ATOM 2644 C CA . MET A 1 326 ? -23.128 11.295 10.833 1.00 86.69 326 MET A CA 1
ATOM 2645 C C . MET A 1 326 ? -23.146 12.759 10.357 1.00 86.69 326 MET A C 1
ATOM 2647 O O . MET A 1 326 ? -23.678 13.638 11.051 1.00 86.69 326 MET A O 1
ATOM 2651 N N . PRO A 1 327 ? -22.577 13.071 9.176 1.00 85.50 327 PRO A N 1
ATOM 2652 C CA . PRO A 1 327 ? -22.750 14.375 8.548 1.00 85.50 327 PRO A CA 1
ATOM 2653 C C . PRO A 1 327 ? -24.234 14.754 8.433 1.00 85.50 327 PRO A C 1
ATOM 2655 O O . PRO A 1 327 ? -25.095 13.892 8.301 1.00 85.50 327 PRO A O 1
ATOM 2658 N N . ILE A 1 328 ? -24.540 16.053 8.456 1.00 77.31 328 ILE A N 1
ATOM 2659 C CA . ILE A 1 328 ? -25.919 16.584 8.543 1.00 77.31 328 ILE A CA 1
ATOM 2660 C C . ILE A 1 328 ? -26.838 16.091 7.407 1.00 77.31 328 ILE A C 1
ATOM 2662 O O . ILE A 1 328 ? -28.051 16.019 7.568 1.00 77.31 328 ILE A O 1
ATOM 2666 N N . ASN A 1 329 ? -26.272 15.742 6.253 1.00 81.31 329 ASN A N 1
ATOM 2667 C CA . ASN A 1 329 ? -26.997 15.228 5.091 1.00 81.31 329 ASN A CA 1
ATOM 2668 C C . ASN A 1 329 ? -27.251 13.709 5.123 1.00 81.31 329 ASN A C 1
ATOM 2670 O O . ASN A 1 329 ? -28.013 13.219 4.292 1.00 81.31 329 ASN A O 1
ATOM 2674 N N . VAL A 1 330 ? -26.618 12.968 6.035 1.00 82.25 330 VAL A N 1
ATOM 2675 C CA . VAL A 1 330 ? -26.736 11.509 6.131 1.00 82.25 330 VAL A CA 1
ATOM 2676 C C . VAL A 1 330 ? -27.968 11.143 6.951 1.00 82.25 330 VAL A C 1
ATOM 2678 O O . VAL A 1 330 ? -28.164 11.624 8.068 1.00 82.25 330 VAL A O 1
ATOM 2681 N N . LYS A 1 331 ? -28.813 10.268 6.401 1.00 82.88 331 LYS A N 1
ATOM 2682 C CA . LYS A 1 331 ? -30.030 9.802 7.078 1.00 82.88 331 LYS A CA 1
ATOM 2683 C C . LYS A 1 331 ? -29.708 8.718 8.103 1.00 82.88 331 LYS A C 1
ATOM 2685 O O . LYS A 1 331 ? -28.838 7.882 7.885 1.00 82.88 331 LYS A O 1
ATOM 2690 N N . THR A 1 332 ? -30.511 8.640 9.165 1.00 82.31 332 THR A N 1
ATOM 2691 C CA . THR A 1 332 ? -30.400 7.600 10.205 1.00 82.31 332 THR A CA 1
ATOM 2692 C C . THR A 1 332 ? -30.377 6.180 9.636 1.00 82.31 332 THR A C 1
ATOM 2694 O O . THR A 1 332 ? -29.618 5.348 10.117 1.00 82.31 332 THR A O 1
ATOM 2697 N N . LYS A 1 333 ? -31.165 5.911 8.586 1.00 85.56 333 LYS A N 1
ATOM 2698 C CA . LYS A 1 333 ? -31.215 4.594 7.937 1.00 85.56 333 LYS A CA 1
ATOM 2699 C C . LYS A 1 333 ? -29.862 4.184 7.343 1.00 85.56 333 LYS A C 1
ATOM 2701 O O . LYS A 1 333 ? -29.421 3.072 7.575 1.00 85.56 333 LYS A O 1
ATOM 2706 N N . GLU A 1 334 ? -29.171 5.102 6.669 1.00 87.38 334 GLU A N 1
ATOM 2707 C CA . GLU A 1 334 ? -27.848 4.825 6.089 1.00 87.38 334 GLU A CA 1
ATOM 2708 C C . GLU A 1 334 ? -26.815 4.477 7.170 1.00 87.38 334 GLU A C 1
ATOM 2710 O O . GLU A 1 334 ? -25.895 3.699 6.935 1.00 87.38 334 GLU A O 1
ATOM 2715 N N . ILE A 1 335 ? -26.958 5.045 8.369 1.00 87.94 335 ILE A N 1
ATOM 2716 C CA . ILE A 1 335 ? -26.096 4.721 9.508 1.00 87.94 335 ILE A CA 1
ATOM 2717 C C . ILE A 1 335 ? -26.442 3.354 10.087 1.00 87.94 335 ILE A C 1
ATOM 2719 O O . ILE A 1 335 ? -25.529 2.596 10.400 1.00 87.94 335 ILE A O 1
ATOM 2723 N N . VAL A 1 336 ? -27.727 3.010 10.184 1.00 88.56 336 VAL A N 1
ATOM 2724 C CA . VAL A 1 336 ? -28.144 1.659 10.580 1.00 88.56 336 VAL A CA 1
ATOM 2725 C C . VAL A 1 336 ? -27.603 0.613 9.604 1.00 88.56 336 VAL A C 1
ATOM 2727 O O . VAL A 1 336 ? -27.045 -0.386 10.052 1.00 88.56 336 VAL A O 1
ATOM 2730 N N . ASP A 1 337 ? -27.681 0.871 8.298 1.00 90.69 337 ASP A N 1
ATOM 2731 C CA . ASP A 1 337 ? -27.140 -0.019 7.266 1.00 90.69 337 ASP A CA 1
ATOM 2732 C C . ASP A 1 337 ? -25.623 -0.221 7.455 1.00 90.69 337 ASP A C 1
ATOM 2734 O O . ASP A 1 337 ? -25.159 -1.356 7.539 1.00 90.69 337 ASP A O 1
ATOM 2738 N N . LYS A 1 338 ? -24.854 0.860 7.667 1.00 90.62 338 LYS A N 1
ATOM 2739 C CA . LYS A 1 338 ? -23.409 0.774 7.969 1.00 90.62 338 LYS A CA 1
ATOM 2740 C C . LYS A 1 338 ? -23.098 0.003 9.253 1.00 90.62 338 LYS A C 1
ATOM 2742 O O . LYS A 1 338 ? -22.105 -0.721 9.315 1.00 90.62 338 LYS A O 1
ATOM 2747 N N . VAL A 1 339 ? -23.908 0.172 10.298 1.00 91.38 339 VAL A N 1
ATOM 2748 C CA . VAL A 1 339 ? -23.727 -0.572 11.551 1.00 91.38 339 VAL A CA 1
ATOM 2749 C C . VAL A 1 339 ? -24.036 -2.052 11.340 1.00 91.38 339 VAL A C 1
ATOM 2751 O O . VAL A 1 339 ? -23.299 -2.892 11.847 1.00 91.38 339 VAL A O 1
ATOM 2754 N N . ASN A 1 340 ? -25.061 -2.391 10.560 1.00 92.69 340 ASN A N 1
ATOM 2755 C CA . ASN A 1 340 ? -25.371 -3.777 10.218 1.00 92.69 340 ASN A CA 1
ATOM 2756 C C . ASN A 1 340 ? -24.251 -4.425 9.390 1.00 92.69 340 ASN A C 1
ATOM 2758 O O . ASN A 1 340 ? -23.805 -5.514 9.747 1.00 92.69 340 ASN A O 1
ATOM 2762 N N . GLU A 1 341 ? -23.709 -3.728 8.386 1.00 92.06 341 GLU A N 1
ATOM 2763 C CA . GLU A 1 341 ? -22.528 -4.184 7.633 1.00 92.06 341 GLU A CA 1
ATOM 2764 C C . GLU A 1 341 ? -21.328 -4.454 8.556 1.00 92.06 341 GLU A C 1
ATOM 2766 O O . GLU A 1 341 ? -20.619 -5.450 8.401 1.00 92.06 341 GLU A O 1
ATOM 2771 N N . TYR A 1 342 ? -21.105 -3.595 9.555 1.00 91.75 342 TYR A N 1
ATOM 2772 C CA . TYR A 1 342 ? -20.081 -3.820 10.575 1.00 91.75 342 TYR A CA 1
ATOM 2773 C C . TYR A 1 342 ? -20.383 -5.064 11.423 1.00 91.75 342 TYR A C 1
ATOM 2775 O O . TYR A 1 342 ? -19.503 -5.904 11.614 1.00 91.75 342 TYR A O 1
ATOM 2783 N N . VAL A 1 343 ? -21.619 -5.204 11.916 1.00 92.00 343 VAL A N 1
ATOM 2784 C CA . VAL A 1 343 ? -22.064 -6.316 12.775 1.00 92.00 343 VAL A CA 1
ATOM 2785 C C . VAL A 1 343 ? -21.906 -7.669 12.083 1.00 92.00 343 VAL A C 1
ATOM 2787 O O . VAL A 1 343 ? -21.494 -8.637 12.724 1.00 92.00 343 VAL A O 1
ATOM 2790 N N . GLU A 1 344 ? -22.144 -7.740 10.774 1.00 90.25 344 GLU A N 1
ATOM 2791 C CA . GLU A 1 344 ? -21.923 -8.952 9.980 1.00 90.25 344 GLU A CA 1
ATOM 2792 C C . GLU A 1 344 ? -20.456 -9.405 9.980 1.00 90.25 344 GLU A C 1
ATOM 2794 O O . GLU A 1 344 ? -20.175 -10.610 9.930 1.00 90.25 344 GLU A O 1
ATOM 2799 N N . GLN A 1 345 ? -19.522 -8.457 10.085 1.00 88.38 345 GLN A N 1
ATOM 2800 C CA . GLN A 1 345 ? -18.080 -8.683 9.998 1.00 88.38 345 GLN A CA 1
ATOM 2801 C C . GLN A 1 345 ? -17.401 -8.882 11.361 1.00 88.38 345 GLN A C 1
ATOM 2803 O O . GLN A 1 345 ? -16.248 -9.317 11.397 1.00 88.38 345 GLN A O 1
ATOM 2808 N N . VAL A 1 346 ? -18.096 -8.633 12.479 1.00 89.75 346 VAL A N 1
ATOM 2809 C CA . VAL A 1 346 ? -17.563 -8.799 13.843 1.00 89.75 346 VAL A CA 1
ATOM 2810 C C . VAL A 1 346 ? -18.220 -9.941 14.616 1.00 89.75 346 VAL A C 1
ATOM 2812 O O . VAL A 1 346 ? -19.332 -10.384 14.337 1.00 89.75 346 VAL A O 1
ATOM 2815 N N . ASN A 1 347 ? -17.526 -10.440 15.639 1.00 88.56 347 ASN A N 1
ATOM 2816 C CA . ASN A 1 347 ? -18.130 -11.333 16.621 1.00 88.56 347 ASN A CA 1
ATOM 2817 C C . ASN A 1 347 ? -18.881 -10.527 17.694 1.00 88.56 347 ASN A C 1
ATOM 2819 O O . ASN A 1 347 ? -18.266 -9.854 18.514 1.00 88.56 347 ASN A O 1
ATOM 2823 N N . THR A 1 348 ? -20.208 -10.644 17.726 1.00 89.88 348 THR A N 1
ATOM 2824 C CA . THR A 1 348 ? -21.082 -9.952 18.688 1.00 89.88 348 THR A CA 1
ATOM 2825 C C . THR A 1 348 ? -21.554 -10.822 19.858 1.00 89.88 348 THR A C 1
ATOM 2827 O O . THR A 1 348 ? -22.424 -10.401 20.616 1.00 89.88 348 THR A O 1
ATOM 2830 N N . LYS A 1 349 ? -20.994 -12.028 20.056 1.00 89.00 349 LYS A N 1
ATOM 2831 C CA . LYS A 1 349 ? -21.414 -12.944 21.140 1.00 89.00 349 LYS A CA 1
ATOM 2832 C C . LYS A 1 349 ? -21.254 -12.349 22.542 1.00 89.00 349 LYS A C 1
ATOM 2834 O O . LYS A 1 349 ? -22.080 -12.615 23.404 1.00 89.00 349 LYS A O 1
ATOM 2839 N N . ALA A 1 350 ? -20.220 -11.536 22.761 1.00 86.06 350 ALA A N 1
ATOM 2840 C CA . ALA A 1 350 ? -19.978 -10.856 24.037 1.00 86.06 350 ALA A CA 1
ATOM 2841 C C . ALA A 1 350 ? -20.825 -9.577 24.226 1.00 86.06 350 ALA A C 1
ATOM 2843 O O . ALA A 1 350 ? -20.632 -8.854 25.205 1.00 86.06 350 ALA A O 1
ATOM 2844 N N . GLY A 1 351 ? -21.738 -9.306 23.286 1.00 89.12 351 GLY A N 1
ATOM 2845 C CA . GLY A 1 351 ? -22.552 -8.101 23.207 1.00 89.12 351 GLY A CA 1
ATOM 2846 C C . GLY A 1 351 ? -21.947 -7.006 22.324 1.00 89.12 351 GLY A C 1
ATOM 2847 O O . GLY A 1 351 ? -20.811 -7.105 21.848 1.00 89.12 351 GLY A O 1
ATOM 2848 N N . LEU A 1 352 ? -22.739 -5.960 22.099 1.00 93.06 352 LEU A N 1
ATOM 2849 C CA . LEU A 1 352 ? -22.398 -4.762 21.339 1.00 93.06 352 LEU A CA 1
ATOM 2850 C C . LEU A 1 352 ? -22.903 -3.526 22.095 1.00 93.06 352 LEU A C 1
ATOM 2852 O O . LEU A 1 352 ? -24.067 -3.474 22.495 1.00 93.06 352 LEU A O 1
ATOM 2856 N N . ILE A 1 353 ? -22.035 -2.530 22.276 1.00 93.56 353 ILE A N 1
ATOM 2857 C CA . ILE A 1 353 ? -22.376 -1.261 22.934 1.00 93.56 353 ILE A CA 1
ATOM 2858 C C . ILE A 1 353 ? -22.388 -0.143 21.891 1.00 93.56 353 ILE A C 1
ATOM 2860 O O . ILE A 1 353 ? -21.409 0.033 21.174 1.00 93.56 353 ILE A O 1
ATOM 2864 N N . LEU A 1 354 ? -23.465 0.632 21.820 1.00 93.06 354 LEU A N 1
ATOM 2865 C CA . LEU A 1 354 ? -23.585 1.822 20.981 1.00 93.06 354 LEU A CA 1
ATOM 2866 C C . LEU A 1 354 ? -23.729 3.059 21.864 1.00 93.06 354 LEU A C 1
ATOM 2868 O O . LEU A 1 354 ? -24.618 3.139 22.708 1.00 93.06 354 LEU A O 1
ATOM 2872 N N . LEU A 1 355 ? -22.876 4.042 21.618 1.00 92.25 355 LEU A N 1
ATOM 2873 C CA . LEU A 1 355 ? -22.970 5.394 22.147 1.00 92.25 355 LEU A CA 1
ATOM 2874 C C . LEU A 1 355 ? -23.506 6.297 21.039 1.00 92.25 355 LEU A C 1
ATOM 2876 O O . LEU A 1 355 ? -22.854 6.422 20.005 1.00 92.25 355 LEU A O 1
ATOM 2880 N N . VAL A 1 356 ? -24.679 6.905 21.234 1.00 89.31 356 VAL A N 1
ATOM 2881 C CA . VAL A 1 356 ? -25.348 7.727 20.210 1.00 89.31 356 VAL A CA 1
ATOM 2882 C C . VAL A 1 356 ? -25.669 9.124 20.742 1.00 89.31 356 VAL A C 1
ATOM 2884 O O . VAL A 1 356 ? -26.265 9.262 21.805 1.00 89.31 356 VAL A O 1
ATOM 2887 N N . ASP A 1 357 ? -25.252 10.168 20.022 1.00 79.44 357 ASP A N 1
ATOM 2888 C CA . ASP A 1 357 ? -25.407 11.573 20.443 1.00 79.44 357 ASP A CA 1
ATOM 2889 C C . ASP A 1 357 ? -26.885 12.004 20.489 1.00 79.44 357 ASP A C 1
ATOM 2891 O O . ASP A 1 357 ? -27.436 12.284 21.553 1.00 79.44 357 ASP A O 1
ATOM 2895 N N . MET A 1 358 ? -27.565 11.953 19.339 1.00 69.88 358 MET A N 1
ATOM 2896 C CA . MET A 1 358 ? -28.984 12.286 19.197 1.00 69.88 358 MET A CA 1
ATOM 2897 C C . MET A 1 358 ? -29.621 11.381 18.132 1.00 69.88 358 MET A C 1
ATOM 2899 O O . MET A 1 358 ? -29.074 11.224 17.041 1.00 69.88 358 MET A O 1
ATOM 2903 N N . GLY A 1 359 ? -30.768 10.762 18.428 1.00 65.88 359 GLY A N 1
ATOM 2904 C CA . GLY A 1 359 ? -31.459 9.887 17.477 1.00 65.88 359 GLY A CA 1
ATOM 2905 C C . GLY A 1 359 ? -32.594 9.065 18.089 1.00 65.88 359 GLY A C 1
ATOM 2906 O O . GLY A 1 359 ? -32.732 8.960 19.306 1.00 65.88 359 GLY A O 1
ATOM 2907 N N . SER A 1 360 ? -33.413 8.462 17.225 1.00 68.81 360 SER A N 1
ATOM 2908 C CA . SER A 1 360 ? -34.447 7.495 17.613 1.00 68.81 360 SER A CA 1
ATOM 2909 C C . SER A 1 360 ? -33.785 6.171 18.018 1.00 68.81 360 SER A C 1
ATOM 2911 O O . SER A 1 360 ? -33.588 5.277 17.193 1.00 68.81 360 SER A O 1
ATOM 2913 N N . LEU A 1 361 ? -33.408 6.068 19.297 1.00 73.19 361 LEU A N 1
ATOM 2914 C CA . LEU A 1 361 ? -32.766 4.880 19.878 1.00 73.19 361 LEU A CA 1
ATOM 2915 C C . LEU A 1 361 ? -33.599 3.617 19.644 1.00 73.19 361 LEU A C 1
ATOM 2917 O O . LEU A 1 361 ? -33.053 2.563 19.351 1.00 73.19 361 LEU A O 1
ATOM 2921 N N . GLU A 1 362 ? -34.923 3.738 19.732 1.00 73.06 362 GLU A N 1
ATOM 2922 C CA . GLU A 1 362 ? -35.862 2.626 19.588 1.00 73.06 362 GLU A CA 1
ATOM 2923 C C . GLU A 1 362 ? -35.866 2.046 18.164 1.00 73.06 362 GLU A C 1
ATOM 2925 O O . GLU A 1 362 ? -35.843 0.825 17.977 1.00 73.06 362 GLU A O 1
ATOM 2930 N N . LYS A 1 363 ? -35.794 2.912 17.145 1.00 79.12 363 LYS A N 1
ATOM 2931 C CA . LYS A 1 363 ? -35.698 2.481 15.748 1.00 79.12 363 LYS A CA 1
ATOM 2932 C C . LYS A 1 363 ? -34.344 1.838 15.446 1.00 79.12 363 LYS A C 1
ATOM 2934 O O . LYS A 1 363 ? -34.294 0.782 14.828 1.00 79.12 363 LYS A O 1
ATOM 2939 N N . MET A 1 364 ? -33.249 2.430 15.928 1.00 82.75 364 MET A N 1
ATOM 2940 C CA . MET A 1 364 ? -31.921 1.819 15.790 1.00 82.75 364 MET A CA 1
ATOM 2941 C C . MET A 1 364 ? -31.849 0.464 16.500 1.00 82.75 364 MET A C 1
ATOM 2943 O O . MET A 1 364 ? -31.317 -0.494 15.947 1.00 82.75 364 MET A O 1
ATOM 2947 N N . TYR A 1 365 ? -32.407 0.365 17.710 1.00 86.94 365 TYR A N 1
ATOM 2948 C CA . TYR A 1 365 ? -32.403 -0.867 18.490 1.00 86.94 365 TYR A CA 1
ATOM 2949 C C . TYR A 1 365 ? -33.103 -2.003 17.750 1.00 86.94 365 TYR A C 1
ATOM 2951 O O . TYR A 1 365 ? -32.526 -3.076 17.591 1.00 86.94 365 TYR A O 1
ATOM 2959 N N . THR A 1 366 ? -34.328 -1.766 17.281 1.00 86.94 366 THR A N 1
ATOM 2960 C CA . THR A 1 366 ? -35.135 -2.786 16.596 1.00 86.94 366 THR A CA 1
ATOM 2961 C C . THR A 1 366 ? -34.488 -3.261 15.296 1.00 86.94 366 THR A C 1
ATOM 2963 O O . THR A 1 366 ? -34.454 -4.465 15.044 1.00 86.94 366 THR A O 1
ATOM 2966 N N . GLU A 1 367 ? -33.911 -2.349 14.509 1.00 89.12 367 GLU A N 1
ATOM 2967 C CA . GLU A 1 367 ? -33.254 -2.694 13.244 1.00 89.12 367 GLU A CA 1
ATOM 2968 C C . GLU A 1 367 ? -31.913 -3.430 13.459 1.00 89.12 367 GLU A C 1
ATOM 2970 O O . GLU A 1 367 ? -31.632 -4.400 12.756 1.00 89.12 367 GLU A O 1
ATOM 2975 N N . ILE A 1 368 ? -31.108 -3.045 14.460 1.00 90.94 368 ILE A N 1
ATOM 2976 C CA . ILE A 1 368 ? -29.761 -3.608 14.685 1.00 90.94 368 ILE A CA 1
ATOM 2977 C C . ILE A 1 368 ? -29.797 -4.898 15.516 1.00 90.94 368 ILE A C 1
ATOM 2979 O O . ILE A 1 368 ? -29.033 -5.826 15.250 1.00 90.94 368 ILE A O 1
ATOM 2983 N N . LYS A 1 369 ? -30.679 -4.998 16.526 1.00 92.44 369 LYS A N 1
ATOM 2984 C CA . LYS A 1 369 ? -30.707 -6.134 17.471 1.00 92.44 369 LYS A CA 1
ATOM 2985 C C . LYS A 1 369 ? -30.869 -7.480 16.768 1.00 92.44 369 LYS A C 1
ATOM 2987 O O . LYS A 1 369 ? -30.299 -8.463 17.230 1.00 92.44 369 LYS A O 1
ATOM 2992 N N . SER A 1 370 ? -31.602 -7.512 15.655 1.00 89.69 370 SER A N 1
ATOM 2993 C CA . SER A 1 370 ? -31.821 -8.719 14.848 1.00 89.69 370 SER A CA 1
ATOM 2994 C C . SER A 1 370 ? -30.521 -9.360 14.333 1.00 89.69 370 SER A C 1
ATOM 2996 O O . SER A 1 370 ? -30.450 -10.581 14.214 1.00 89.69 370 SER A O 1
ATOM 2998 N N . ASN A 1 371 ? -29.476 -8.556 14.113 1.00 90.50 371 ASN A N 1
ATOM 2999 C CA . ASN A 1 371 ? -28.181 -8.995 13.585 1.00 90.50 371 ASN A CA 1
ATOM 3000 C C . ASN A 1 371 ? -27.124 -9.226 14.684 1.00 90.50 371 ASN A C 1
ATOM 3002 O O . ASN A 1 371 ? -26.037 -9.741 14.418 1.00 90.50 371 ASN A O 1
ATOM 3006 N N . VAL A 1 372 ? -27.420 -8.861 15.935 1.00 91.44 372 VAL A N 1
ATOM 3007 C CA . VAL A 1 372 ? -26.501 -8.983 17.076 1.00 91.44 372 VAL A CA 1
ATOM 3008 C C . VAL A 1 372 ? -26.793 -10.278 17.832 1.00 91.44 372 VAL A C 1
ATOM 3010 O O . VAL A 1 372 ? -27.881 -10.465 18.369 1.00 91.44 372 VAL A O 1
ATOM 3013 N N . HIS A 1 373 ? -25.801 -11.167 17.929 1.00 89.56 373 HIS A N 1
ATOM 3014 C CA . HIS A 1 373 ? -25.968 -12.451 18.618 1.00 89.56 373 HIS A CA 1
ATOM 3015 C C . HIS A 1 373 ? -26.041 -12.322 20.149 1.00 89.56 373 HIS A C 1
ATOM 3017 O O . HIS A 1 373 ? -26.717 -13.122 20.789 1.00 89.56 373 HIS A O 1
ATOM 3023 N N . GLY A 1 374 ? -25.319 -11.363 20.735 1.00 89.31 374 GLY A N 1
ATOM 3024 C CA . GLY A 1 374 ? -25.331 -11.080 22.173 1.00 89.31 374 GLY A CA 1
ATOM 3025 C C . GLY A 1 374 ? -26.271 -9.936 22.555 1.00 89.31 374 GLY A C 1
ATOM 3026 O O . GLY A 1 374 ? -27.179 -9.560 21.808 1.00 89.31 374 GLY A O 1
ATOM 3027 N N . ASP A 1 375 ? -26.041 -9.347 23.726 1.00 91.19 375 ASP A N 1
ATOM 3028 C CA . ASP A 1 375 ? -26.802 -8.186 24.190 1.00 91.19 375 ASP A CA 1
ATOM 3029 C C . ASP A 1 375 ? -26.441 -6.916 23.416 1.00 91.19 375 ASP A C 1
ATOM 3031 O O . ASP A 1 375 ? -25.278 -6.674 23.100 1.00 91.19 375 ASP A O 1
ATOM 3035 N N . LEU A 1 376 ? -27.453 -6.104 23.107 1.00 93.31 376 LEU A N 1
ATOM 3036 C CA . LEU A 1 376 ? -27.279 -4.793 22.488 1.00 93.31 376 LEU A CA 1
ATOM 3037 C C . LEU A 1 376 ? -27.588 -3.744 23.548 1.00 93.31 376 LEU A C 1
ATOM 3039 O O . LEU A 1 376 ? -28.717 -3.683 24.033 1.00 93.31 376 LEU A O 1
ATOM 3043 N N . LEU A 1 377 ? -26.597 -2.930 23.892 1.00 91.19 377 LEU A N 1
ATOM 3044 C CA . LEU A 1 377 ? -26.765 -1.789 24.780 1.00 91.19 377 LEU A CA 1
ATOM 3045 C C . LEU A 1 377 ? -26.638 -0.513 23.954 1.00 91.19 377 LEU A C 1
ATOM 3047 O O . LEU A 1 377 ? -25.614 -0.311 23.309 1.00 91.19 377 LEU A O 1
ATOM 3051 N N . ILE A 1 378 ? -27.652 0.350 23.987 1.00 91.06 378 ILE A N 1
ATOM 3052 C CA . ILE A 1 378 ? -27.593 1.671 23.354 1.00 91.06 378 ILE A CA 1
ATOM 3053 C C . ILE A 1 378 ? -27.732 2.728 24.445 1.00 91.06 378 ILE A C 1
ATOM 3055 O O . ILE A 1 378 ? -28.703 2.715 25.199 1.00 91.06 378 ILE A O 1
ATOM 3059 N N . LEU A 1 379 ? -26.759 3.630 24.528 1.00 88.88 379 LEU A N 1
ATOM 3060 C CA . LEU A 1 379 ? -26.733 4.741 25.474 1.00 88.88 379 LEU A CA 1
ATOM 3061 C C . LEU A 1 379 ? -26.781 6.060 24.702 1.00 88.88 379 LEU A C 1
ATOM 3063 O O . LEU A 1 379 ? -26.122 6.205 23.670 1.00 88.88 379 LEU A O 1
ATOM 3067 N N . ASN A 1 380 ? -27.557 7.014 25.212 1.00 86.62 380 ASN A N 1
ATOM 3068 C CA . ASN A 1 380 ? -27.656 8.357 24.650 1.00 86.62 380 ASN A CA 1
ATOM 3069 C C . ASN A 1 380 ? -26.748 9.359 25.371 1.00 86.62 380 ASN A C 1
ATOM 3071 O O . ASN A 1 380 ? -26.141 9.034 26.392 1.00 86.62 380 ASN A O 1
ATOM 3075 N N . ASN A 1 381 ? -26.702 10.591 24.852 1.00 82.62 381 ASN A N 1
ATOM 3076 C CA . ASN A 1 381 ? -25.986 11.721 25.452 1.00 82.62 381 ASN A CA 1
ATOM 3077 C C . ASN A 1 381 ? -24.492 11.429 25.626 1.00 82.62 381 ASN A C 1
ATOM 3079 O O . ASN A 1 381 ? -23.933 11.484 26.727 1.00 82.62 381 ASN A O 1
ATOM 3083 N N . VAL A 1 382 ? -23.847 11.088 24.510 1.00 86.12 382 VAL A N 1
ATOM 3084 C CA . VAL A 1 382 ? -22.422 10.764 24.483 1.00 86.12 382 VAL A CA 1
ATOM 3085 C C . VAL A 1 382 ? -21.613 11.942 25.014 1.00 86.12 382 VAL A C 1
ATOM 3087 O O . VAL A 1 382 ? -21.662 13.048 24.487 1.00 86.12 382 VAL A O 1
ATOM 3090 N N . SER A 1 383 ? -20.831 11.682 26.057 1.00 88.88 383 SER A N 1
ATOM 3091 C CA . SER A 1 383 ? -19.861 12.621 26.609 1.00 88.88 383 SER A CA 1
ATOM 3092 C C . SER A 1 383 ? -18.501 11.947 26.724 1.00 88.88 383 SER A C 1
ATOM 3094 O O . SER A 1 383 ? -18.412 10.721 26.843 1.00 88.88 383 SER A O 1
ATOM 3096 N N . THR A 1 384 ? -17.432 12.744 26.739 1.00 88.69 384 THR A N 1
ATOM 3097 C CA . THR A 1 384 ? -16.065 12.241 26.930 1.00 88.69 384 THR A CA 1
ATOM 3098 C C . THR A 1 384 ? -15.938 11.430 28.217 1.00 88.69 384 THR A C 1
ATOM 3100 O O . THR A 1 384 ? -15.325 10.367 28.217 1.00 88.69 384 THR A O 1
ATOM 3103 N N . THR A 1 385 ? -16.585 11.874 29.298 1.00 90.31 385 THR A N 1
ATOM 3104 C CA . THR A 1 385 ? -16.592 11.166 30.585 1.00 90.31 385 THR A CA 1
ATOM 3105 C C . THR A 1 385 ? -17.228 9.784 30.473 1.00 90.31 385 THR A C 1
ATOM 3107 O O . THR A 1 385 ? -16.636 8.807 30.930 1.00 90.31 385 THR A O 1
ATOM 3110 N N . LEU A 1 386 ? -18.402 9.683 29.836 1.00 91.44 386 LEU A N 1
ATOM 3111 C CA . LEU A 1 386 ? -19.090 8.405 29.642 1.00 91.44 386 LEU A CA 1
ATOM 3112 C C . LEU A 1 386 ? -18.254 7.449 28.780 1.00 91.44 386 LEU A C 1
ATOM 3114 O O . LEU A 1 386 ? -18.094 6.282 29.137 1.00 91.44 386 LEU A O 1
ATOM 3118 N N . ALA A 1 387 ? -17.695 7.948 27.673 1.00 91.75 387 ALA A N 1
ATOM 3119 C CA . ALA A 1 387 ? -16.852 7.155 26.784 1.00 91.75 387 ALA A CA 1
ATOM 3120 C C . ALA A 1 387 ? -15.621 6.601 27.523 1.00 91.75 387 ALA A C 1
ATOM 3122 O O . ALA A 1 387 ? -15.347 5.404 27.453 1.00 91.75 387 ALA A O 1
ATOM 3123 N N . LEU A 1 388 ? -14.925 7.437 28.300 1.00 91.25 388 LEU A N 1
ATOM 3124 C CA . LEU A 1 388 ? -13.758 7.016 29.079 1.00 91.25 388 LEU A CA 1
ATOM 3125 C C . LEU A 1 388 ? -14.108 6.003 30.172 1.00 91.25 388 LEU A C 1
ATOM 3127 O O . LEU A 1 388 ? -13.415 4.998 30.315 1.00 91.25 388 LEU A O 1
ATOM 3131 N N . GLN A 1 389 ? -15.189 6.227 30.924 1.00 89.69 389 GLN A N 1
ATOM 3132 C CA . GLN A 1 389 ? -15.638 5.280 31.949 1.00 89.69 389 GLN A CA 1
ATOM 3133 C C . GLN A 1 389 ? -15.965 3.914 31.342 1.00 89.69 389 GLN A C 1
ATOM 3135 O O . GLN A 1 389 ? -15.528 2.886 31.861 1.00 89.69 389 GLN A O 1
ATOM 3140 N N . LEU A 1 390 ? -16.688 3.898 30.220 1.00 90.81 390 LEU A N 1
ATOM 3141 C CA . LEU A 1 390 ? -17.018 2.661 29.523 1.00 90.81 390 LEU A CA 1
ATOM 3142 C C . LEU A 1 390 ? -15.773 1.953 29.013 1.00 90.81 390 LEU A C 1
ATOM 3144 O O . LEU A 1 390 ? -15.618 0.767 29.280 1.00 90.81 390 LEU A O 1
ATOM 3148 N N . ALA A 1 391 ? -14.864 2.645 28.331 1.00 88.56 391 ALA A N 1
ATOM 3149 C CA . ALA A 1 391 ? -13.674 1.981 27.819 1.00 88.56 391 ALA A CA 1
ATOM 3150 C C . ALA A 1 391 ? -12.723 1.508 28.932 1.00 88.56 391 ALA A C 1
ATOM 3152 O O . ALA A 1 391 ? -12.109 0.457 28.776 1.00 88.56 391 ALA A O 1
ATOM 3153 N N . LEU A 1 392 ? -12.670 2.180 30.090 1.00 87.62 392 LEU A N 1
ATOM 3154 C CA . LEU A 1 392 ? -11.975 1.658 31.274 1.00 87.62 392 LEU A CA 1
ATOM 3155 C C . LEU A 1 392 ? -12.613 0.362 31.787 1.00 87.62 392 LEU A C 1
ATOM 3157 O O . LEU A 1 392 ? -11.905 -0.552 32.200 1.00 87.62 392 LEU A O 1
ATOM 3161 N N . HIS A 1 393 ? -13.943 0.262 31.770 1.00 86.94 393 HIS A N 1
ATOM 3162 C CA . HIS A 1 393 ? -14.627 -0.985 32.108 1.00 86.94 393 HIS A CA 1
ATOM 3163 C C . HIS A 1 393 ? -14.394 -2.077 31.065 1.00 86.94 393 HIS A C 1
ATOM 3165 O O . HIS A 1 393 ? -14.267 -3.238 31.435 1.00 86.94 393 HIS A O 1
ATOM 3171 N N . LEU A 1 394 ? -14.314 -1.724 29.781 1.00 85.00 394 LEU A N 1
ATOM 3172 C CA . LEU A 1 394 ? -14.031 -2.676 28.710 1.00 85.00 394 LEU A CA 1
ATOM 3173 C C . LEU A 1 394 ? -12.599 -3.218 28.773 1.00 85.00 394 LEU A C 1
ATOM 3175 O O . LEU A 1 394 ? -12.404 -4.403 28.514 1.00 85.00 394 LEU A O 1
ATOM 3179 N N . SER A 1 395 ? -11.623 -2.392 29.157 1.00 74.81 395 SER A N 1
ATOM 3180 C CA . SER A 1 395 ? -10.215 -2.793 29.235 1.00 74.81 395 SER A CA 1
ATOM 3181 C C . SER A 1 395 ? -9.864 -3.567 30.511 1.00 74.81 395 SER A C 1
ATOM 3183 O O . SER A 1 395 ? -8.987 -4.430 30.481 1.00 74.81 395 SER A O 1
ATOM 3185 N N . LYS A 1 396 ? -10.559 -3.307 31.630 1.00 60.62 396 LYS A N 1
ATOM 3186 C CA . LYS A 1 396 ? -10.301 -3.935 32.942 1.00 60.62 396 LYS A CA 1
ATOM 3187 C C . LYS A 1 396 ? -10.846 -5.352 33.119 1.00 60.62 396 LYS A C 1
ATOM 3189 O O . LYS A 1 396 ? -10.547 -5.969 34.132 1.00 60.62 396 LYS A O 1
ATOM 3194 N N . ILE A 1 397 ? -11.619 -5.891 32.177 1.00 51.94 397 ILE A N 1
ATOM 3195 C CA . ILE A 1 397 ? -12.243 -7.221 32.341 1.00 51.94 397 ILE A CA 1
ATOM 3196 C C . ILE A 1 397 ? -11.211 -8.375 32.379 1.00 51.94 397 ILE A C 1
ATOM 3198 O O . ILE A 1 397 ? -11.571 -9.489 32.742 1.00 51.94 397 ILE A O 1
ATOM 3202 N N . ASN A 1 398 ? -9.925 -8.107 32.116 1.00 39.53 398 ASN A N 1
ATOM 3203 C CA . ASN A 1 398 ? -8.849 -9.106 32.123 1.00 39.53 398 ASN A CA 1
ATOM 3204 C C . ASN A 1 398 ? -7.776 -8.917 33.226 1.00 39.53 398 ASN A C 1
ATOM 3206 O O . ASN A 1 398 ? -6.664 -9.421 33.054 1.00 39.53 398 ASN A O 1
ATOM 3210 N N . GLN A 1 399 ? -8.061 -8.207 34.330 1.00 32.19 399 GLN A N 1
ATOM 3211 C CA . GLN A 1 399 ? -7.184 -8.176 35.520 1.00 32.19 399 GLN A CA 1
ATOM 3212 C C . GLN A 1 399 ? -7.805 -8.863 36.730 1.00 32.19 399 GLN A C 1
ATOM 3214 O O . GLN A 1 399 ? -8.976 -8.551 37.044 1.00 32.19 399 GLN A O 1
#

Secondary structure (DSSP, 8-state):
--HHHHHHHHHHHHHSEE--TT-SS-PEE---------SS-HHHHS-HHHHTT-----PPPPGGGS-HHHHHHHHHHHHHHHHHHTTSEEEEEHHHHHHHHT---TTHHHHHHHHHHHHHHHHHHHS-S-SEEEES--TT--EEEE-TT---------HHHHHHHHHHHHTT--HHHHHHHHHHHHHHHGGGS-TT-HHHHHHHHHHHHTHHHHGGG-PPPPHHHHHHHHHHHHHHTT-----------TTTHHHHHHHHHHHHHTT--TT-HHHHHHHHHHHHHH------SEEEEEEESSSHHHHHHHHHHHHHTS--EEEEEE-TTS-HHHHHHHHHHHHHHS--TT-EEEEESSS-HHHHHHHHHTT-SS-EEEEES--HHHHHHHHHHHHGGG-

InterPro domains:
  IPR002078 RNA polymerase sigma factor 54 interaction domain [PF00158] (1-52)
  IPR002078 RNA polymerase sigma factor 54 interaction domain [PS50045] (1-121)
  IPR004701 Phosphotransferase system, mannose-type IIA component [PF03610] (296-374)
  IPR004701 Phosphotransferase system, mannose-type IIA component [PS51096] (292-399)
  IPR027417 P-loop containing nucleoside triphosphate hydrolase [G3DSA:3.40.50.300] (1-58)
  IPR027417 P-loop containing nucleoside triphosphate hydrolase [SSF52540] (1-126)
  IPR036662 Phosphotransferase system, mannose-type IIA component superfamily [G3DSA:3.40.50.510] (293-399)
  IPR036662 Phosphotransferase system, mannose-type IIA component superfamily [SSF53062] (294-394)

Foldseek 3Di:
DDQVVLVQCCCCLPVQWHDDVPDPPDIDGDDDDDDDDDPDDCVPPPDPVSVVSVPDDDDDDFLLLDDLLVNLVLLLVLVLVLLVVLVAKEFEFLVVSVCLSPDDDPVTSVVSSVVSNVQSVVQCVVDDSDNYTYRNDDPPTHTDIRHNPDPPPQLDCPLVNVVVLCCVQPVPDALVSLLVSLVVSLVVQVVNCPPSSVQLVSLLVLCVVCVVVLLLFLADDDSVLSSSLSSLCSPQLPPDDPDDDPHQCQQQVSLLVSLQVSCVSSVGDPPSPVSSSSSSSSCVNPTDAQQSAEEEEEEEDDCPFSVLSSVLSNVQSHRNYDYDYHYPPRDPVVVLVVVLVVLVRYQQQVHYEYEYEDDDPVVSCVSRVVSHNHHYHYDYNDDSVVSNVVSVVSNPPPD

Radius of gyration: 28.49 Å; Cα contacts (8 Å, |Δi|>4): 505; chains: 1; bounding box: 65×53×94 Å

Sequence (399 aa):
MSQENQEKLFLLIDQKKFHRLGEDDQWHQASIRIILATTEDTKTTLLATFRRRIPLEVVLPDFQARTHREKVQLIWRFFQNEAKHLQSTLAVSARLLEELLQSDLEGNVGALQNKIKVSCAQAYSQQKPAKKVFVPETNLEHYELISSKQVIHWQTLSQNKLTEIIQQNFATLTITDVSRHLRRFLIAIKPYCSNDDMGYQLILHNLTTKLGTLSFFGLQFLPQHLSDIALLINLLGDYHSSMTININFKNTYKYLQIAQKILQLTHQNKNNSLLLLMILAYLKLNLTISSERNALIIMHGRHSATSLASEANQLIGDYAFTSFDMPINVKTKEIVDKVNEYVEQVNTKAGLILLVDMGSLEKMYTEIKSNVHGDLLILNNVSTTLALQLALHLSKINQ

Solvent-accessible surface area (backbone atoms only — not comparable to full-atom values): 22912 Å² total; per-residue (Å²): 126,58,69,71,63,53,56,61,45,45,42,39,72,77,68,28,32,49,57,56,93,93,45,92,82,58,76,42,77,56,94,78,86,89,85,87,86,78,93,66,64,60,84,80,69,43,53,72,76,55,52,73,73,52,92,74,85,84,85,80,72,54,58,79,76,45,42,67,57,56,46,45,52,52,54,51,51,48,51,26,51,49,14,48,74,67,72,22,31,32,30,36,26,53,67,56,51,54,53,58,72,70,52,87,47,97,57,34,65,61,43,52,48,50,50,51,51,51,48,48,51,53,29,52,72,75,44,73,100,49,72,59,42,42,32,68,81,68,88,94,66,62,61,49,81,37,41,60,80,68,77,75,79,73,57,72,74,46,70,66,57,50,48,50,55,47,46,77,57,51,74,86,58,54,72,74,48,41,42,69,35,44,64,58,50,52,61,70,48,44,78,55,54,48,93,77,34,60,50,35,48,51,42,34,49,45,50,62,74,49,40,72,69,52,38,44,43,12,54,87,78,52,73,66,56,48,48,55,50,19,47,49,44,56,66,34,57,69,54,83,72,93,72,84,75,90,73,84,43,33,90,44,37,73,41,43,54,53,36,53,50,53,34,59,70,64,73,46,67,86,82,36,60,66,49,50,49,53,45,25,34,48,44,62,73,78,48,84,67,61,28,75,49,47,31,37,31,35,20,66,34,83,50,50,12,46,49,53,28,20,54,40,8,42,77,69,49,29,54,33,49,48,55,42,53,35,37,90,88,60,54,72,65,64,52,48,51,54,50,47,60,48,44,76,48,38,58,31,70,82,14,40,39,38,34,33,44,81,77,68,60,69,62,52,47,64,69,46,46,79,70,42,77,30,57,76,46,80,44,69,66,65,41,74,68,58,50,40,54,51,43,52,57,42,44,50,77,82,116